Protein AF-V4AP23-F1 (afdb_monomer)

pLDDT: mean 74.93, std 16.47, range [21.97, 97.5]

Foldseek 3Di:
DDDDPPPPDPPPPPDAFFFDQDPDDQFPPDDDPQDPPQPLWFQLVRDDLVSDDPVLSDPVLSVLVNLQLLQKWKKKFKDKDKFKWFWDDDPNFTKTKTWCVQPPDPLLQQQKWKWDDQPPDIDIFHFDDFPDDDPTITITTGDPPDDPVSVVSRPDRMIIIIGTDIAMEMWGWAAEPNFIKTKFFCVRPPDQNRQQRMWIWGPCQDSSSRTRIWGWDAWPDDDNQLRMTMTGTPHDNVVVVVDPGDHPNQLFKWKWWAFPVRDIDIGGFFDWDCDPNWTKTWDLDPPVDLRTPAMWIQHSVRDIFFFWDQKFAWPPDDPCVVVVLVPQDWWWKDAPPDIWIWHWDQDPNGIITRTPDIDGQVRQQRIWTDDVVDTDTGTSGGDFDKDQPVVPPPDAGDDDPVRRIITITTTPPQDPVNVVSVVLVVCVVVLVPPKFKKKWWHQQSVGRIIIWIWTWDDWAWDWDQDPPRDTDTHTDTDIDTDDHPRNGNIFMFGSSCSPPSDTDRDGDDPPDPPVDDPPPVVVVVVVD

Sequence (528 aa):
MVESLSSLNWTVEIAEGKAIRTNDSPLKEETCDKNPGHENMVPFKDLKLSHLPENNRTEEKLDKLRRMGRRVVKLEVKRFEEGKGTLVKKDNHICVVADKKLIKTDEDIKNCTFKFQLCDHMKICRGEKVYRTYEDTVLFTFHPTLDFGEFEKCTSKSATLEVFKHRCGTGFAGKYKDQYTIKTNNHVVRTDDDIRNCTVYFNFDESDGNAIVCRGEDLQWTCPFRDVTLFSLKTIPKFLEEMDIVNFGNLFPTVEILYNNGSKNTTCICSYEDKNDTLHYGINININSPKIQDIKLIFPDDTRSYPSSHYLLFDPIPNNIKSLTQSNDTLEIEMLDKDFSGTYVCIENTYCIKLNESTTIKESKQMKLRFPDNFISHGIGVYFENKDYRDFFLEGNDLDPSLERIYFFELKPRTNEMDLFLHSVRQLAADRSNTEDFCVIGHPHGKIKTVSFGHHLAYKTEIIHDVGEEFRYVPCRFYSCPTCPGCSGAPVFMLASVDAKKTFGTTHFMGKKKKILRLTEERLIQII

InterPro domains:
  IPR009003 Peptidase S1, PA clan [SSF50494] (167-493)

Nearest PDB structures (foldseek):
  8f7v-assembly2_B  TM=4.635E-01  e=1.365E-01  Homo sapiens
  7ths-assembly2_B  TM=3.103E-01  e=5.866E-02  Homo sapiens
  1fdr-assembly1_A  TM=3.693E-01  e=7.394E-01  Escherichia coli
  2f1l-assembly1_A-2  TM=5.506E-01  e=7.545E+00  Pseudomonas aeruginosa
  3h9n-assembly1_A  TM=3.447E-01  e=1.721E+00  Haemophilus influenzae

Mean predicted aligned error: 11.96 Å

Organism: Lottia gigantea (NCBI:txid225164)

Secondary structure (DSSP, 8-state):
---------------SS------PPP------TTSTT-TTPEEGGG--GGGS-GGG--HHHHHHHHHHHHTEEEEEEEEEEEEEEEEEEETTEEEEEEETTT--SHHHHHTEEEEEEETTEEEEEE--EEEEE-SSEEEEE--S-S-HHHHHT-S--EEEEEEEEEEEEEEEEEEETTEEEEEE-TTTS-SHHHHHTEEEEESTT-TT---EEEEEEEEEEEETTTTEEEEEESS--HHHHHS---BGGGTS-EEEEEETTS-EEEEE---EEEETTEEEEEESS-TT-TTEEEEEEE-TTS-EE--EEEEEEEESPPTTHHHHTTTTPPEEEEETTEEEEEEEEEETTEEEEEEEEEEEHHHHTT-EEEETTEEEEEEEEEEPEEEEHHHH-SS-----TT--EEEEEB-SSPPHHHHHHHHHHHHHHHGGGS--EEEEEE-GGG-S-EEEEEEEEEEEEEEEE-TTS-EEEEEEEEE-----TT-TTPEEEEGGGTTSTT---EE-------------HHHHTTT-

Radius of gyration: 29.99 Å; Cα contacts (8 Å, |Δi|>4): 1070; chains: 1; bounding box: 70×61×90 Å

Solvent-accessible surface area (backbone atoms only — not comparable to full-atom values): 30135 Å² total; per-residue (Å²): 141,86,84,79,91,81,78,82,78,80,79,74,81,79,65,82,84,57,58,49,68,60,91,64,72,79,82,70,90,66,78,60,82,91,56,81,82,61,81,71,55,42,49,48,89,71,68,48,59,87,74,41,58,80,98,54,55,40,70,69,52,49,53,46,51,52,57,54,49,63,34,35,24,35,31,39,26,60,41,76,46,78,44,69,21,38,57,45,81,54,97,94,40,60,26,39,43,28,53,31,89,76,48,85,46,76,64,34,44,64,35,24,37,38,37,34,51,46,73,97,42,80,46,78,46,65,42,78,47,77,75,51,77,56,97,60,34,35,32,34,39,56,76,92,80,69,57,68,76,56,57,77,61,32,84,53,59,54,28,44,32,37,30,46,44,80,40,51,15,9,22,33,56,47,25,46,78,88,38,54,28,37,38,26,21,14,89,63,41,74,46,60,69,38,29,62,35,22,38,37,30,31,55,66,58,46,94,81,36,54,23,42,72,35,37,36,52,47,73,74,46,72,36,72,88,74,34,30,20,32,28,31,50,69,56,78,60,65,68,64,73,73,40,93,61,61,40,57,54,51,73,40,45,28,38,40,38,33,30,72,86,73,51,73,48,78,45,72,52,69,49,75,45,80,57,92,92,38,55,36,39,35,39,84,54,78,77,68,40,88,55,53,62,47,59,34,35,35,38,63,84,70,50,74,48,53,50,22,29,39,24,34,29,54,61,74,74,64,88,67,45,73,69,52,70,74,68,80,63,77,42,53,33,45,33,98,89,47,84,43,57,30,42,78,45,78,54,96,89,42,64,32,35,38,38,84,59,65,42,34,46,75,54,25,52,59,25,34,41,38,50,95,100,39,84,71,34,44,25,71,22,41,44,52,58,71,42,56,42,74,81,73,53,82,76,65,72,93,66,72,82,86,47,72,48,29,34,39,40,42,65,70,78,79,47,74,69,50,53,53,50,48,49,56,51,48,50,63,55,58,58,60,75,62,81,47,36,34,37,39,42,28,9,48,62,47,47,64,38,29,32,18,60,28,38,64,71,46,80,47,72,42,79,46,80,49,99,77,85,49,77,41,80,42,64,38,81,41,57,61,41,70,75,52,96,27,28,47,16,17,37,36,38,47,60,81,41,60,78,43,93,71,63,65,61,47,73,62,78,78,75,76,86,61,96,73,73,89,72,54,71,72,62,59,67,72,76,108

Structure (mmCIF, N/CA/C/O backbone):
data_AF-V4AP23-F1
#
_entry.id   AF-V4AP23-F1
#
loop_
_atom_site.group_PDB
_atom_site.id
_atom_site.type_symbol
_atom_site.label_atom_id
_atom_site.label_alt_id
_atom_site.label_comp_id
_atom_site.label_asym_id
_atom_site.label_entity_id
_atom_site.label_seq_id
_atom_site.pdbx_PDB_ins_code
_atom_site.Cartn_x
_atom_site.Cartn_y
_atom_site.Cartn_z
_atom_site.occupancy
_atom_site.B_iso_or_equiv
_atom_site.auth_seq_id
_atom_site.auth_comp_id
_atom_site.auth_asym_id
_atom_site.auth_atom_id
_atom_site.pdbx_PDB_model_num
ATOM 1 N N . MET A 1 1 ? -17.001 1.412 -50.209 1.00 35.50 1 MET A N 1
ATOM 2 C CA . MET A 1 1 ? -16.006 0.355 -49.943 1.00 35.50 1 MET A CA 1
ATOM 3 C C . MET A 1 1 ? -15.100 0.862 -48.839 1.00 35.50 1 MET A C 1
ATOM 5 O O . MET A 1 1 ? -14.194 1.633 -49.109 1.00 35.50 1 MET A O 1
ATOM 9 N N . VAL A 1 2 ? -15.455 0.548 -47.595 1.00 29.47 2 VAL A N 1
ATOM 10 C CA . VAL A 1 2 ? -14.671 0.839 -46.391 1.00 29.47 2 VAL A CA 1
ATOM 11 C C . VAL A 1 2 ? -14.365 -0.535 -45.814 1.00 29.47 2 VAL A C 1
ATOM 13 O O . VAL A 1 2 ? -15.250 -1.154 -45.230 1.00 29.47 2 VAL A O 1
ATOM 16 N N . GLU A 1 3 ? -13.173 -1.058 -46.088 1.00 28.53 3 GLU A N 1
ATOM 17 C CA . GLU A 1 3 ? -12.693 -2.295 -45.472 1.00 28.53 3 GLU A CA 1
ATOM 18 C C . GLU A 1 3 ? -11.869 -1.955 -44.230 1.00 28.53 3 GLU A C 1
ATOM 20 O O . GLU A 1 3 ? -11.008 -1.074 -44.230 1.00 28.53 3 GLU A O 1
ATOM 25 N N . SER A 1 4 ? -12.222 -2.635 -43.144 1.00 31.03 4 SER A N 1
ATOM 26 C CA . SER A 1 4 ? -11.740 -2.438 -41.789 1.00 31.03 4 SER A CA 1
ATOM 27 C C . SER A 1 4 ? -10.373 -3.087 -41.577 1.00 31.03 4 SER A C 1
ATOM 29 O O . SER A 1 4 ? -10.232 -4.303 -41.690 1.00 31.03 4 SER A O 1
ATOM 31 N N . LEU A 1 5 ? -9.389 -2.301 -41.141 1.00 29.17 5 LEU A N 1
ATOM 32 C CA . LEU A 1 5 ? -8.112 -2.781 -40.597 1.00 29.17 5 LEU A CA 1
ATOM 33 C C . LEU A 1 5 ? -8.248 -3.210 -39.121 1.00 29.17 5 LEU A C 1
ATOM 35 O O . LEU A 1 5 ? -7.479 -2.786 -38.263 1.00 29.17 5 LEU A O 1
ATOM 39 N N . SER A 1 6 ? -9.239 -4.048 -38.806 1.00 28.86 6 SER A N 1
ATOM 40 C CA . SER A 1 6 ? -9.492 -4.557 -37.447 1.00 28.86 6 SER A CA 1
ATOM 41 C C . SER A 1 6 ? -8.895 -5.946 -37.179 1.00 28.86 6 SER A C 1
ATOM 43 O O . SER A 1 6 ? -9.319 -6.619 -36.247 1.00 28.86 6 SER A O 1
ATOM 45 N N . SER A 1 7 ? -7.918 -6.409 -37.965 1.00 28.20 7 SER A N 1
ATOM 46 C CA . SER A 1 7 ? -7.351 -7.759 -37.820 1.00 28.20 7 SER A CA 1
ATOM 47 C C . SER A 1 7 ? -5.826 -7.766 -37.704 1.00 28.20 7 SER A C 1
ATOM 49 O O . SER A 1 7 ? -5.124 -8.378 -38.505 1.00 28.20 7 SER A O 1
ATOM 51 N N . LEU A 1 8 ? -5.309 -7.118 -36.663 1.00 26.03 8 LEU A N 1
ATOM 52 C CA . LEU A 1 8 ? -4.051 -7.522 -36.029 1.00 26.03 8 LEU A CA 1
ATOM 53 C C . LEU A 1 8 ? -4.397 -8.014 -34.622 1.00 26.03 8 LEU A C 1
ATOM 55 O O . LEU A 1 8 ? -4.151 -7.352 -33.617 1.00 26.03 8 LEU A O 1
ATOM 59 N N . ASN A 1 9 ? -5.043 -9.181 -34.579 1.00 24.92 9 ASN A N 1
ATOM 60 C CA . ASN A 1 9 ? -5.241 -9.927 -33.346 1.00 24.92 9 ASN A CA 1
ATOM 61 C C . ASN A 1 9 ? -3.887 -10.496 -32.925 1.00 24.92 9 ASN A C 1
ATOM 63 O O . ASN A 1 9 ? -3.423 -11.493 -33.474 1.00 24.92 9 ASN A O 1
ATOM 67 N N . TRP A 1 10 ? -3.250 -9.865 -31.944 1.00 25.52 10 TRP A N 1
ATOM 68 C CA . TRP A 1 10 ? -2.208 -10.524 -31.169 1.00 25.52 10 TRP A CA 1
ATOM 69 C C . TRP A 1 10 ? -2.899 -11.520 -30.237 1.00 25.52 10 TRP A C 1
ATOM 71 O O . TRP A 1 10 ? -3.359 -11.160 -29.156 1.00 25.52 10 TRP A O 1
ATOM 81 N N . THR A 1 11 ? -3.014 -12.778 -30.655 1.00 21.97 11 THR A N 1
ATOM 82 C CA . THR A 1 11 ? -3.334 -13.874 -29.737 1.00 21.97 11 THR A CA 1
ATOM 83 C C . THR A 1 11 ? -2.105 -14.156 -28.883 1.00 21.97 11 THR A C 1
ATOM 85 O O . THR A 1 11 ? -1.179 -14.839 -29.309 1.00 21.97 11 THR A O 1
ATOM 88 N N . VAL A 1 12 ? -2.083 -13.605 -27.669 1.00 27.53 12 VAL A N 1
ATOM 89 C CA . VAL A 1 12 ? -1.263 -14.150 -26.585 1.00 27.53 12 VAL A CA 1
ATOM 90 C C . VAL A 1 12 ? -2.015 -15.377 -26.081 1.00 27.53 12 VAL A C 1
ATOM 92 O O . VAL A 1 12 ? -3.033 -15.232 -25.407 1.00 27.53 12 VAL A O 1
ATOM 95 N N . GLU A 1 13 ? -1.561 -16.579 -26.439 1.00 25.38 13 GLU A N 1
ATOM 96 C CA . GLU A 1 13 ? -2.005 -17.792 -25.749 1.00 25.38 13 GLU A CA 1
ATOM 97 C C . GLU A 1 13 ? -1.609 -17.661 -24.277 1.00 25.38 13 GLU A C 1
ATOM 99 O O . GLU A 1 13 ? -0.432 -17.700 -23.911 1.00 25.38 13 GLU A O 1
ATOM 104 N N . ILE A 1 14 ? -2.607 -17.438 -23.425 1.00 31.52 14 ILE A N 1
ATOM 105 C CA . ILE A 1 14 ? -2.438 -17.460 -21.978 1.00 31.52 14 ILE A CA 1
ATOM 106 C C . ILE A 1 14 ? -2.339 -18.932 -21.597 1.00 31.52 14 ILE A C 1
ATOM 108 O O . ILE A 1 14 ? -3.348 -19.619 -21.453 1.00 31.52 14 ILE A O 1
ATOM 112 N N . ALA A 1 15 ? -1.111 -19.424 -21.465 1.00 27.77 15 ALA A N 1
ATOM 113 C CA . ALA A 1 15 ? -0.881 -20.691 -20.801 1.00 27.77 15 ALA A CA 1
ATOM 114 C C . ALA A 1 15 ? -1.243 -20.521 -19.321 1.00 27.77 15 ALA A C 1
ATOM 116 O O . ALA A 1 15 ? -0.674 -19.679 -18.628 1.00 27.77 15 ALA A O 1
ATOM 117 N N . GLU A 1 16 ? -2.186 -21.326 -18.843 1.00 34.22 16 GLU A N 1
ATOM 118 C CA . GLU A 1 16 ? -2.457 -21.533 -17.422 1.00 34.22 16 GLU A CA 1
ATOM 119 C C . GLU A 1 16 ? -1.133 -21.783 -16.679 1.00 34.22 16 GLU A C 1
ATOM 121 O O . GLU A 1 16 ? -0.539 -22.849 -16.815 1.00 34.22 16 GLU A O 1
ATOM 126 N N . GLY A 1 17 ? -0.615 -20.782 -15.960 1.00 38.50 17 GLY A N 1
ATOM 127 C CA . GLY A 1 17 ? 0.485 -20.916 -14.995 1.00 38.50 17 GLY A CA 1
ATOM 128 C C . GLY A 1 17 ? 1.780 -21.616 -15.449 1.00 38.50 17 GLY A C 1
ATOM 129 O O . GLY A 1 17 ? 2.561 -22.011 -14.585 1.00 38.50 17 GLY A O 1
ATOM 130 N N . LYS A 1 18 ? 2.041 -21.810 -16.750 1.00 42.06 18 LYS A N 1
ATOM 131 C CA . LYS A 1 18 ? 3.268 -22.480 -17.214 1.00 42.06 18 LYS A CA 1
ATOM 132 C C . LYS A 1 18 ? 4.433 -21.497 -17.215 1.00 42.06 18 LYS A C 1
ATOM 134 O O . LYS A 1 18 ? 4.320 -20.401 -17.756 1.00 42.06 18 LYS A O 1
ATOM 139 N N . ALA A 1 19 ? 5.554 -21.915 -16.627 1.00 46.09 19 ALA A N 1
ATOM 140 C CA . ALA A 1 19 ? 6.820 -21.196 -16.687 1.00 46.09 19 ALA A CA 1
ATOM 141 C C . ALA A 1 19 ? 7.155 -20.844 -18.145 1.00 46.09 19 ALA A C 1
ATOM 143 O O . ALA A 1 19 ? 7.239 -21.727 -19.003 1.00 46.09 19 ALA A O 1
ATOM 144 N N . ILE A 1 20 ? 7.316 -19.553 -18.428 1.00 49.91 20 ILE A N 1
ATOM 145 C CA . ILE A 1 20 ? 7.738 -19.088 -19.746 1.00 49.91 20 ILE A CA 1
ATOM 146 C C . ILE A 1 20 ? 9.248 -18.935 -19.672 1.00 49.91 20 ILE A C 1
ATOM 148 O O . ILE A 1 20 ? 9.734 -18.032 -18.997 1.00 49.91 20 ILE A O 1
ATOM 152 N N . ARG A 1 21 ? 9.984 -19.788 -20.392 1.00 42.84 21 ARG A N 1
ATOM 153 C CA . ARG A 1 21 ? 11.399 -19.520 -20.657 1.00 42.84 21 ARG A CA 1
ATOM 154 C C . ARG A 1 21 ? 11.482 -18.238 -21.469 1.00 42.84 21 ARG A C 1
ATOM 156 O O . ARG A 1 21 ? 11.075 -18.220 -22.632 1.00 42.84 21 ARG A O 1
ATOM 163 N N . THR A 1 22 ? 11.980 -17.164 -20.871 1.00 49.56 22 THR A N 1
ATOM 164 C CA . THR A 1 22 ? 12.329 -15.986 -21.658 1.00 49.56 22 THR A CA 1
ATOM 165 C C . THR A 1 22 ? 13.572 -16.345 -22.475 1.00 49.56 22 THR A C 1
ATOM 167 O O . THR A 1 22 ? 14.545 -16.871 -21.942 1.00 49.56 22 THR A O 1
ATOM 170 N N . ASN A 1 23 ? 13.554 -16.111 -23.791 1.00 44.59 23 ASN A N 1
ATOM 171 C CA . ASN A 1 23 ? 14.731 -16.291 -24.662 1.00 44.59 23 ASN A CA 1
ATOM 172 C C . ASN A 1 23 ? 15.806 -15.210 -24.414 1.00 44.59 23 ASN A C 1
ATOM 174 O O . ASN A 1 23 ? 16.627 -14.927 -25.289 1.00 44.59 23 ASN A O 1
ATOM 178 N N . ASP A 1 24 ? 15.788 -14.582 -23.241 1.00 49.47 24 ASP A N 1
ATOM 179 C CA . ASP A 1 24 ? 16.751 -13.567 -22.868 1.00 49.47 24 ASP A CA 1
ATOM 180 C C . ASP A 1 24 ? 18.077 -14.259 -22.546 1.00 49.47 24 ASP A C 1
ATOM 182 O O . ASP A 1 24 ? 18.132 -15.292 -21.875 1.00 49.47 24 ASP A O 1
ATOM 186 N N . SER A 1 25 ? 19.164 -13.697 -23.067 1.00 45.41 25 SER A N 1
ATOM 187 C CA . SER A 1 25 ? 20.522 -14.102 -22.719 1.00 45.41 25 SER A CA 1
ATOM 188 C C . SER A 1 25 ? 20.692 -14.147 -21.192 1.00 45.41 25 SER A C 1
ATOM 190 O O . SER A 1 25 ? 20.029 -13.380 -20.487 1.00 45.41 25 SER A O 1
ATOM 192 N N . PRO A 1 26 ? 21.566 -15.029 -20.654 1.00 52.69 26 PRO A N 1
ATOM 193 C CA . PRO A 1 26 ? 21.796 -15.116 -19.215 1.00 52.69 26 PRO A CA 1
ATOM 194 C C . PRO A 1 26 ? 22.024 -13.711 -18.668 1.00 52.69 26 PRO A C 1
ATOM 196 O O . PRO A 1 26 ? 22.887 -12.994 -19.182 1.00 52.69 26 PRO A O 1
ATOM 199 N N . LEU A 1 27 ? 21.195 -13.317 -17.695 1.00 52.72 27 LEU A N 1
ATOM 200 C CA . LEU A 1 27 ? 21.196 -11.980 -17.110 1.00 52.72 27 LEU A CA 1
ATOM 201 C C . LEU A 1 27 ? 22.631 -11.647 -16.696 1.00 52.72 27 LEU A C 1
ATOM 203 O O . LEU A 1 27 ? 23.137 -12.185 -15.711 1.00 52.72 27 LEU A O 1
ATOM 207 N N . LYS A 1 28 ? 23.315 -10.809 -17.484 1.00 54.41 28 LYS A N 1
ATOM 208 C CA . LYS A 1 28 ? 24.665 -10.366 -17.146 1.00 54.41 28 LYS A CA 1
ATOM 209 C C . LYS A 1 28 ? 24.577 -9.585 -15.841 1.00 54.41 28 LYS A C 1
ATOM 211 O O . LYS A 1 28 ? 23.700 -8.734 -15.685 1.00 54.41 28 LYS A O 1
ATOM 216 N N . GLU A 1 29 ? 25.495 -9.869 -14.922 1.00 58.00 29 GLU A N 1
ATOM 217 C CA . GLU A 1 29 ? 25.738 -9.059 -13.728 1.00 58.00 29 GLU A CA 1
ATOM 218 C C . GLU A 1 29 ? 26.285 -7.695 -14.158 1.00 58.00 29 GLU A C 1
ATOM 220 O O . GLU A 1 29 ? 27.477 -7.412 -14.118 1.00 58.00 29 GLU A O 1
ATOM 225 N N . GLU A 1 30 ? 25.407 -6.847 -14.672 1.00 61.56 30 GLU A N 1
ATOM 226 C CA . GLU A 1 30 ? 25.758 -5.481 -14.998 1.00 61.56 30 GLU A CA 1
ATOM 227 C C . GLU A 1 30 ? 25.748 -4.663 -13.715 1.00 61.56 30 GLU A C 1
ATOM 229 O O . GLU A 1 30 ? 24.701 -4.522 -13.065 1.00 61.56 30 GLU A O 1
ATOM 234 N N . THR A 1 31 ? 26.899 -4.074 -13.397 1.00 66.12 31 THR A N 1
ATOM 235 C CA . THR A 1 31 ? 27.050 -3.073 -12.343 1.00 66.12 31 THR A CA 1
ATOM 236 C C . THR A 1 31 ? 25.954 -2.010 -12.449 1.00 66.12 31 THR A C 1
ATOM 238 O O . THR A 1 31 ? 25.506 -1.631 -13.532 1.00 66.12 31 THR A O 1
ATOM 241 N N . CYS A 1 32 ? 25.431 -1.561 -11.310 1.00 66.50 32 CYS A N 1
ATOM 242 C CA . CYS A 1 32 ? 24.416 -0.517 -11.296 1.00 66.50 32 CYS A CA 1
ATOM 243 C C . CYS A 1 32 ? 25.056 0.849 -11.590 1.00 66.50 32 CYS A C 1
ATOM 245 O O . CYS A 1 32 ? 25.560 1.504 -10.681 1.00 66.50 32 CYS A O 1
ATOM 247 N N . ASP A 1 33 ? 24.957 1.322 -12.833 1.00 67.06 33 ASP A N 1
ATOM 248 C CA . ASP A 1 33 ? 25.565 2.595 -13.255 1.00 67.06 33 ASP A CA 1
ATOM 249 C C . ASP A 1 33 ? 25.025 3.822 -12.505 1.00 67.06 33 ASP A C 1
ATOM 251 O O . ASP A 1 33 ? 25.708 4.837 -12.383 1.00 67.06 33 ASP A O 1
ATOM 255 N N . LYS A 1 34 ? 23.790 3.757 -11.984 1.00 64.50 34 LYS A N 1
ATOM 256 C CA . LYS A 1 34 ? 23.144 4.917 -11.345 1.00 64.50 34 LYS A CA 1
ATOM 257 C C . LYS A 1 34 ? 23.706 5.267 -9.976 1.00 64.50 34 LYS A C 1
ATOM 259 O O . LYS A 1 34 ? 23.5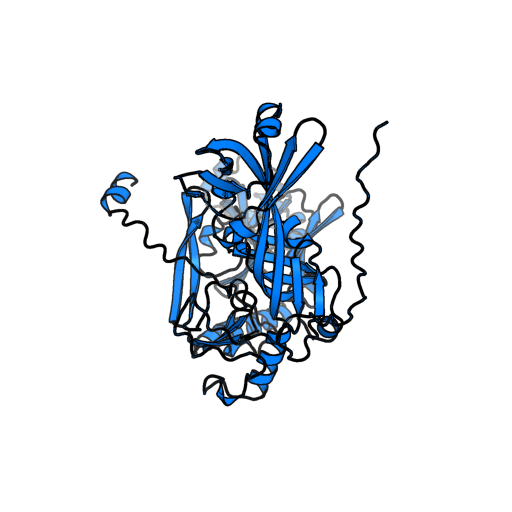60 6.410 -9.567 1.00 64.50 34 LYS A O 1
ATOM 264 N N . ASN A 1 35 ? 24.310 4.306 -9.288 1.00 62.34 35 ASN A N 1
ATOM 265 C CA . ASN A 1 35 ? 24.975 4.532 -8.014 1.00 62.34 35 ASN A CA 1
ATOM 266 C C . ASN A 1 35 ? 26.197 3.598 -7.922 1.00 62.34 35 ASN A C 1
ATOM 268 O O . ASN A 1 35 ? 26.096 2.490 -7.377 1.00 62.34 35 ASN A O 1
ATOM 272 N N . PRO A 1 36 ? 27.342 4.033 -8.469 1.00 65.38 36 PRO A N 1
ATOM 273 C CA . PRO A 1 36 ? 28.610 3.329 -8.315 1.00 65.38 36 PRO A CA 1
ATOM 274 C C . PRO A 1 36 ? 28.949 3.198 -6.819 1.00 65.38 36 PRO A C 1
ATOM 276 O O . PRO A 1 36 ? 28.905 4.195 -6.101 1.00 65.38 36 PRO A O 1
ATOM 279 N N . GLY A 1 37 ? 29.261 1.989 -6.337 1.00 61.41 37 GLY A N 1
ATOM 280 C CA . GLY A 1 37 ? 29.706 1.756 -4.950 1.00 61.41 37 GLY A CA 1
ATOM 281 C C . GLY A 1 37 ? 28.713 1.068 -4.000 1.00 61.41 37 GLY A C 1
ATOM 282 O O . GLY A 1 37 ? 29.005 0.938 -2.814 1.00 61.41 37 GLY A O 1
ATOM 283 N N . HIS A 1 38 ? 27.561 0.574 -4.468 1.00 68.69 38 HIS A N 1
ATOM 284 C CA . HIS A 1 38 ? 26.717 -0.329 -3.662 1.00 68.69 38 HIS A CA 1
ATOM 285 C C . HIS A 1 38 ? 27.203 -1.787 -3.721 1.00 68.69 38 HIS A C 1
ATOM 287 O O . HIS A 1 38 ? 26.450 -2.682 -4.098 1.00 68.69 38 HIS A O 1
ATOM 293 N N . GLU A 1 39 ? 28.455 -2.029 -3.335 1.00 67.25 39 GLU A N 1
ATOM 294 C CA . GLU A 1 39 ? 29.102 -3.355 -3.376 1.00 67.25 39 GLU A CA 1
ATOM 295 C C . GLU A 1 39 ? 28.430 -4.392 -2.456 1.00 67.25 39 GLU A C 1
ATOM 297 O O . GLU A 1 39 ? 28.603 -5.592 -2.626 1.00 67.25 39 GLU A O 1
ATOM 302 N N . ASN A 1 40 ? 27.593 -3.938 -1.520 1.00 81.81 40 ASN A N 1
ATOM 303 C CA . ASN A 1 40 ? 26.978 -4.778 -0.491 1.00 81.81 40 ASN A CA 1
ATOM 304 C C . ASN A 1 40 ? 25.582 -5.318 -0.865 1.00 81.81 40 ASN A C 1
ATOM 306 O O . ASN A 1 40 ? 24.831 -5.734 0.018 1.00 81.81 40 ASN A O 1
ATOM 310 N N . MET A 1 41 ? 25.189 -5.276 -2.143 1.00 89.75 41 MET A N 1
ATOM 311 C CA . MET A 1 41 ? 23.970 -5.951 -2.600 1.00 89.75 41 MET A CA 1
ATOM 312 C C . MET A 1 41 ? 24.276 -7.412 -2.913 1.00 89.75 41 MET A C 1
ATOM 314 O O . MET A 1 41 ? 25.013 -7.715 -3.846 1.00 89.75 41 MET A O 1
ATOM 318 N N . VAL A 1 42 ? 23.664 -8.320 -2.161 1.00 93.12 42 VAL A N 1
ATOM 319 C CA . VAL A 1 42 ? 23.796 -9.758 -2.392 1.00 93.12 42 VAL A CA 1
ATOM 320 C C . VAL A 1 42 ? 22.700 -10.179 -3.374 1.00 93.12 42 VAL A C 1
ATOM 322 O O . VAL A 1 42 ? 21.531 -9.866 -3.125 1.00 93.12 42 VAL A O 1
ATOM 325 N N . PRO A 1 43 ? 23.004 -10.883 -4.480 1.00 93.00 43 PRO A N 1
ATOM 326 C CA . PRO A 1 43 ? 21.964 -11.533 -5.270 1.00 93.00 43 PRO A CA 1
ATOM 327 C C . PRO A 1 43 ? 21.116 -12.433 -4.367 1.00 93.00 43 PRO A C 1
ATOM 329 O O . PRO A 1 43 ? 21.645 -13.189 -3.557 1.00 93.00 43 PRO A O 1
ATOM 332 N N . PHE A 1 44 ? 19.792 -12.350 -4.463 1.00 94.31 44 PHE A N 1
ATOM 333 C CA . PHE A 1 44 ? 18.912 -12.980 -3.475 1.00 94.31 44 PHE A CA 1
ATOM 334 C C . PHE A 1 44 ? 19.082 -14.505 -3.406 1.00 94.31 44 PHE A C 1
ATOM 336 O O . PHE A 1 44 ? 19.101 -15.077 -2.316 1.00 94.31 44 PHE A O 1
ATOM 343 N N . LYS A 1 45 ? 19.305 -15.148 -4.557 1.00 93.38 45 LYS A N 1
ATOM 344 C CA . LYS A 1 45 ? 19.653 -16.575 -4.669 1.00 93.38 45 LYS A CA 1
ATOM 345 C C . LYS A 1 45 ? 20.917 -16.970 -3.888 1.00 93.38 45 LYS A C 1
ATOM 347 O O . LYS A 1 45 ? 21.025 -18.103 -3.433 1.00 93.38 45 LYS A O 1
ATOM 352 N N . ASP A 1 46 ? 21.839 -16.027 -3.693 1.00 94.88 46 ASP A N 1
ATOM 353 C CA . ASP A 1 46 ? 23.118 -16.222 -3.008 1.00 94.88 46 ASP A CA 1
ATOM 354 C C . ASP A 1 46 ? 23.048 -15.807 -1.528 1.00 94.88 46 ASP A C 1
ATOM 356 O O . ASP A 1 46 ? 24.065 -15.797 -0.831 1.00 94.88 46 ASP A O 1
ATOM 360 N N . LEU A 1 47 ? 21.858 -15.472 -1.009 1.00 95.56 47 LEU A N 1
ATOM 361 C CA . LEU A 1 47 ? 21.664 -15.128 0.395 1.00 95.56 47 LEU A CA 1
ATOM 362 C C . LEU A 1 47 ? 21.993 -16.328 1.305 1.00 95.56 47 LEU A C 1
ATOM 364 O O . LEU A 1 47 ? 21.354 -17.385 1.250 1.00 95.56 47 LEU A O 1
ATOM 368 N N . LYS A 1 48 ? 22.987 -16.134 2.177 1.00 97.19 48 LYS A N 1
ATOM 369 C CA . LYS A 1 48 ? 23.523 -17.102 3.142 1.00 97.19 48 LYS A CA 1
ATOM 370 C C . LYS A 1 48 ? 23.457 -16.522 4.550 1.00 97.19 48 LYS A C 1
ATOM 372 O O . LYS A 1 48 ? 23.396 -15.306 4.718 1.00 97.19 48 LYS A O 1
ATOM 377 N N . LEU A 1 49 ? 23.565 -17.391 5.553 1.00 97.50 49 LEU A N 1
ATOM 378 C CA . LEU A 1 49 ? 23.542 -17.008 6.964 1.00 97.50 49 LEU A CA 1
ATOM 379 C C . LEU A 1 49 ? 24.605 -15.952 7.311 1.00 97.50 49 LEU A C 1
ATOM 381 O O . LEU A 1 49 ? 24.323 -14.999 8.027 1.00 97.50 49 LEU A O 1
ATOM 385 N N . SER A 1 50 ? 25.808 -16.070 6.742 1.00 97.00 50 SER A N 1
ATOM 386 C CA . SER A 1 50 ? 26.917 -15.128 6.949 1.00 97.00 50 SER A CA 1
ATOM 387 C C . SER A 1 50 ? 26.635 -13.704 6.459 1.00 97.00 50 SER A C 1
ATOM 389 O O . SER A 1 50 ? 27.300 -12.772 6.910 1.00 97.00 50 SER A O 1
ATOM 391 N N . HIS A 1 51 ? 25.668 -13.523 5.553 1.00 96.06 51 HIS A N 1
ATOM 392 C CA . HIS A 1 51 ? 25.277 -12.209 5.035 1.00 96.06 51 HIS A CA 1
ATOM 393 C C . HIS A 1 51 ? 24.332 -11.455 5.977 1.00 96.06 51 HIS A C 1
ATOM 395 O O . HIS A 1 51 ? 24.196 -10.243 5.839 1.00 96.06 51 HIS A O 1
ATOM 401 N N . LEU A 1 52 ? 23.678 -12.143 6.921 1.00 95.44 52 LEU A N 1
ATOM 402 C CA . LEU A 1 52 ? 22.814 -11.486 7.899 1.00 95.44 52 LEU A CA 1
ATOM 403 C C . LEU A 1 52 ? 23.680 -10.727 8.923 1.00 95.44 52 LEU A C 1
ATOM 405 O O . LEU A 1 52 ? 24.800 -11.169 9.225 1.00 95.44 52 LEU A O 1
ATOM 409 N N . PRO A 1 53 ? 23.174 -9.615 9.489 1.00 94.06 53 PRO A N 1
ATOM 410 C CA . PRO A 1 53 ? 23.804 -8.956 10.631 1.00 94.06 53 PRO A CA 1
ATOM 411 C C . PRO A 1 53 ? 24.026 -9.938 11.780 1.00 94.06 53 PRO A C 1
ATOM 413 O O . PRO A 1 53 ? 23.205 -10.829 11.982 1.00 94.06 53 PRO A O 1
ATOM 416 N N . GLU A 1 54 ? 25.112 -9.776 12.537 1.00 94.12 54 GLU A N 1
ATOM 417 C CA . GLU A 1 54 ? 25.584 -10.758 13.526 1.00 94.12 54 GLU A CA 1
ATOM 418 C C . GLU A 1 54 ? 24.491 -11.213 14.509 1.00 94.12 54 GLU A C 1
ATOM 420 O O . GLU A 1 54 ? 24.244 -12.412 14.633 1.00 94.12 54 GLU A O 1
ATOM 425 N N . ASN A 1 55 ? 23.738 -10.270 15.084 1.00 91.75 55 ASN A N 1
ATOM 426 C CA . ASN A 1 55 ? 22.632 -10.535 16.021 1.00 91.75 55 ASN A CA 1
ATOM 427 C C . ASN A 1 55 ? 21.405 -11.212 15.376 1.00 91.75 55 ASN A C 1
ATOM 429 O O . ASN A 1 55 ? 20.465 -11.627 16.055 1.00 91.75 55 ASN A O 1
ATOM 433 N N . ASN A 1 56 ? 21.384 -11.300 14.049 1.00 91.81 56 ASN A N 1
ATOM 434 C CA . ASN A 1 56 ? 20.299 -11.851 13.250 1.00 91.81 56 ASN A CA 1
ATOM 435 C C . ASN A 1 56 ? 20.701 -13.132 12.500 1.00 91.81 56 ASN A C 1
ATOM 437 O O . ASN A 1 56 ? 19.884 -13.659 11.748 1.00 91.81 56 ASN A O 1
ATOM 441 N N . ARG A 1 57 ? 21.915 -13.667 12.705 1.00 95.12 57 ARG A N 1
ATOM 442 C CA . ARG A 1 57 ? 22.411 -14.888 12.041 1.00 95.12 57 ARG A CA 1
ATOM 443 C C . ARG A 1 57 ? 21.799 -16.167 12.620 1.00 95.12 57 ARG A C 1
ATOM 445 O O . ARG A 1 57 ? 22.495 -16.987 13.213 1.00 95.12 57 ARG A O 1
ATOM 452 N N . THR A 1 58 ? 20.502 -16.370 12.402 1.00 94.69 58 THR A N 1
ATOM 453 C CA . THR A 1 58 ? 19.816 -17.641 12.685 1.00 94.69 58 THR A CA 1
ATOM 454 C C . THR A 1 58 ? 19.240 -18.248 11.403 1.00 94.69 58 THR A C 1
ATOM 456 O O . THR A 1 58 ? 18.790 -17.523 10.513 1.00 94.69 58 THR A O 1
ATOM 459 N N . GLU A 1 59 ? 19.248 -19.582 11.294 1.00 95.94 59 GLU A N 1
ATOM 460 C CA . GLU A 1 59 ? 18.659 -20.289 10.140 1.00 95.94 59 GLU A CA 1
ATOM 461 C C . GLU A 1 59 ? 17.166 -19.969 9.991 1.00 95.94 59 GLU A C 1
ATOM 463 O O . GLU A 1 59 ? 16.678 -19.730 8.890 1.00 95.94 59 GLU A O 1
ATOM 468 N N . GLU A 1 60 ? 16.450 -19.838 11.111 1.00 93.56 60 GLU A N 1
ATOM 469 C CA . GLU A 1 60 ? 15.043 -19.439 11.117 1.00 93.56 60 GLU A CA 1
ATOM 470 C C . GLU A 1 60 ? 14.816 -18.079 10.433 1.00 93.56 60 GLU A C 1
ATOM 472 O O . GLU A 1 60 ? 13.916 -17.950 9.595 1.00 93.56 60 GLU A O 1
ATOM 477 N N . LYS A 1 61 ? 15.641 -17.067 10.745 1.00 92.25 61 LYS A N 1
ATOM 478 C CA . LYS A 1 61 ? 15.547 -15.735 10.128 1.00 92.25 61 LYS A CA 1
ATOM 479 C C . LYS A 1 61 ? 15.904 -15.781 8.649 1.00 92.25 61 LYS A C 1
ATOM 481 O O . LYS A 1 61 ? 15.204 -15.173 7.838 1.00 92.25 61 LYS A O 1
ATOM 486 N N . LEU A 1 62 ? 16.947 -16.527 8.280 1.00 95.31 62 LEU A N 1
ATOM 487 C CA . LEU A 1 62 ? 17.324 -16.734 6.882 1.00 95.31 62 LEU A CA 1
ATOM 488 C C . LEU A 1 62 ? 16.174 -17.369 6.081 1.00 95.31 62 LEU A C 1
ATOM 490 O O . LEU A 1 62 ? 15.817 -16.870 5.012 1.00 95.31 62 LEU A O 1
ATOM 494 N N . ASP A 1 63 ? 15.540 -18.411 6.615 1.00 94.12 63 ASP A N 1
ATOM 495 C CA . ASP A 1 63 ? 14.413 -19.090 5.973 1.00 94.12 63 ASP A CA 1
ATOM 496 C C . ASP A 1 63 ? 13.164 -18.210 5.882 1.00 94.12 63 ASP A C 1
ATOM 498 O O . ASP A 1 63 ? 12.427 -18.260 4.890 1.00 94.12 63 ASP A O 1
ATOM 502 N N . LYS A 1 64 ? 12.900 -17.369 6.888 1.00 91.31 64 LYS A N 1
ATOM 503 C CA . LYS A 1 64 ? 11.816 -16.377 6.821 1.00 91.31 64 LYS A CA 1
ATOM 504 C C . LYS A 1 64 ? 12.096 -15.305 5.770 1.00 91.31 64 LYS A C 1
ATOM 506 O O . LYS A 1 64 ? 11.207 -15.010 4.972 1.00 91.31 64 LYS A O 1
ATOM 511 N N . LEU A 1 65 ? 13.319 -14.778 5.689 1.00 93.06 65 LEU A N 1
ATOM 512 C CA . LEU A 1 65 ? 13.713 -13.832 4.638 1.00 93.06 65 LEU A CA 1
ATOM 513 C C . LEU A 1 65 ? 13.595 -14.448 3.243 1.00 93.06 65 LEU A C 1
ATOM 515 O O . LEU A 1 65 ? 13.062 -13.805 2.339 1.00 93.06 65 LEU A O 1
ATOM 519 N N . ARG A 1 66 ? 14.007 -15.711 3.072 1.00 94.31 66 ARG A N 1
ATOM 520 C CA . ARG A 1 66 ? 13.817 -16.469 1.825 1.00 94.31 66 ARG A CA 1
ATOM 521 C C . ARG A 1 66 ? 12.343 -16.566 1.442 1.00 94.31 66 ARG A C 1
ATOM 523 O O . ARG A 1 66 ? 11.980 -16.253 0.309 1.00 94.31 66 ARG A O 1
ATOM 530 N N . ARG A 1 67 ? 11.477 -16.918 2.399 1.00 91.94 67 ARG A N 1
ATOM 531 C CA . ARG A 1 67 ? 10.018 -16.931 2.203 1.00 91.94 67 ARG A CA 1
ATOM 532 C C . ARG A 1 67 ? 9.469 -15.548 1.842 1.00 91.94 67 ARG A C 1
ATOM 534 O O . ARG A 1 67 ? 8.641 -15.454 0.941 1.00 91.94 67 ARG A O 1
ATOM 541 N N . MET A 1 68 ? 9.937 -14.475 2.479 1.00 91.81 68 MET A N 1
ATOM 542 C CA . MET A 1 68 ? 9.506 -13.111 2.148 1.00 91.81 68 MET A CA 1
ATOM 543 C C . MET A 1 68 ? 9.978 -12.668 0.762 1.00 91.81 68 MET A C 1
ATOM 545 O O . MET A 1 68 ? 9.185 -12.119 0.003 1.00 91.81 68 MET A O 1
ATOM 549 N N . GLY A 1 69 ? 11.217 -12.958 0.371 1.00 93.44 69 GLY A N 1
ATOM 550 C CA . GLY A 1 69 ? 11.716 -12.585 -0.954 1.00 93.44 69 GLY A CA 1
ATOM 551 C C . GLY A 1 69 ? 11.120 -13.391 -2.113 1.00 93.44 69 GLY A C 1
ATOM 552 O O . GLY A 1 69 ? 11.138 -12.909 -3.244 1.00 93.44 69 GLY A O 1
ATOM 553 N N . ARG A 1 70 ? 10.496 -14.553 -1.865 1.00 93.56 70 ARG A N 1
ATOM 554 C CA . ARG A 1 70 ? 9.633 -15.225 -2.864 1.00 93.56 70 ARG A CA 1
ATOM 555 C C . ARG A 1 70 ? 8.375 -14.419 -3.207 1.00 93.56 70 ARG A C 1
ATOM 557 O O . ARG A 1 70 ? 7.849 -14.544 -4.306 1.00 93.56 70 ARG A O 1
ATOM 564 N N . ARG A 1 71 ? 7.913 -13.562 -2.290 1.00 94.00 71 ARG A N 1
ATOM 565 C CA . ARG A 1 71 ? 6.781 -12.643 -2.510 1.00 94.00 71 ARG A CA 1
ATOM 566 C C . ARG A 1 71 ? 7.207 -11.350 -3.202 1.00 94.00 71 ARG A C 1
ATOM 568 O O . ARG A 1 71 ? 6.351 -10.576 -3.619 1.00 94.00 71 ARG A O 1
ATOM 575 N N . VAL A 1 72 ? 8.509 -11.088 -3.295 1.00 94.25 72 VAL A N 1
ATOM 576 C CA . VAL A 1 72 ? 9.042 -9.927 -4.006 1.00 94.25 72 VAL A CA 1
ATOM 577 C C . VAL A 1 72 ? 9.072 -10.234 -5.494 1.00 94.25 72 VAL A C 1
ATOM 579 O O . VAL A 1 72 ? 9.671 -11.222 -5.922 1.00 94.25 72 VAL A O 1
ATOM 582 N N . VAL A 1 73 ? 8.419 -9.374 -6.266 1.00 94.94 73 VAL A N 1
ATOM 583 C CA . VAL A 1 73 ? 8.217 -9.540 -7.705 1.00 94.94 73 VAL A CA 1
ATOM 584 C C . VAL A 1 73 ? 8.889 -8.431 -8.487 1.00 94.94 73 VAL A C 1
ATOM 586 O O . VAL A 1 73 ? 8.987 -7.290 -8.025 1.00 94.94 73 VAL A O 1
ATOM 589 N N . LYS A 1 74 ? 9.294 -8.752 -9.712 1.00 95.00 74 LYS A N 1
ATOM 590 C CA . LYS A 1 74 ? 9.626 -7.749 -10.719 1.00 95.00 74 LYS A CA 1
ATOM 591 C C . LYS A 1 74 ? 8.343 -7.328 -11.424 1.00 95.00 74 LYS A C 1
ATOM 593 O O . LYS A 1 74 ? 7.529 -8.167 -11.802 1.00 95.00 74 LYS A O 1
ATOM 598 N N . LEU A 1 75 ? 8.188 -6.027 -11.623 1.00 95.12 75 LEU A N 1
ATOM 599 C CA . LEU A 1 75 ? 7.086 -5.439 -12.373 1.00 95.12 75 LEU A CA 1
ATOM 600 C C . LEU A 1 75 ? 7.607 -4.836 -13.667 1.00 95.12 75 LEU A C 1
ATOM 602 O O . LEU A 1 75 ? 8.648 -4.177 -13.662 1.00 95.12 75 LEU A O 1
ATOM 606 N N . GLU A 1 76 ? 6.858 -5.031 -14.745 1.00 94.62 76 GLU A N 1
ATOM 607 C CA . GLU A 1 76 ? 7.117 -4.440 -16.053 1.00 94.62 76 GLU A CA 1
ATOM 608 C C . GLU A 1 76 ? 5.832 -3.833 -16.608 1.00 94.62 76 GLU A C 1
ATOM 610 O O . GLU A 1 76 ? 4.882 -4.546 -16.929 1.00 94.62 76 GLU A O 1
ATOM 615 N N . VAL A 1 77 ? 5.797 -2.511 -16.726 1.00 94.06 77 VAL A N 1
ATOM 616 C CA . VAL A 1 77 ? 4.650 -1.763 -17.242 1.00 94.06 77 VAL A CA 1
ATOM 617 C C . VAL A 1 77 ? 4.995 -1.233 -18.624 1.00 94.06 77 VAL A C 1
ATOM 619 O O . VAL A 1 77 ? 5.947 -0.461 -18.782 1.00 94.06 77 VAL A O 1
ATOM 622 N N . LYS A 1 78 ? 4.205 -1.640 -19.620 1.00 92.31 78 LYS A N 1
ATOM 623 C CA . LYS A 1 78 ? 4.352 -1.245 -21.026 1.00 92.31 78 LYS A CA 1
ATOM 624 C C . LYS A 1 78 ? 3.244 -0.280 -21.413 1.00 92.31 78 LYS A C 1
ATOM 626 O O . LYS A 1 78 ? 2.126 -0.705 -21.662 1.00 92.31 78 LYS A O 1
ATOM 631 N N . ARG A 1 79 ? 3.528 1.016 -21.462 1.00 87.25 79 ARG A N 1
ATOM 632 C CA . ARG A 1 79 ? 2.517 2.026 -21.789 1.00 87.25 79 ARG A CA 1
ATOM 633 C C . ARG A 1 79 ? 2.760 2.611 -23.170 1.00 87.25 79 ARG A C 1
ATOM 635 O O . ARG A 1 79 ? 3.897 2.900 -23.521 1.00 87.25 79 ARG A O 1
ATOM 642 N N . PHE A 1 80 ? 1.686 2.861 -23.905 1.00 82.75 80 PHE A N 1
ATOM 643 C CA . PHE A 1 80 ? 1.712 3.764 -25.047 1.00 82.75 80 PHE A CA 1
ATOM 644 C C . PHE A 1 80 ? 1.218 5.126 -24.576 1.00 82.75 80 PHE A C 1
ATOM 646 O O . PHE A 1 80 ? 0.123 5.247 -24.027 1.00 82.75 80 PHE A O 1
ATOM 653 N N . GLU A 1 81 ? 2.051 6.149 -24.718 1.00 84.06 81 GLU A N 1
ATOM 654 C CA . GLU A 1 81 ? 1.600 7.526 -24.573 1.00 84.06 81 GLU A CA 1
ATOM 655 C C . GLU A 1 81 ? 1.409 8.118 -25.962 1.00 84.06 81 GLU A C 1
ATOM 657 O O . GLU A 1 81 ? 2.368 8.264 -26.722 1.00 84.06 81 GLU A O 1
ATOM 662 N N . GLU A 1 82 ? 0.160 8.443 -26.283 1.00 84.94 82 GLU A N 1
ATOM 663 C CA . GLU A 1 82 ? -0.175 9.186 -27.488 1.00 84.94 82 GLU A CA 1
ATOM 664 C C . GLU A 1 82 ? 0.037 10.684 -27.270 1.00 84.94 82 GLU A C 1
ATOM 666 O O . GLU A 1 82 ? -0.328 11.267 -26.246 1.00 84.94 82 GLU A O 1
ATOM 671 N N . GLY A 1 83 ? 0.624 11.320 -28.271 1.00 85.25 83 GLY A N 1
ATOM 672 C CA . GLY A 1 83 ? 0.906 12.736 -28.316 1.00 85.25 83 GLY A CA 1
ATOM 673 C C . GLY A 1 83 ? 0.673 13.312 -29.697 1.00 85.25 83 GLY A C 1
ATOM 674 O O . GLY A 1 83 ? 0.553 12.595 -30.689 1.00 85.25 83 GLY A O 1
ATOM 675 N N . LYS A 1 84 ? 0.649 14.641 -29.773 1.00 84.88 84 LYS A N 1
ATOM 676 C CA . LYS A 1 84 ? 0.612 15.358 -31.048 1.00 84.88 84 LYS A CA 1
ATOM 677 C C . LYS A 1 84 ? 1.996 15.912 -31.359 1.00 84.88 84 LYS A C 1
ATOM 679 O O . LYS A 1 84 ? 2.634 16.529 -30.509 1.00 84.88 84 LYS A O 1
ATOM 684 N N . GLY A 1 85 ? 2.439 15.691 -32.587 1.00 85.06 85 GLY A N 1
ATOM 685 C CA . GLY A 1 85 ? 3.626 16.295 -33.170 1.00 85.06 85 GLY A CA 1
ATOM 686 C C . GLY A 1 85 ? 3.262 17.155 -34.376 1.00 85.06 85 GLY A C 1
ATOM 687 O O . GLY A 1 85 ? 2.247 16.933 -35.036 1.00 85.06 85 GLY A O 1
ATOM 688 N N . THR A 1 86 ? 4.101 18.142 -34.676 1.00 86.31 86 THR A N 1
ATOM 689 C CA . THR A 1 86 ? 3.987 18.951 -35.898 1.00 86.31 86 THR A CA 1
ATOM 690 C C . THR A 1 86 ? 5.124 18.603 -36.841 1.00 86.31 86 THR A C 1
ATOM 692 O O . THR A 1 86 ? 6.285 18.588 -36.431 1.00 86.31 86 THR A O 1
ATOM 695 N N . LEU A 1 87 ? 4.804 18.338 -38.105 1.00 83.69 87 LEU A N 1
ATOM 696 C CA . LEU A 1 87 ? 5.809 18.102 -39.133 1.00 83.69 87 LEU A CA 1
ATOM 697 C C . LEU A 1 87 ? 6.398 19.434 -39.615 1.00 83.69 87 LEU A C 1
ATOM 699 O O . LEU A 1 87 ? 5.664 20.338 -40.018 1.00 83.69 87 LEU A O 1
ATOM 703 N N . VAL A 1 88 ? 7.726 19.549 -39.611 1.00 85.25 88 VAL A N 1
ATOM 704 C CA . VAL A 1 88 ? 8.461 20.734 -40.077 1.00 85.25 88 VAL A CA 1
ATOM 705 C C . VAL A 1 88 ? 9.562 20.340 -41.059 1.00 85.25 88 VAL A C 1
ATOM 707 O O . VAL A 1 88 ? 10.181 19.290 -40.923 1.00 85.25 88 VAL A O 1
ATOM 710 N N . LYS A 1 89 ? 9.823 21.194 -42.053 1.00 82.94 89 LYS A N 1
ATOM 711 C CA . LYS A 1 89 ? 10.924 21.025 -43.013 1.00 82.94 89 LYS A CA 1
ATOM 712 C C . LYS A 1 89 ? 12.145 21.793 -42.510 1.00 82.94 89 LYS A C 1
ATOM 714 O O . LYS A 1 89 ? 12.024 22.981 -42.213 1.00 82.94 89 LYS A O 1
ATOM 719 N N . LYS A 1 90 ? 13.307 21.144 -42.426 1.00 82.69 90 LYS A N 1
ATOM 720 C CA . LYS A 1 90 ? 14.570 21.782 -42.024 1.00 82.69 90 LYS A CA 1
ATOM 721 C C . LYS A 1 90 ? 15.755 21.157 -42.751 1.00 82.69 90 LYS A C 1
ATOM 723 O O . LYS A 1 90 ? 15.896 19.945 -42.711 1.00 82.69 90 LYS A O 1
ATOM 728 N N . ASP A 1 91 ? 16.592 21.972 -43.394 1.00 79.81 91 ASP A N 1
ATOM 729 C CA . ASP A 1 91 ? 17.865 21.552 -44.008 1.00 79.81 91 ASP A CA 1
ATOM 730 C C . ASP A 1 91 ? 17.746 20.272 -44.867 1.00 79.81 91 ASP A C 1
ATOM 732 O O . ASP A 1 91 ? 18.531 19.340 -44.717 1.00 79.81 91 ASP A O 1
ATOM 736 N N . ASN A 1 92 ? 16.718 20.191 -45.725 1.00 80.25 92 ASN A N 1
ATOM 737 C CA . ASN A 1 92 ? 16.370 18.996 -46.516 1.00 80.25 92 ASN A CA 1
ATOM 738 C C . ASN A 1 92 ? 16.087 17.740 -45.680 1.00 80.25 92 ASN A C 1
ATOM 740 O O . ASN A 1 92 ? 16.460 16.637 -46.062 1.00 80.25 92 ASN A O 1
ATOM 744 N N . HIS A 1 93 ? 15.415 17.896 -44.546 1.00 78.06 93 HIS A N 1
ATOM 745 C CA . HIS A 1 93 ? 14.862 16.805 -43.754 1.00 78.06 93 HIS A CA 1
ATOM 746 C C . HIS A 1 93 ? 13.425 17.147 -43.353 1.00 78.06 93 HIS A C 1
ATOM 748 O O . HIS A 1 93 ? 13.077 18.317 -43.146 1.00 78.06 93 HIS A O 1
ATOM 754 N N . ILE A 1 94 ? 12.586 16.117 -43.253 1.00 77.88 94 ILE A N 1
ATOM 755 C CA . ILE A 1 94 ? 11.287 16.209 -42.587 1.00 77.88 94 ILE A CA 1
ATOM 756 C C . ILE A 1 94 ? 11.524 15.849 -41.130 1.00 77.88 94 ILE A C 1
ATOM 758 O O . ILE A 1 94 ? 12.087 14.795 -40.822 1.00 77.88 94 ILE A O 1
ATOM 762 N N . CYS A 1 95 ? 11.085 16.731 -40.249 1.00 82.31 95 CYS A N 1
ATOM 763 C CA . CYS A 1 95 ? 11.245 16.576 -38.823 1.00 82.31 95 CYS A CA 1
ATOM 764 C C . CYS A 1 95 ? 9.893 16.576 -38.119 1.00 82.31 95 CYS A C 1
ATOM 766 O O . CYS A 1 95 ? 8.963 17.239 -38.574 1.00 82.31 95 CYS A O 1
ATOM 768 N N . VAL A 1 96 ? 9.793 15.901 -36.975 1.00 82.69 96 VAL A N 1
ATOM 769 C CA . VAL A 1 96 ? 8.657 16.081 -36.057 1.00 82.69 96 VAL A CA 1
ATOM 770 C C . VAL A 1 96 ? 9.104 16.923 -34.881 1.00 82.69 96 VAL A C 1
ATOM 772 O O . VAL A 1 96 ? 10.092 16.605 -34.224 1.00 82.69 96 VAL A O 1
ATOM 775 N N . VAL A 1 97 ? 8.357 17.988 -34.616 1.00 84.25 97 VAL A N 1
ATOM 776 C CA . VAL A 1 97 ? 8.408 18.749 -33.370 1.00 84.25 97 VAL A CA 1
ATOM 777 C C . VAL A 1 97 ? 7.380 18.134 -32.431 1.00 84.25 97 VAL A C 1
ATOM 779 O O . VAL A 1 97 ? 6.180 18.250 -32.681 1.00 84.25 97 VAL A O 1
ATOM 782 N N . ALA A 1 98 ? 7.839 17.464 -31.380 1.00 84.25 98 ALA A N 1
ATOM 783 C CA . ALA A 1 98 ? 6.973 16.885 -30.355 1.00 84.25 98 ALA A CA 1
ATOM 784 C C . ALA A 1 98 ? 7.149 17.596 -29.009 1.00 84.25 98 ALA A C 1
ATOM 786 O O . ALA A 1 98 ? 8.215 18.152 -28.728 1.00 84.25 98 ALA A O 1
ATOM 787 N N . ASP A 1 99 ? 6.107 17.551 -28.177 1.00 82.00 99 ASP A N 1
ATOM 788 C CA . ASP A 1 99 ? 6.156 18.048 -26.800 1.00 82.00 99 ASP A CA 1
ATOM 789 C C . ASP A 1 99 ? 7.182 17.240 -25.988 1.00 82.00 99 ASP A C 1
ATOM 791 O O . ASP A 1 99 ? 7.106 16.011 -25.874 1.00 82.00 99 ASP A O 1
ATOM 795 N N . LYS A 1 100 ? 8.147 17.942 -25.392 1.00 82.00 100 LYS A N 1
ATOM 796 C CA . LYS A 1 100 ? 9.205 17.360 -24.558 1.00 82.00 100 LYS A CA 1
ATOM 797 C C . LYS A 1 100 ? 8.666 16.656 -23.312 1.00 82.00 100 LYS A C 1
ATOM 799 O O . LYS A 1 100 ? 9.347 15.814 -22.733 1.00 82.00 100 LYS A O 1
ATOM 804 N N . LYS A 1 101 ? 7.430 16.931 -22.888 1.00 82.00 101 LYS A N 1
ATOM 805 C CA . LYS A 1 101 ? 6.779 16.202 -21.786 1.00 82.00 101 LYS A CA 1
ATOM 806 C C . LYS A 1 101 ? 6.641 14.707 -22.079 1.00 82.00 101 LYS A C 1
ATOM 808 O O . LYS A 1 101 ? 6.686 13.910 -21.137 1.00 82.00 101 LYS A O 1
ATOM 813 N N . LEU A 1 102 ? 6.512 14.331 -23.352 1.00 78.00 102 LEU A N 1
ATOM 814 C CA . LEU A 1 102 ? 6.388 12.938 -23.783 1.00 78.00 102 LEU A CA 1
ATOM 815 C C . LEU A 1 102 ? 7.742 12.227 -23.821 1.00 78.00 102 LEU A C 1
ATOM 817 O O . LEU A 1 102 ? 7.809 11.041 -23.506 1.00 78.00 102 LEU A O 1
ATOM 821 N N . ILE A 1 103 ? 8.812 12.962 -24.132 1.00 80.94 103 ILE A N 1
ATOM 822 C CA . ILE A 1 103 ? 10.140 12.424 -24.436 1.00 80.94 103 ILE A CA 1
ATOM 823 C C . ILE A 1 103 ? 11.160 13.015 -23.467 1.00 80.94 103 ILE A C 1
ATOM 825 O O . ILE A 1 103 ? 11.602 14.155 -23.619 1.00 80.94 103 ILE A O 1
ATOM 829 N N . LYS A 1 104 ? 11.539 12.234 -22.455 1.00 79.94 104 LYS A N 1
ATOM 830 C CA . LYS A 1 104 ? 12.405 12.698 -21.363 1.00 79.94 104 LYS A CA 1
ATOM 831 C C . LYS A 1 104 ? 13.808 12.111 -21.432 1.00 79.94 104 LYS A C 1
ATOM 833 O O . LYS A 1 104 ? 14.711 12.649 -20.795 1.00 79.94 104 LYS A O 1
ATOM 838 N N . THR A 1 105 ? 13.980 11.009 -22.154 1.00 80.62 105 THR A N 1
ATOM 839 C CA . THR A 1 105 ? 15.218 10.229 -22.205 1.00 80.62 105 THR A CA 1
ATOM 840 C C . THR A 1 105 ? 15.541 9.773 -23.628 1.00 80.62 105 THR A C 1
ATOM 842 O O . THR A 1 105 ? 14.651 9.665 -24.471 1.00 80.62 105 THR A O 1
ATOM 845 N N . ASP A 1 106 ? 16.808 9.438 -23.875 1.00 77.00 106 ASP A N 1
ATOM 846 C CA . ASP A 1 106 ? 17.268 8.817 -25.130 1.00 77.00 106 ASP A CA 1
ATOM 847 C C . ASP A 1 106 ? 16.573 7.483 -25.424 1.00 77.00 106 ASP A C 1
ATOM 849 O O . ASP A 1 106 ? 16.420 7.090 -26.578 1.00 77.00 106 ASP A O 1
ATOM 853 N N . GLU A 1 107 ? 16.111 6.794 -24.384 1.00 76.81 107 GLU A N 1
ATOM 854 C CA . GLU A 1 107 ? 15.349 5.560 -24.529 1.00 76.81 107 GLU A CA 1
ATOM 855 C C . GLU A 1 107 ? 13.913 5.833 -24.992 1.00 76.81 107 GLU A C 1
ATOM 857 O O . GLU A 1 107 ? 13.409 5.124 -25.858 1.00 76.81 107 GLU A O 1
ATOM 862 N N . ASP A 1 108 ? 13.272 6.906 -24.508 1.00 77.69 108 ASP A N 1
ATOM 863 C CA . ASP A 1 108 ? 11.961 7.325 -25.023 1.00 77.69 108 ASP A CA 1
ATOM 864 C C . ASP A 1 108 ? 12.049 7.605 -26.530 1.00 77.69 108 ASP A C 1
ATOM 866 O O . ASP A 1 108 ? 11.173 7.197 -27.282 1.00 77.69 108 ASP A O 1
ATOM 870 N N . ILE A 1 109 ? 13.138 8.241 -26.982 1.00 76.31 109 ILE A N 1
ATOM 871 C CA . ILE A 1 109 ? 13.399 8.568 -28.396 1.00 76.31 109 ILE A CA 1
ATOM 872 C C . ILE A 1 109 ? 13.434 7.309 -29.263 1.00 76.31 109 ILE A C 1
ATOM 874 O O . ILE A 1 109 ? 12.760 7.264 -30.292 1.00 76.31 109 ILE A O 1
ATOM 878 N N . LYS A 1 110 ? 14.181 6.282 -28.842 1.00 76.62 110 LYS A N 1
ATOM 879 C CA . LYS A 1 110 ? 14.268 4.998 -29.563 1.00 76.62 110 LYS A CA 1
ATOM 880 C C . LYS A 1 110 ? 12.930 4.265 -29.611 1.00 76.62 110 LYS A C 1
ATOM 882 O O . LYS A 1 110 ? 12.659 3.524 -30.552 1.00 76.62 110 LYS A O 1
ATOM 887 N N . ASN A 1 111 ? 12.097 4.494 -28.602 1.00 78.81 111 ASN A N 1
ATOM 888 C CA . ASN A 1 111 ? 10.786 3.882 -28.455 1.00 78.81 111 ASN A CA 1
ATOM 889 C C . ASN A 1 111 ? 9.642 4.736 -29.043 1.00 78.81 111 ASN A C 1
ATOM 891 O O . ASN A 1 111 ? 8.473 4.355 -28.947 1.00 78.81 111 ASN A O 1
ATOM 895 N N . CYS A 1 112 ? 9.952 5.872 -29.680 1.00 80.31 112 CYS A N 1
ATOM 896 C CA . CYS A 1 112 ? 8.974 6.707 -30.373 1.00 80.31 112 CYS A CA 1
ATOM 897 C C . CYS A 1 112 ? 8.623 6.138 -31.750 1.00 80.31 112 CYS A C 1
ATOM 899 O O . CYS A 1 112 ? 9.479 5.970 -32.625 1.00 80.31 112 CYS A O 1
ATOM 901 N N . THR A 1 113 ? 7.328 5.945 -31.977 1.00 79.69 113 THR A N 1
ATOM 902 C CA . THR A 1 113 ? 6.743 5.673 -33.287 1.00 79.69 113 THR A CA 1
ATOM 903 C C . THR A 1 113 ? 5.887 6.863 -33.707 1.00 79.69 113 THR A C 1
ATOM 905 O O . THR A 1 113 ? 5.031 7.326 -32.964 1.00 79.69 113 THR A O 1
ATOM 908 N N . PHE A 1 114 ? 6.111 7.374 -34.910 1.00 79.44 114 PHE A N 1
ATOM 909 C CA . PHE A 1 114 ? 5.367 8.485 -35.488 1.00 79.44 114 PHE A CA 1
ATOM 910 C C . PHE A 1 114 ? 4.413 7.944 -36.546 1.00 79.44 114 PHE A C 1
ATOM 912 O O . PHE A 1 114 ? 4.835 7.254 -37.474 1.00 79.44 114 PHE A O 1
ATOM 919 N N . LYS A 1 115 ? 3.133 8.280 -36.418 1.00 80.38 115 LYS A N 1
ATOM 920 C CA . LYS A 1 115 ? 2.089 7.982 -37.396 1.00 80.38 115 LYS A CA 1
ATOM 921 C C . LYS A 1 115 ? 1.627 9.290 -38.016 1.00 80.38 115 LYS A C 1
ATOM 923 O O . LYS A 1 115 ? 1.231 10.211 -37.307 1.00 80.38 115 LYS A O 1
ATOM 928 N N . PHE A 1 116 ? 1.671 9.395 -39.333 1.00 78.06 116 PHE A N 1
ATOM 929 C CA . PHE A 1 116 ? 1.126 10.554 -40.033 1.00 78.06 116 PHE A CA 1
ATOM 930 C C . PHE A 1 116 ? 0.479 10.120 -41.340 1.00 78.06 116 PHE A C 1
ATOM 932 O O . PHE A 1 116 ? 0.870 9.132 -41.965 1.00 78.06 116 PHE A O 1
ATOM 939 N N . GLN A 1 117 ? -0.561 10.850 -41.721 1.00 76.06 117 GLN A N 1
ATOM 940 C CA . GLN A 1 117 ? -1.341 10.565 -42.911 1.00 76.06 117 GLN A CA 1
ATOM 941 C C . GLN A 1 117 ? -0.781 11.373 -44.081 1.00 76.06 117 GLN A C 1
ATOM 943 O O . GLN A 1 117 ? -0.753 12.598 -44.026 1.00 76.06 117 GLN A O 1
ATOM 948 N N . LEU A 1 118 ? -0.329 10.688 -45.132 1.00 72.12 118 LEU A N 1
ATOM 949 C CA . LEU A 1 118 ? 0.044 11.298 -46.405 1.00 72.12 118 LEU A CA 1
ATOM 950 C C . LEU A 1 118 ? -1.035 10.950 -47.430 1.00 72.12 118 LEU A C 1
ATOM 952 O O . LEU A 1 118 ? -1.115 9.806 -47.879 1.00 72.12 118 LEU A O 1
ATOM 956 N N . CYS A 1 119 ? -1.847 11.936 -47.816 1.00 74.06 119 CYS A N 1
ATOM 957 C CA . CYS A 1 119 ? -2.996 11.719 -48.704 1.00 74.06 119 CYS A CA 1
ATOM 958 C C . CYS A 1 119 ? -3.930 10.621 -48.137 1.00 74.06 119 CYS A C 1
ATOM 960 O O . CYS A 1 119 ? -4.404 10.746 -47.005 1.00 74.06 119 CYS A O 1
ATOM 962 N N . ASP A 1 120 ? -4.142 9.531 -48.880 1.00 75.19 120 ASP A N 1
ATOM 963 C CA . ASP A 1 120 ? -5.019 8.413 -48.498 1.00 75.19 120 ASP A CA 1
ATOM 964 C C . ASP A 1 120 ? -4.280 7.266 -47.777 1.00 75.19 120 ASP A C 1
ATOM 966 O O . ASP A 1 120 ? -4.870 6.224 -47.487 1.00 75.19 120 ASP A O 1
ATOM 970 N N . HIS A 1 121 ? -2.988 7.432 -47.460 1.00 74.56 121 HIS A N 1
ATOM 971 C CA . HIS A 1 121 ? -2.170 6.393 -46.832 1.00 74.56 121 HIS A CA 1
ATOM 972 C C . HIS A 1 121 ? -1.609 6.829 -45.474 1.00 74.56 121 HIS A C 1
ATOM 974 O O . HIS A 1 121 ? -1.034 7.907 -45.318 1.00 74.56 121 HIS A O 1
ATOM 980 N N . MET A 1 122 ? -1.721 5.949 -44.478 1.00 76.56 122 MET A N 1
ATOM 981 C CA . MET A 1 122 ? -1.050 6.108 -43.188 1.00 76.56 122 MET A CA 1
ATOM 982 C C . MET A 1 122 ? 0.388 5.595 -43.300 1.00 76.56 122 MET A C 1
ATOM 984 O O . MET A 1 122 ? 0.603 4.418 -43.591 1.00 76.56 122 MET A O 1
ATOM 988 N N . LYS A 1 123 ? 1.375 6.459 -43.042 1.00 77.81 123 LYS A N 1
ATOM 989 C CA . LYS A 1 123 ? 2.778 6.051 -42.896 1.00 77.81 123 LYS A CA 1
ATOM 990 C C . LYS A 1 123 ? 3.153 5.989 -41.417 1.00 77.81 123 LYS A C 1
ATOM 992 O O . LYS A 1 123 ? 2.749 6.837 -40.620 1.00 77.81 123 LYS A O 1
ATOM 997 N N . ILE A 1 124 ? 3.925 4.961 -41.067 1.00 76.38 124 ILE A N 1
ATOM 998 C CA . ILE A 1 124 ? 4.450 4.727 -39.721 1.00 76.38 124 ILE A CA 1
ATOM 999 C C . ILE A 1 124 ? 5.974 4.765 -39.811 1.00 76.38 124 ILE A C 1
ATOM 1001 O O . ILE A 1 124 ? 6.574 3.971 -40.533 1.00 76.38 124 ILE A O 1
ATOM 1005 N N . CYS A 1 125 ? 6.600 5.679 -39.078 1.00 77.06 125 CYS A N 1
ATOM 1006 C CA . CYS A 1 125 ? 8.050 5.845 -39.045 1.00 77.06 125 CYS A CA 1
ATOM 1007 C C . CYS A 1 125 ? 8.551 5.740 -37.602 1.00 77.06 125 CYS A C 1
ATOM 1009 O O . CYS A 1 125 ? 7.916 6.258 -36.687 1.00 77.06 125 CYS A O 1
ATOM 1011 N N . ARG A 1 126 ? 9.702 5.101 -37.376 1.00 72.25 126 ARG A N 1
ATOM 1012 C CA . ARG A 1 126 ? 10.363 5.108 -36.060 1.00 72.25 126 ARG A CA 1
ATOM 1013 C C . ARG A 1 126 ? 11.325 6.287 -35.958 1.00 72.25 126 ARG A C 1
ATOM 1015 O O . ARG A 1 126 ? 11.954 6.658 -36.948 1.00 72.25 126 ARG A O 1
ATOM 1022 N N . GLY A 1 127 ? 11.416 6.884 -34.773 1.00 66.69 127 GLY A N 1
ATOM 1023 C CA . GLY A 1 127 ? 12.433 7.894 -34.492 1.00 66.69 127 GLY A CA 1
ATOM 1024 C C . GLY A 1 127 ? 13.820 7.257 -34.436 1.00 66.69 127 GLY A C 1
ATOM 1025 O O . GLY A 1 127 ? 14.006 6.264 -33.742 1.00 66.69 127 GLY A O 1
ATOM 1026 N N . GLU A 1 128 ? 14.795 7.818 -35.151 1.00 66.50 128 GLU A N 1
ATOM 1027 C CA . GLU A 1 128 ? 16.175 7.306 -35.122 1.00 66.50 128 GLU A CA 1
ATOM 1028 C C . GLU A 1 128 ? 17.116 8.193 -34.308 1.00 66.50 128 GLU A C 1
ATOM 1030 O O . GLU A 1 128 ? 17.938 7.693 -33.540 1.00 66.50 128 GLU A O 1
ATOM 1035 N N . LYS A 1 129 ? 17.025 9.516 -34.487 1.00 69.31 129 LYS A N 1
ATOM 1036 C CA . LYS A 1 129 ? 17.915 10.484 -33.837 1.00 69.31 129 LYS A CA 1
ATOM 1037 C C . LYS A 1 129 ? 17.172 11.755 -33.450 1.00 69.31 129 LYS A C 1
ATOM 1039 O O . LYS A 1 129 ? 16.324 12.254 -34.195 1.00 69.31 129 LYS A O 1
ATOM 1044 N N . VAL A 1 130 ? 17.556 12.313 -32.304 1.00 68.50 130 VAL A N 1
ATOM 1045 C CA . VAL A 1 130 ? 17.223 13.695 -31.953 1.00 68.50 130 VAL A CA 1
ATOM 1046 C C . VAL A 1 130 ? 18.204 14.624 -32.636 1.00 68.50 130 VAL A C 1
ATOM 1048 O O . VAL A 1 130 ? 19.414 14.507 -32.463 1.00 68.50 130 VAL A O 1
ATOM 1051 N N . TYR A 1 131 ? 17.662 15.562 -33.403 1.00 64.31 131 TYR A N 1
ATOM 1052 C CA . TYR A 1 131 ? 18.446 16.589 -34.073 1.00 64.31 131 TYR A CA 1
ATOM 1053 C C . TYR A 1 131 ? 18.780 17.737 -33.121 1.00 64.31 131 TYR A C 1
ATOM 1055 O O . TYR A 1 131 ? 19.899 18.245 -33.105 1.00 64.31 131 TYR A O 1
ATOM 1063 N N . ARG A 1 132 ? 17.792 18.177 -32.331 1.00 74.44 132 ARG A N 1
ATOM 1064 C CA . ARG A 1 132 ? 17.952 19.257 -31.353 1.00 74.44 132 ARG A CA 1
ATOM 1065 C C . ARG A 1 132 ? 16.835 19.210 -30.310 1.00 74.44 132 ARG A C 1
ATOM 1067 O O . ARG A 1 132 ? 15.676 18.971 -30.650 1.00 74.44 132 ARG A O 1
ATOM 1074 N N . THR A 1 133 ? 17.184 19.514 -29.067 1.00 70.62 133 THR A N 1
ATOM 1075 C CA . THR A 1 133 ? 16.232 19.732 -27.973 1.00 70.62 133 THR A CA 1
ATOM 1076 C C . THR A 1 133 ? 16.114 21.231 -27.718 1.00 70.62 133 THR A C 1
ATOM 1078 O O . THR A 1 133 ? 17.128 21.914 -27.577 1.00 70.62 133 THR A O 1
ATOM 1081 N N . TYR A 1 134 ? 14.888 21.741 -27.675 1.00 77.06 134 TYR A N 1
ATOM 1082 C 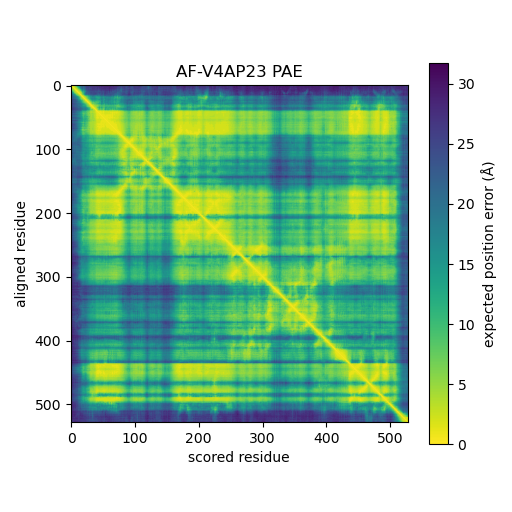CA . TYR A 1 134 ? 14.563 23.102 -27.248 1.00 77.06 134 TYR A CA 1
ATOM 1083 C C . TYR A 1 134 ? 14.005 23.071 -25.811 1.00 77.06 134 TYR A C 1
ATOM 1085 O O . TYR A 1 134 ? 13.946 22.004 -25.185 1.00 77.06 134 TYR A O 1
ATOM 1093 N N . GLU A 1 135 ? 13.638 24.228 -25.251 1.00 76.12 135 GLU A N 1
ATOM 1094 C CA . GLU A 1 135 ? 13.124 24.299 -23.873 1.00 76.12 135 GLU A CA 1
ATOM 1095 C C . GLU A 1 135 ? 11.932 23.353 -23.669 1.00 76.12 135 GLU A C 1
ATOM 1097 O O . GLU A 1 135 ? 12.021 22.491 -22.790 1.00 76.12 135 GLU A O 1
ATOM 1102 N N . ASP A 1 136 ? 10.952 23.379 -24.583 1.00 79.31 136 ASP A N 1
ATOM 1103 C CA . ASP A 1 136 ? 9.704 22.599 -24.479 1.00 79.31 136 ASP A CA 1
ATOM 1104 C C . ASP A 1 136 ? 9.448 21.607 -25.624 1.00 79.31 136 ASP A C 1
ATOM 1106 O O . ASP A 1 136 ? 8.456 20.879 -25.609 1.00 79.31 136 ASP A O 1
ATOM 1110 N N . THR A 1 137 ? 10.327 21.535 -26.626 1.00 77.56 137 THR A N 1
ATOM 1111 C CA . THR A 1 137 ? 10.120 20.659 -27.790 1.00 77.56 137 THR A CA 1
ATOM 1112 C C . THR A 1 137 ? 11.352 19.843 -28.153 1.00 77.56 137 THR A C 1
ATOM 1114 O O . THR A 1 137 ? 12.491 20.250 -27.912 1.00 77.56 137 THR A O 1
ATOM 1117 N N . VAL A 1 138 ? 11.121 18.674 -28.747 1.00 75.94 138 VAL A N 1
ATOM 1118 C CA . VAL A 1 138 ? 12.168 17.800 -29.289 1.00 75.94 138 VAL A CA 1
ATOM 1119 C C . VAL A 1 138 ? 11.974 17.687 -30.796 1.00 75.94 138 VAL A C 1
ATOM 1121 O O . VAL A 1 138 ? 10.867 17.405 -31.258 1.00 75.94 138 VAL A O 1
ATOM 1124 N N . LEU A 1 139 ? 13.045 17.937 -31.555 1.00 77.06 139 LEU A N 1
ATOM 1125 C CA . LEU A 1 139 ? 13.061 17.825 -33.011 1.00 77.06 139 LEU A CA 1
ATOM 1126 C C . LEU A 1 139 ? 13.674 16.484 -33.428 1.00 77.06 139 LEU A C 1
ATOM 1128 O O . LEU A 1 139 ? 14.869 16.253 -33.225 1.00 77.06 139 LEU A O 1
ATOM 1132 N N . PHE A 1 140 ? 12.864 15.632 -34.047 1.00 75.62 140 PHE A N 1
ATOM 1133 C CA . PHE A 1 140 ? 13.277 14.336 -34.590 1.00 75.62 140 PHE A CA 1
ATOM 1134 C C . PHE A 1 140 ? 13.559 14.442 -36.072 1.00 75.62 140 PHE A C 1
ATOM 1136 O O . PHE A 1 140 ? 12.793 15.095 -36.768 1.00 75.62 140 PHE A O 1
ATOM 1143 N N . THR A 1 141 ? 14.586 13.759 -36.564 1.00 72.44 141 THR A N 1
ATOM 1144 C CA . THR A 1 141 ? 14.785 13.537 -38.003 1.00 72.44 141 THR A CA 1
ATOM 1145 C C . THR A 1 141 ? 14.476 12.089 -38.348 1.00 72.44 141 THR A C 1
ATOM 1147 O O . THR A 1 141 ? 14.862 11.182 -37.607 1.00 72.44 141 THR A O 1
ATOM 1150 N N . PHE A 1 142 ? 13.823 11.871 -39.486 1.00 70.00 142 PHE A N 1
ATOM 1151 C CA . PHE A 1 142 ? 13.652 10.540 -40.065 1.00 70.00 142 PHE A CA 1
ATOM 1152 C C . PHE A 1 142 ? 14.780 10.224 -41.048 1.00 70.00 142 PHE A C 1
ATOM 1154 O O . PHE A 1 142 ? 15.319 11.128 -41.690 1.00 70.00 142 PHE A O 1
ATOM 1161 N N . HIS A 1 143 ? 15.089 8.937 -41.213 1.00 61.91 143 HIS A N 1
ATOM 1162 C CA . HIS A 1 143 ? 15.896 8.473 -42.339 1.00 61.91 143 HIS A CA 1
ATOM 1163 C C . HIS A 1 143 ? 15.205 8.852 -43.668 1.00 61.91 143 HIS A C 1
ATOM 1165 O O . HIS A 1 143 ? 13.971 8.793 -43.726 1.00 61.91 143 HIS A O 1
ATOM 1171 N N . PRO A 1 144 ? 15.947 9.215 -44.736 1.00 56.16 144 PRO A N 1
ATOM 1172 C CA . PRO A 1 144 ? 15.423 9.722 -46.017 1.00 56.16 144 PRO A CA 1
ATOM 1173 C C . PRO A 1 144 ? 14.634 8.690 -46.848 1.00 56.16 144 PRO A C 1
ATOM 1175 O O . PRO A 1 144 ? 15.003 8.347 -47.964 1.00 56.16 144 PRO A O 1
ATOM 1178 N N . THR A 1 145 ? 13.526 8.180 -46.315 1.00 59.94 145 THR A N 1
ATOM 1179 C CA . THR A 1 145 ? 12.573 7.314 -47.035 1.00 59.94 145 THR A CA 1
ATOM 1180 C C . THR A 1 145 ? 11.316 8.061 -47.480 1.00 59.94 145 THR A C 1
ATOM 1182 O O . THR A 1 145 ? 10.482 7.503 -48.187 1.00 59.94 145 THR A O 1
ATOM 1185 N N . LEU A 1 146 ? 11.178 9.330 -47.091 1.00 64.88 146 LEU A N 1
ATOM 1186 C CA . LEU A 1 146 ? 10.107 10.207 -47.547 1.00 64.88 146 LEU A CA 1
ATOM 1187 C C . LEU A 1 146 ? 10.620 11.114 -48.654 1.00 64.88 146 LEU A C 1
ATOM 1189 O O . LEU A 1 146 ? 11.497 11.946 -48.420 1.00 64.88 146 LEU A O 1
ATOM 1193 N N . ASP A 1 147 ? 10.049 10.956 -49.844 1.00 71.94 147 ASP A N 1
ATOM 1194 C CA . ASP A 1 147 ? 10.253 11.886 -50.947 1.00 71.94 147 ASP A CA 1
ATOM 1195 C C . ASP A 1 147 ? 9.667 13.260 -50.570 1.00 71.94 147 ASP A C 1
ATOM 1197 O O . ASP A 1 147 ? 8.522 13.374 -50.119 1.00 71.94 147 ASP A O 1
ATOM 1201 N N . PHE A 1 148 ? 10.448 14.325 -50.763 1.00 73.88 148 PHE A N 1
ATOM 1202 C CA . PHE A 1 148 ? 10.001 15.704 -50.559 1.00 73.88 148 PHE A CA 1
ATOM 1203 C C . PHE A 1 148 ? 8.747 16.032 -51.366 1.00 73.88 148 PHE A C 1
ATOM 1205 O O . PHE A 1 148 ? 7.897 16.783 -50.882 1.00 73.88 148 PHE A O 1
ATOM 1212 N N . GLY A 1 149 ? 8.606 15.438 -52.555 1.00 78.12 149 GLY A N 1
ATOM 1213 C CA . GLY A 1 149 ? 7.422 15.603 -53.389 1.00 78.12 149 GLY A CA 1
ATOM 1214 C C . GLY A 1 149 ? 6.144 15.055 -52.745 1.00 78.12 149 GLY A C 1
ATOM 1215 O O . GLY A 1 149 ? 5.065 15.594 -52.983 1.00 78.12 149 GLY A O 1
ATOM 1216 N N . GLU A 1 150 ? 6.237 14.023 -51.902 1.00 73.06 150 GLU A N 1
ATOM 1217 C CA . GLU A 1 150 ? 5.089 13.499 -51.148 1.00 73.06 150 GLU A CA 1
ATOM 1218 C C . GLU A 1 150 ? 4.748 14.372 -49.939 1.00 73.06 150 GLU A C 1
ATOM 1220 O O . GLU A 1 150 ? 3.577 14.535 -49.599 1.00 73.06 150 GLU A O 1
ATOM 1225 N N . PHE A 1 151 ? 5.757 14.968 -49.300 1.00 75.06 151 PHE A N 1
ATOM 1226 C CA . PHE A 1 151 ? 5.543 15.843 -48.150 1.00 75.06 151 PHE A CA 1
ATOM 1227 C C . PHE A 1 151 ? 4.786 17.119 -48.518 1.00 75.06 151 PHE A C 1
ATOM 1229 O O . PHE A 1 151 ? 3.883 17.527 -47.791 1.00 75.06 151 PHE A O 1
ATOM 1236 N N . GLU A 1 152 ? 5.115 17.738 -49.654 1.00 79.44 152 GLU A N 1
ATOM 1237 C CA . GLU A 1 152 ? 4.425 18.951 -50.117 1.00 79.44 152 GLU A CA 1
ATOM 1238 C C . GLU A 1 152 ? 2.962 18.688 -50.500 1.00 79.44 152 GLU A C 1
ATOM 1240 O O . GLU A 1 152 ? 2.134 19.593 -50.419 1.00 79.44 152 GLU A O 1
ATOM 1245 N N . LYS A 1 153 ? 2.624 17.436 -50.833 1.00 76.25 153 LYS A N 1
ATOM 1246 C CA . LYS A 1 153 ? 1.248 16.984 -51.091 1.00 76.25 153 LYS A CA 1
ATOM 1247 C C . LYS A 1 153 ? 0.473 16.646 -49.816 1.00 76.25 153 LYS A C 1
ATOM 1249 O O . LYS A 1 153 ? -0.730 16.404 -49.881 1.00 76.25 153 LYS A O 1
ATOM 1254 N N . CYS A 1 154 ? 1.134 16.611 -48.661 1.00 70.94 154 CYS A N 1
ATOM 1255 C CA . CYS A 1 154 ? 0.482 16.283 -47.406 1.00 70.94 154 CYS A CA 1
ATOM 1256 C C . CYS A 1 154 ? -0.477 17.402 -46.978 1.00 70.94 154 CYS A C 1
ATOM 1258 O O . CYS A 1 154 ? -0.064 18.524 -46.676 1.00 70.94 154 CYS A O 1
ATOM 1260 N N . THR A 1 155 ? -1.768 17.084 -46.915 1.00 67.62 155 THR A N 1
ATOM 1261 C CA . THR A 1 155 ? -2.827 18.026 -46.531 1.00 67.62 155 THR A CA 1
ATOM 1262 C C . THR A 1 155 ? -2.824 18.334 -45.033 1.00 67.62 155 THR A C 1
ATOM 1264 O O . THR A 1 155 ? -3.212 19.432 -44.637 1.00 67.62 155 THR A O 1
ATOM 1267 N N . SER A 1 156 ? -2.335 17.412 -44.192 1.00 74.50 156 SER A N 1
ATOM 1268 C CA . SER A 1 156 ? -2.226 17.601 -42.743 1.00 74.50 156 SER A CA 1
ATOM 1269 C C . SER A 1 156 ? -0.770 17.618 -42.276 1.00 74.50 156 SER A C 1
ATOM 1271 O O . SER A 1 156 ? -0.058 16.624 -42.373 1.00 74.50 156 SER A O 1
ATOM 1273 N N . LYS A 1 157 ? -0.326 18.722 -41.671 1.00 80.81 157 LYS A N 1
ATOM 1274 C CA . LYS A 1 157 ? 1.021 18.826 -41.071 1.00 80.81 157 LYS A CA 1
ATOM 1275 C C . LYS A 1 157 ? 1.089 18.301 -39.629 1.00 80.81 157 LYS A C 1
ATOM 1277 O O . LYS A 1 157 ? 2.020 18.627 -38.895 1.00 80.81 157 LYS A O 1
ATOM 1282 N N . SER A 1 158 ? 0.106 17.506 -39.214 1.00 82.31 158 SER A N 1
ATOM 1283 C CA . SER A 1 158 ? 0.049 16.870 -37.898 1.00 82.31 158 SER A CA 1
ATOM 1284 C C . SER A 1 158 ? 0.554 15.432 -37.960 1.00 82.31 158 SER A C 1
ATOM 1286 O O . SER A 1 158 ? 0.222 14.695 -38.885 1.00 82.31 158 SER A O 1
ATOM 1288 N N . ALA A 1 159 ? 1.295 15.021 -36.938 1.00 80.94 159 ALA A N 1
ATOM 1289 C CA . ALA A 1 159 ? 1.651 13.634 -36.685 1.00 80.94 159 ALA A CA 1
ATOM 1290 C C . ALA A 1 159 ? 1.093 13.204 -35.324 1.00 80.94 159 ALA A C 1
ATOM 1292 O O . ALA A 1 159 ? 1.127 13.976 -34.363 1.00 80.94 159 ALA A O 1
ATOM 1293 N N . THR A 1 160 ? 0.616 11.969 -35.230 1.00 82.94 160 THR A N 1
ATOM 1294 C CA . THR A 1 160 ? 0.399 11.300 -33.948 1.00 82.94 160 THR A CA 1
ATOM 1295 C C . THR A 1 160 ? 1.715 10.657 -33.537 1.00 82.94 160 THR A C 1
ATOM 1297 O O . THR A 1 160 ? 2.344 9.935 -34.310 1.00 82.94 160 THR A O 1
ATOM 1300 N N . LEU A 1 161 ? 2.162 10.956 -32.329 1.00 81.38 161 LEU A N 1
ATOM 1301 C CA . LEU A 1 161 ? 3.337 10.361 -31.718 1.00 81.38 161 LEU A CA 1
ATOM 1302 C C . LEU A 1 161 ? 2.871 9.304 -30.725 1.00 81.38 161 LEU A C 1
ATOM 1304 O O . LEU A 1 161 ? 2.133 9.626 -29.808 1.00 81.38 161 LEU A O 1
ATOM 1308 N N . GLU A 1 162 ? 3.339 8.077 -30.873 1.00 82.94 162 GLU A N 1
ATOM 1309 C CA . GLU A 1 162 ? 3.204 7.025 -29.873 1.00 82.94 162 GLU A CA 1
ATOM 1310 C C . GLU A 1 162 ? 4.571 6.789 -29.243 1.00 82.94 162 GLU A C 1
ATOM 1312 O O . GLU A 1 162 ? 5.491 6.285 -29.889 1.00 82.94 162 GLU A O 1
ATOM 1317 N N . VAL A 1 163 ? 4.722 7.169 -27.977 1.00 81.38 163 VAL A N 1
ATOM 1318 C CA . VAL A 1 163 ? 5.925 6.857 -27.204 1.00 81.38 163 VAL A CA 1
ATOM 1319 C C . VAL A 1 163 ? 5.663 5.582 -26.427 1.00 81.38 163 VAL A C 1
ATOM 1321 O O . VAL A 1 163 ? 4.817 5.560 -25.529 1.00 81.38 163 VAL A O 1
ATOM 1324 N N . PHE A 1 164 ? 6.394 4.519 -26.753 1.00 81.56 164 PHE A N 1
ATOM 1325 C CA . PHE A 1 164 ? 6.372 3.318 -25.937 1.00 81.56 164 PHE A CA 1
ATOM 1326 C C . PHE A 1 164 ? 7.214 3.551 -24.682 1.00 81.56 164 PHE A C 1
ATOM 1328 O O . PHE A 1 164 ? 8.436 3.673 -24.730 1.00 81.56 164 PHE A O 1
ATOM 1335 N N . LYS A 1 165 ? 6.548 3.644 -23.536 1.00 83.56 165 LYS A N 1
ATOM 1336 C CA . LYS A 1 165 ? 7.194 3.796 -22.240 1.00 83.56 165 LYS A CA 1
ATOM 1337 C C . LYS A 1 165 ? 7.271 2.465 -21.541 1.00 83.56 165 LYS A C 1
ATOM 1339 O O . LYS A 1 165 ? 6.264 1.812 -21.269 1.00 83.56 165 LYS A O 1
ATOM 1344 N N . HIS A 1 166 ? 8.494 2.120 -21.189 1.00 87.44 166 HIS A N 1
ATOM 1345 C CA . HIS A 1 166 ? 8.809 0.932 -20.437 1.00 87.44 166 HIS A CA 1
ATOM 1346 C C . HIS A 1 166 ? 9.229 1.331 -19.022 1.00 87.44 166 HIS A C 1
ATOM 1348 O O . HIS A 1 166 ? 10.209 2.054 -18.830 1.00 87.44 166 HIS A O 1
ATOM 1354 N N . ARG A 1 167 ? 8.462 0.894 -18.019 1.00 89.62 167 ARG A N 1
ATOM 1355 C CA . ARG A 1 167 ? 8.804 1.079 -16.604 1.00 89.62 167 ARG A CA 1
ATOM 1356 C C . ARG A 1 167 ? 9.020 -0.274 -15.953 1.00 89.62 167 ARG A C 1
ATOM 1358 O O . ARG A 1 167 ? 8.148 -1.133 -16.010 1.00 89.62 167 ARG A O 1
ATOM 1365 N N . CYS A 1 168 ? 10.145 -0.407 -15.267 1.00 91.31 168 CYS A N 1
ATOM 1366 C CA . CYS A 1 168 ? 10.408 -1.530 -14.380 1.00 91.31 168 CYS A CA 1
ATOM 1367 C C . CYS A 1 168 ? 10.313 -1.074 -12.926 1.00 91.31 168 CYS A C 1
ATOM 1369 O O . CYS A 1 168 ? 10.724 0.041 -12.594 1.00 91.31 168 CYS A O 1
ATOM 1371 N N . GLY A 1 169 ? 9.829 -1.951 -12.055 1.00 92.19 169 GLY A N 1
ATOM 1372 C CA . GLY A 1 169 ? 9.799 -1.706 -10.619 1.00 92.19 169 GLY A CA 1
ATOM 1373 C C . GLY A 1 169 ? 9.817 -2.994 -9.815 1.00 92.19 169 GLY A C 1
ATOM 1374 O O . GLY A 1 169 ? 9.884 -4.094 -10.363 1.00 92.19 169 GLY A O 1
ATOM 1375 N N . THR A 1 170 ? 9.760 -2.841 -8.499 1.00 93.88 170 THR A N 1
ATOM 1376 C CA . THR A 1 170 ? 9.593 -3.954 -7.568 1.00 93.88 170 THR A CA 1
ATOM 1377 C C . THR A 1 170 ? 8.175 -3.931 -7.016 1.00 93.88 170 THR A C 1
ATOM 1379 O O . THR A 1 170 ? 7.619 -2.861 -6.781 1.00 93.88 170 THR A O 1
ATOM 1382 N N . GLY A 1 171 ? 7.574 -5.095 -6.808 1.00 94.00 171 GLY A N 1
ATOM 1383 C CA . GLY A 1 171 ? 6.341 -5.230 -6.042 1.00 94.00 171 GLY A CA 1
ATOM 1384 C C . GLY A 1 171 ? 6.491 -6.250 -4.923 1.00 94.00 171 GLY A C 1
ATOM 1385 O O . GLY A 1 171 ? 7.445 -7.029 -4.891 1.00 94.00 171 GLY A O 1
ATOM 1386 N N . PHE A 1 172 ? 5.518 -6.272 -4.024 1.00 94.38 172 PHE A N 1
ATOM 1387 C CA . PHE A 1 172 ? 5.405 -7.261 -2.964 1.00 94.38 172 PHE A CA 1
ATOM 1388 C C . PHE A 1 172 ? 4.009 -7.876 -2.968 1.00 94.38 172 PHE A C 1
ATOM 1390 O O . PHE A 1 172 ? 3.012 -7.170 -2.810 1.00 94.38 172 PHE A O 1
ATOM 1397 N N . ALA A 1 173 ? 3.946 -9.192 -3.147 1.00 94.81 173 ALA A N 1
ATOM 1398 C CA . ALA A 1 173 ? 2.708 -9.948 -3.137 1.00 94.81 173 ALA A CA 1
ATOM 1399 C C . ALA A 1 173 ? 2.183 -10.143 -1.707 1.00 94.81 173 ALA A C 1
ATOM 1401 O O . ALA A 1 173 ? 2.911 -10.528 -0.785 1.00 94.81 173 ALA A O 1
ATOM 1402 N N . GLY A 1 174 ? 0.894 -9.905 -1.516 1.00 92.69 174 GLY A N 1
ATOM 1403 C CA . GLY A 1 174 ? 0.175 -10.099 -0.263 1.00 92.69 174 GLY A CA 1
ATOM 1404 C C . GLY A 1 174 ? -1.262 -10.535 -0.510 1.00 92.69 174 GLY A C 1
ATOM 1405 O O . GLY A 1 174 ? -1.662 -10.745 -1.652 1.00 92.69 174 GLY A O 1
ATOM 1406 N N . LYS A 1 175 ? -2.037 -10.667 0.566 1.00 90.31 175 LYS A N 1
ATOM 1407 C CA . LYS A 1 175 ? -3.469 -10.963 0.499 1.00 90.31 175 LYS A CA 1
ATOM 1408 C C . LYS A 1 175 ? -4.242 -9.856 1.215 1.00 90.31 175 LYS A C 1
ATOM 1410 O O . LYS A 1 175 ? -3.878 -9.485 2.329 1.00 90.31 175 LYS A O 1
ATOM 1415 N N . TYR A 1 176 ? -5.267 -9.305 0.579 1.00 84.81 176 TYR A N 1
ATOM 1416 C CA . TYR A 1 176 ? -6.132 -8.258 1.121 1.00 84.81 176 TYR A CA 1
ATOM 1417 C C . TYR A 1 176 ? -7.583 -8.584 0.767 1.00 84.81 176 TYR A C 1
ATOM 1419 O O . TYR A 1 176 ? -7.885 -8.768 -0.408 1.00 84.81 176 TYR A O 1
ATOM 1427 N N . LYS A 1 177 ? -8.467 -8.685 1.773 1.00 81.44 177 LYS A N 1
ATOM 1428 C CA . LYS A 1 177 ? -9.883 -9.076 1.591 1.00 81.44 177 LYS A CA 1
ATOM 1429 C C . LYS A 1 177 ? -10.037 -10.356 0.753 1.00 81.44 177 LYS A C 1
ATOM 1431 O O . LYS A 1 177 ? -10.810 -10.411 -0.194 1.00 81.44 177 LYS A O 1
ATOM 1436 N N . ASP A 1 178 ? -9.215 -11.353 1.069 1.00 85.81 178 ASP A N 1
ATOM 1437 C CA . ASP A 1 178 ? -9.117 -12.642 0.379 1.00 85.81 178 ASP A CA 1
ATOM 1438 C C . ASP A 1 178 ? -8.662 -12.615 -1.083 1.00 85.81 178 ASP A C 1
ATOM 1440 O O . ASP A 1 178 ? -8.516 -13.672 -1.693 1.00 85.81 178 ASP A O 1
ATOM 1444 N N . GLN A 1 179 ? -8.301 -11.448 -1.607 1.00 90.94 179 GLN A N 1
ATOM 1445 C CA . GLN A 1 179 ? -7.694 -11.306 -2.923 1.00 90.94 179 GLN A CA 1
ATOM 1446 C C . GLN A 1 179 ? -6.176 -11.195 -2.809 1.00 90.94 179 GLN A C 1
ATOM 1448 O O . GLN A 1 179 ? -5.645 -10.509 -1.931 1.00 90.94 179 GLN A O 1
ATOM 1453 N N . TYR A 1 180 ? -5.455 -11.844 -3.719 1.00 94.25 180 TYR A N 1
ATOM 1454 C CA . TYR A 1 180 ? -4.015 -11.647 -3.835 1.00 94.25 180 TYR A CA 1
ATOM 1455 C C . TYR A 1 180 ? -3.738 -10.320 -4.528 1.00 94.25 180 TYR A C 1
ATOM 1457 O O . TYR A 1 180 ? -4.271 -10.025 -5.598 1.00 94.25 180 TYR A O 1
ATOM 1465 N N . THR A 1 181 ? -2.890 -9.517 -3.901 1.00 94.75 181 THR A N 1
ATOM 1466 C CA . THR A 1 181 ? -2.587 -8.158 -4.333 1.00 94.75 181 THR A CA 1
ATOM 1467 C C . THR A 1 181 ? -1.087 -7.932 -4.408 1.00 94.75 181 THR A C 1
ATOM 1469 O O . THR A 1 181 ? -0.307 -8.563 -3.695 1.00 94.75 181 THR A O 1
ATOM 1472 N N . ILE A 1 182 ? -0.676 -7.012 -5.274 1.00 95.44 182 ILE A N 1
ATOM 1473 C CA . ILE A 1 182 ? 0.689 -6.508 -5.362 1.00 95.44 182 ILE A CA 1
ATOM 1474 C C . ILE A 1 182 ? 0.716 -5.090 -4.808 1.00 95.44 182 ILE A C 1
ATOM 1476 O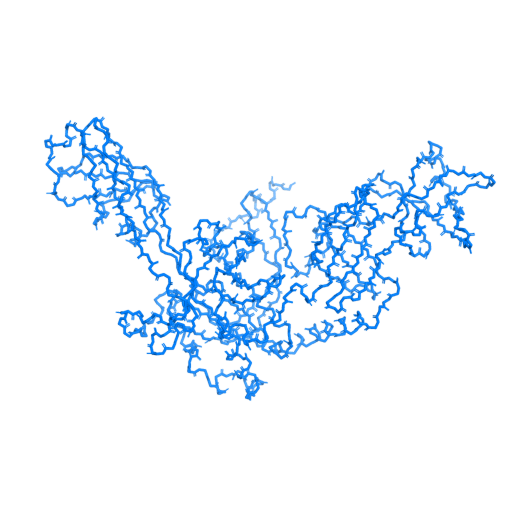 O . ILE A 1 182 ? 0.063 -4.199 -5.350 1.00 95.44 182 ILE A O 1
ATOM 1480 N N . LYS A 1 183 ? 1.514 -4.870 -3.760 1.00 93.94 183 LYS A N 1
ATOM 1481 C CA . LYS A 1 183 ? 1.893 -3.533 -3.291 1.00 93.94 183 LYS A CA 1
ATOM 1482 C C . LYS A 1 183 ? 3.149 -3.091 -4.038 1.00 93.94 183 LYS A C 1
ATOM 1484 O O . LYS A 1 183 ? 4.129 -3.829 -4.079 1.00 93.94 183 LYS A O 1
ATOM 1489 N N . THR A 1 184 ? 3.146 -1.903 -4.619 1.00 94.12 184 THR A N 1
ATOM 1490 C CA . THR A 1 184 ? 4.312 -1.292 -5.275 1.00 94.12 184 THR A CA 1
ATOM 1491 C C . THR A 1 184 ? 4.270 0.223 -5.106 1.00 94.12 184 THR A C 1
ATOM 1493 O O . THR A 1 184 ? 3.371 0.745 -4.445 1.00 94.12 184 THR A O 1
ATOM 1496 N N . ASN A 1 185 ? 5.227 0.937 -5.696 1.00 91.25 185 ASN A N 1
ATOM 1497 C CA . ASN A 1 185 ? 5.194 2.386 -5.708 1.00 91.25 185 ASN A CA 1
ATOM 1498 C C . ASN A 1 185 ? 4.245 2.926 -6.784 1.00 91.25 185 ASN A C 1
ATOM 1500 O O . ASN A 1 185 ? 4.199 2.403 -7.901 1.00 91.25 185 ASN A O 1
ATOM 1504 N N . ASN A 1 186 ? 3.542 4.019 -6.475 1.00 90.94 186 ASN A N 1
ATOM 1505 C CA . ASN A 1 186 ? 2.630 4.677 -7.413 1.00 90.94 186 ASN A CA 1
ATOM 1506 C C . ASN A 1 186 ? 3.348 5.027 -8.715 1.00 90.94 186 ASN A C 1
ATOM 1508 O O . ASN A 1 186 ? 2.847 4.745 -9.790 1.00 90.94 186 ASN A O 1
ATOM 1512 N N . HIS A 1 187 ? 4.564 5.572 -8.684 1.00 88.88 187 HIS A N 1
ATOM 1513 C CA . HIS A 1 187 ? 5.240 5.925 -9.932 1.00 88.88 187 HIS A CA 1
ATOM 1514 C C . HIS A 1 187 ? 5.585 4.746 -10.855 1.00 88.88 187 HIS A C 1
ATOM 1516 O O . HIS A 1 187 ? 5.852 4.983 -12.039 1.00 88.88 187 HIS A O 1
ATOM 1522 N N . VAL A 1 188 ? 5.553 3.506 -10.356 1.00 91.81 188 VAL A N 1
ATOM 1523 C CA . VAL A 1 188 ? 5.661 2.298 -11.183 1.00 91.81 188 VAL A CA 1
ATOM 1524 C C . VAL A 1 188 ? 4.312 2.013 -11.846 1.00 91.81 188 VAL A C 1
ATOM 1526 O O . VAL A 1 188 ? 4.246 1.969 -13.072 1.00 91.81 188 VAL A O 1
ATOM 1529 N N . VAL A 1 189 ? 3.243 1.906 -11.050 1.00 93.38 189 VAL A N 1
ATOM 1530 C CA . VAL A 1 189 ? 1.870 1.606 -11.488 1.00 93.38 189 VAL A CA 1
ATOM 1531 C C . VAL A 1 189 ? 0.923 2.650 -10.891 1.00 93.38 189 VAL A C 1
ATOM 1533 O O . VAL A 1 189 ? 0.786 2.702 -9.676 1.00 93.38 189 VAL A O 1
ATOM 1536 N N . ARG A 1 190 ? 0.280 3.483 -11.722 1.00 92.81 190 ARG A N 1
ATOM 1537 C CA . ARG A 1 190 ? -0.545 4.624 -11.262 1.00 92.81 190 ARG A CA 1
ATOM 1538 C C . ARG A 1 190 ? -2.034 4.482 -11.510 1.00 92.81 190 ARG A C 1
ATOM 1540 O O . ARG A 1 190 ? -2.828 5.068 -10.784 1.00 92.81 190 ARG A O 1
ATOM 1547 N N . THR A 1 191 ? -2.389 3.825 -12.603 1.00 93.12 191 THR A N 1
ATOM 1548 C CA . THR A 1 191 ? -3.734 3.850 -13.182 1.00 93.12 191 THR A CA 1
ATOM 1549 C C . THR A 1 191 ? -4.183 2.438 -13.532 1.00 93.12 191 THR A C 1
ATOM 1551 O O . THR A 1 191 ? -3.353 1.537 -13.658 1.00 93.12 191 THR A O 1
ATOM 1554 N N . ASP A 1 192 ? -5.481 2.256 -13.777 1.00 94.62 192 ASP A N 1
ATOM 1555 C CA . ASP A 1 192 ? -6.019 0.994 -14.307 1.00 94.62 192 ASP A CA 1
ATOM 1556 C C . ASP A 1 192 ? -5.330 0.582 -15.612 1.00 94.62 192 ASP A C 1
ATOM 1558 O O . ASP A 1 192 ? -5.057 -0.590 -15.856 1.00 94.62 192 ASP A O 1
ATOM 1562 N N . ASP A 1 193 ? -4.990 1.564 -16.445 1.00 93.25 193 ASP A N 1
ATOM 1563 C CA . ASP A 1 193 ? -4.282 1.329 -17.699 1.00 93.25 193 ASP A CA 1
ATOM 1564 C C . ASP A 1 193 ? -2.854 0.819 -17.473 1.00 93.25 193 ASP A C 1
ATOM 1566 O O . ASP A 1 193 ? -2.403 -0.087 -18.173 1.00 93.25 193 ASP A O 1
ATOM 1570 N N . ASP A 1 194 ? -2.152 1.338 -16.460 1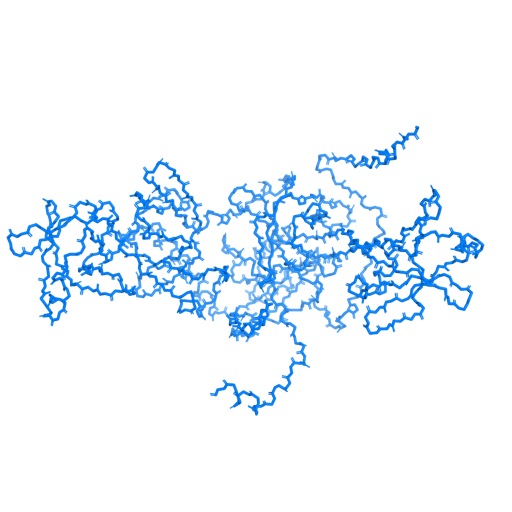.00 94.44 194 ASP A N 1
ATOM 1571 C CA . ASP A 1 194 ? -0.850 0.803 -16.063 1.00 94.44 194 ASP A CA 1
ATOM 1572 C C . ASP A 1 194 ? -0.978 -0.652 -15.586 1.00 94.44 194 ASP A C 1
ATOM 1574 O O . ASP A 1 194 ? -0.124 -1.470 -15.917 1.00 94.44 194 ASP A O 1
ATOM 1578 N N . ILE A 1 195 ? -2.043 -0.989 -14.850 1.00 95.12 195 ILE A N 1
ATOM 1579 C CA . ILE A 1 195 ? -2.291 -2.335 -14.302 1.00 95.12 195 ILE A CA 1
ATOM 1580 C C . ILE A 1 195 ? -2.579 -3.342 -15.408 1.00 95.12 195 ILE A C 1
ATOM 1582 O O . ILE A 1 195 ? -1.930 -4.389 -15.454 1.00 95.12 195 ILE A O 1
ATOM 1586 N N . ARG A 1 196 ? -3.476 -3.006 -16.342 1.00 92.56 196 ARG A N 1
ATOM 1587 C CA . ARG A 1 196 ? -3.783 -3.850 -17.511 1.00 92.56 196 ARG A CA 1
ATOM 1588 C C . ARG A 1 196 ? -2.542 -4.140 -18.351 1.00 92.56 196 ARG A C 1
ATOM 1590 O O . ARG A 1 196 ? -2.397 -5.225 -18.913 1.00 92.56 196 ARG A O 1
ATOM 1597 N N . ASN A 1 197 ? -1.623 -3.180 -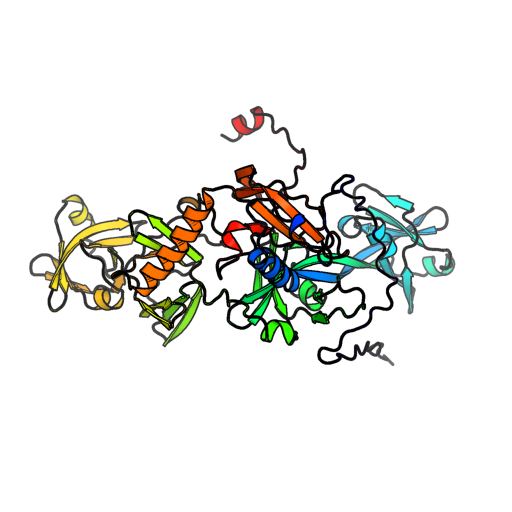18.398 1.00 93.44 197 ASN A N 1
ATOM 1598 C CA . ASN A 1 197 ? -0.361 -3.292 -19.114 1.00 93.44 197 ASN A CA 1
ATOM 1599 C C . ASN A 1 197 ? 0.818 -3.771 -18.246 1.00 93.44 197 ASN A C 1
ATOM 1601 O O . ASN A 1 197 ? 1.949 -3.859 -18.737 1.00 93.44 197 ASN A O 1
ATOM 1605 N N . CYS A 1 198 ? 0.577 -4.100 -16.975 1.00 95.75 198 CYS A N 1
ATOM 1606 C CA . CYS A 1 198 ? 1.589 -4.573 -16.043 1.00 95.75 198 CYS A CA 1
ATOM 1607 C C . CYS A 1 198 ? 1.765 -6.088 -16.170 1.00 95.75 198 CYS A C 1
ATOM 1609 O O . CYS A 1 198 ? 0.808 -6.865 -16.099 1.00 95.75 198 CYS A O 1
ATOM 1611 N N . THR A 1 199 ? 3.012 -6.509 -16.345 1.00 95.25 199 THR A N 1
ATOM 1612 C CA . THR A 1 199 ? 3.449 -7.901 -16.253 1.00 95.25 199 THR A CA 1
ATOM 1613 C C . THR A 1 199 ? 4.162 -8.093 -14.922 1.00 95.25 199 THR A C 1
ATOM 1615 O O . THR A 1 199 ? 5.065 -7.328 -14.579 1.00 95.25 199 THR A O 1
ATOM 1618 N N . VAL A 1 200 ? 3.747 -9.106 -14.167 1.00 95.75 200 VAL A N 1
ATOM 1619 C CA . VAL A 1 200 ? 4.283 -9.437 -12.845 1.00 95.75 200 VAL A CA 1
ATOM 1620 C C . VAL A 1 200 ? 5.105 -10.711 -12.964 1.00 95.75 200 VAL A C 1
ATOM 1622 O O . VAL A 1 200 ? 4.567 -11.748 -13.342 1.00 95.75 200 VAL A O 1
ATOM 1625 N N . TYR A 1 201 ? 6.393 -10.636 -12.641 1.00 94.69 201 TYR A N 1
ATOM 1626 C CA . TYR A 1 201 ? 7.316 -11.765 -12.708 1.00 94.69 201 TYR A CA 1
ATOM 1627 C C . TYR A 1 201 ? 7.687 -12.225 -11.300 1.00 94.69 201 TYR A C 1
ATOM 1629 O O . TYR A 1 201 ? 8.349 -11.503 -10.545 1.00 94.69 201 TYR A O 1
ATOM 1637 N N . PHE A 1 202 ? 7.290 -13.448 -10.970 1.00 92.06 202 PHE A N 1
ATOM 1638 C CA . PHE A 1 202 ? 7.751 -14.169 -9.789 1.00 92.06 202 PHE A CA 1
ATOM 1639 C C . PHE A 1 202 ? 8.970 -15.019 -10.143 1.00 92.06 202 PHE A C 1
ATOM 1641 O O . PHE A 1 202 ? 9.106 -15.459 -11.283 1.00 92.06 202 PHE A O 1
ATOM 1648 N N . ASN A 1 203 ? 9.845 -15.252 -9.161 1.00 85.62 203 ASN A N 1
ATOM 1649 C CA . ASN A 1 203 ? 11.057 -16.074 -9.307 1.00 85.62 203 ASN A CA 1
ATOM 1650 C C . ASN A 1 203 ? 11.953 -15.675 -10.495 1.00 85.62 203 ASN A C 1
ATOM 1652 O O . ASN A 1 203 ? 12.651 -16.498 -11.073 1.00 85.62 203 ASN A O 1
ATOM 1656 N N . PHE A 1 204 ? 11.960 -14.387 -10.853 1.00 81.50 204 PHE A N 1
ATOM 1657 C CA . PHE A 1 204 ? 12.757 -13.862 -11.967 1.00 81.50 204 PHE A CA 1
ATOM 1658 C C . PHE A 1 204 ? 14.277 -14.060 -11.784 1.00 81.50 204 PHE A C 1
ATOM 1660 O O . PHE A 1 204 ? 15.048 -13.916 -12.725 1.00 81.50 204 PHE A O 1
ATOM 1667 N N . ASP A 1 205 ? 14.720 -14.348 -10.561 1.00 79.75 205 ASP A N 1
ATOM 1668 C CA . ASP A 1 205 ? 16.110 -14.592 -10.192 1.00 79.75 205 ASP A CA 1
ATOM 1669 C C . ASP A 1 205 ? 16.555 -16.064 -10.278 1.00 79.75 205 ASP A C 1
ATOM 1671 O O . ASP A 1 205 ? 17.740 -16.345 -10.075 1.00 79.75 205 ASP A O 1
ATOM 1675 N N . GLU A 1 206 ? 15.654 -16.995 -10.605 1.00 75.69 206 GLU A N 1
ATOM 1676 C CA . GLU A 1 206 ? 16.007 -18.403 -10.797 1.00 75.69 206 GLU A CA 1
ATOM 1677 C C . GLU A 1 206 ? 16.718 -18.591 -12.152 1.00 75.69 206 GLU A C 1
ATOM 1679 O O . GLU A 1 206 ? 16.279 -18.131 -13.207 1.00 75.69 206 GLU A O 1
ATOM 1684 N N . SER A 1 207 ? 17.896 -19.224 -12.123 1.00 61.00 207 SER A N 1
ATOM 1685 C CA . SER A 1 207 ? 18.813 -19.345 -13.270 1.00 61.00 207 SER A CA 1
ATOM 1686 C C . SER A 1 207 ? 18.277 -20.182 -14.433 1.00 61.00 207 SER A C 1
ATOM 1688 O O . SER A 1 207 ? 18.912 -20.261 -15.481 1.00 61.00 207 SER A O 1
ATOM 1690 N N . ASP A 1 208 ? 17.148 -20.852 -14.240 1.00 69.88 208 ASP A N 1
ATOM 1691 C CA . ASP A 1 208 ? 16.499 -21.704 -15.230 1.00 69.88 208 ASP A CA 1
ATOM 1692 C C . ASP A 1 208 ? 15.581 -20.926 -16.189 1.00 69.88 208 ASP A C 1
ATOM 1694 O O . ASP A 1 208 ? 15.067 -21.508 -17.149 1.00 69.88 208 ASP A O 1
ATOM 1698 N N . GLY A 1 209 ? 15.398 -19.620 -15.953 1.00 68.38 209 GLY A N 1
ATOM 1699 C CA . GLY A 1 209 ? 14.531 -18.762 -16.754 1.00 68.38 209 GLY A CA 1
ATOM 1700 C C . GLY A 1 209 ? 13.044 -19.058 -16.558 1.00 68.38 209 GLY A C 1
ATOM 1701 O O . GLY A 1 209 ? 12.236 -18.613 -17.369 1.00 68.38 209 GLY A O 1
ATOM 1702 N N . ASN A 1 210 ? 12.662 -19.797 -15.511 1.00 78.00 210 ASN A N 1
ATOM 1703 C CA . ASN A 1 210 ? 11.282 -20.211 -15.257 1.00 78.00 210 ASN A CA 1
ATOM 1704 C C . ASN A 1 210 ? 10.501 -19.168 -14.445 1.00 78.00 210 ASN A C 1
ATOM 1706 O O . ASN A 1 210 ? 9.809 -19.497 -13.479 1.00 78.00 210 ASN A O 1
ATOM 1710 N N . ALA A 1 211 ? 10.577 -17.898 -14.845 1.00 84.06 211 ALA A N 1
ATOM 1711 C CA . ALA A 1 211 ? 9.770 -16.872 -14.203 1.00 84.06 211 ALA A CA 1
ATOM 1712 C C . ALA A 1 211 ? 8.277 -17.215 -14.357 1.00 84.06 211 ALA A C 1
ATOM 1714 O O . ALA A 1 211 ? 7.792 -17.493 -15.460 1.00 84.06 211 ALA A O 1
ATOM 1715 N N . ILE A 1 212 ? 7.533 -17.184 -13.250 1.00 85.50 212 ILE A N 1
ATOM 1716 C CA . ILE A 1 212 ? 6.075 -17.312 -13.299 1.00 85.50 212 ILE A CA 1
ATOM 1717 C C . ILE A 1 212 ? 5.522 -15.929 -13.619 1.00 85.50 212 ILE A C 1
ATOM 1719 O O . ILE A 1 212 ? 5.782 -14.961 -12.900 1.00 85.50 212 ILE A O 1
ATOM 1723 N N . VAL A 1 213 ? 4.773 -15.841 -14.713 1.00 89.81 213 VAL A N 1
ATOM 1724 C CA . VAL A 1 213 ? 4.286 -14.575 -15.260 1.00 89.81 213 VAL A CA 1
ATOM 1725 C C . VAL A 1 213 ? 2.799 -14.421 -14.976 1.00 89.81 213 VAL A C 1
ATOM 1727 O O . VAL A 1 213 ? 2.002 -15.308 -15.270 1.00 89.81 213 VAL A O 1
ATOM 1730 N N . CYS A 1 214 ? 2.414 -13.280 -14.414 1.00 92.56 214 CYS A N 1
ATOM 1731 C CA . CYS A 1 214 ? 1.026 -12.906 -14.148 1.00 92.56 214 CYS A CA 1
ATOM 1732 C C . CYS A 1 214 ? 0.722 -11.513 -14.708 1.00 92.56 214 CYS A C 1
ATOM 1734 O O . CYS A 1 214 ? 1.623 -10.758 -15.083 1.00 92.56 214 CYS A O 1
ATOM 1736 N N . ARG A 1 215 ? -0.564 -11.161 -14.761 1.00 94.62 215 ARG A N 1
ATOM 1737 C CA . ARG A 1 215 ? -1.037 -9.827 -15.150 1.00 94.62 215 ARG A CA 1
ATOM 1738 C C . ARG A 1 215 ? -1.759 -9.163 -13.991 1.00 94.62 215 ARG A C 1
ATOM 1740 O O . ARG A 1 215 ? -2.432 -9.846 -13.217 1.00 94.62 215 ARG A O 1
ATOM 1747 N N . GLY A 1 216 ? -1.611 -7.845 -13.899 1.00 93.44 216 GLY A N 1
ATOM 1748 C CA . GLY A 1 216 ? -2.493 -7.043 -13.063 1.00 93.44 216 GLY A CA 1
ATOM 1749 C C . GLY A 1 216 ? -3.934 -7.125 -13.571 1.00 93.44 216 GLY A C 1
ATOM 1750 O O . GLY A 1 216 ? -4.159 -7.274 -14.773 1.00 93.44 216 GLY A O 1
ATOM 1751 N N . GLU A 1 217 ? -4.888 -7.068 -12.651 1.00 95.19 217 GLU A N 1
ATOM 1752 C CA . GLU A 1 217 ? -6.320 -7.099 -12.950 1.00 95.19 217 GLU A CA 1
ATOM 1753 C C . GLU A 1 217 ? -6.965 -5.753 -12.632 1.00 95.19 217 GLU A C 1
ATOM 1755 O O . GLU A 1 217 ? -7.193 -4.977 -13.558 1.00 95.19 217 GLU A O 1
ATOM 1760 N N . ASP A 1 218 ? -7.142 -5.434 -11.346 1.00 94.81 218 ASP A N 1
ATOM 1761 C CA . ASP A 1 218 ? -7.873 -4.242 -10.914 1.00 94.81 218 ASP A CA 1
ATOM 1762 C C . ASP A 1 218 ? -7.079 -3.397 -9.918 1.00 94.81 218 ASP A C 1
ATOM 1764 O O . ASP A 1 218 ? -6.400 -3.915 -9.020 1.00 94.81 218 ASP A O 1
ATOM 1768 N N . LEU A 1 219 ? -7.210 -2.073 -10.035 1.00 94.25 219 LEU A N 1
ATOM 1769 C CA . LEU A 1 219 ? -6.696 -1.144 -9.038 1.00 94.25 219 LEU A CA 1
ATOM 1770 C C . LEU A 1 219 ? -7.524 -1.248 -7.761 1.00 94.25 219 LEU A C 1
ATOM 1772 O O . LEU A 1 219 ? -8.706 -0.923 -7.747 1.00 94.25 219 LEU A O 1
ATOM 1776 N N . GLN A 1 220 ? -6.885 -1.652 -6.666 1.00 90.50 220 GLN A N 1
ATOM 1777 C CA . GLN A 1 220 ? -7.549 -1.748 -5.366 1.00 90.50 220 GLN A CA 1
ATOM 1778 C C . GLN A 1 220 ? -7.426 -0.438 -4.595 1.00 90.50 220 GLN A C 1
ATOM 1780 O O . GLN A 1 220 ? -8.369 0.014 -3.951 1.00 90.50 220 GLN A O 1
ATOM 1785 N N . TRP A 1 221 ? -6.242 0.171 -4.646 1.00 87.69 221 TRP A N 1
ATOM 1786 C CA . TRP A 1 221 ? -5.963 1.421 -3.957 1.00 87.69 221 TRP A CA 1
ATOM 1787 C C . TRP A 1 221 ? -4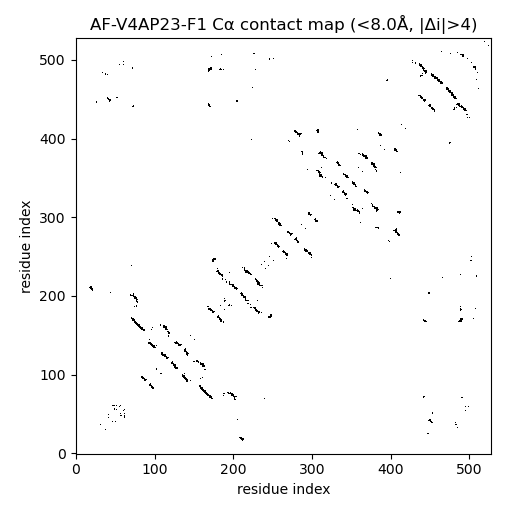.705 2.079 -4.520 1.00 87.69 221 TRP A C 1
ATOM 1789 O O . TRP A 1 221 ? -3.733 1.405 -4.861 1.00 87.69 221 TRP A O 1
ATOM 1799 N N . THR A 1 222 ? -4.680 3.406 -4.585 1.00 87.44 222 THR A N 1
ATOM 1800 C CA . THR A 1 222 ? -3.473 4.153 -4.937 1.00 87.44 222 THR A CA 1
ATOM 1801 C C . THR A 1 222 ? -3.382 5.432 -4.125 1.00 87.44 222 THR A C 1
ATOM 1803 O O . THR A 1 222 ? -4.380 6.104 -3.891 1.00 87.44 222 THR A O 1
ATOM 1806 N N . CYS A 1 223 ? -2.171 5.774 -3.703 1.00 80.88 223 CYS A N 1
ATOM 1807 C CA . CYS A 1 223 ? -1.870 7.022 -3.024 1.00 80.88 223 CYS A CA 1
ATOM 1808 C C . CYS A 1 223 ? -0.619 7.630 -3.672 1.00 80.88 223 CYS A C 1
ATOM 1810 O O . CYS A 1 223 ? 0.501 7.253 -3.313 1.00 80.88 223 CYS A O 1
ATOM 1812 N N . PRO A 1 224 ? -0.782 8.559 -4.636 1.00 81.25 224 PRO A N 1
ATOM 1813 C CA . PRO A 1 224 ? 0.339 9.239 -5.285 1.00 81.25 224 PRO A CA 1
ATOM 1814 C C . PRO A 1 224 ? 1.236 9.970 -4.290 1.00 81.25 224 PRO A C 1
ATOM 1816 O O . PRO A 1 224 ? 2.454 9.947 -4.437 1.00 81.25 224 PRO A O 1
ATOM 1819 N N . PHE A 1 225 ? 0.630 10.552 -3.252 1.00 74.31 225 PHE A N 1
ATOM 1820 C CA . PHE A 1 225 ? 1.337 11.242 -2.182 1.00 74.31 225 PHE A CA 1
ATOM 1821 C C . PHE A 1 225 ? 2.320 10.317 -1.473 1.00 74.31 225 PHE A C 1
ATOM 1823 O O . PHE A 1 225 ? 3.494 10.649 -1.390 1.00 74.31 225 PHE A O 1
ATOM 1830 N N . ARG A 1 226 ? 1.866 9.133 -1.033 1.00 73.31 226 ARG A N 1
ATOM 1831 C CA . ARG A 1 226 ? 2.731 8.135 -0.383 1.00 73.31 226 ARG A CA 1
ATOM 1832 C C . ARG A 1 226 ? 3.617 7.366 -1.354 1.00 73.31 226 ARG A C 1
ATOM 1834 O O . ARG A 1 226 ? 4.369 6.491 -0.938 1.00 73.31 226 ARG A O 1
ATOM 1841 N N . ASP A 1 227 ? 3.467 7.656 -2.640 1.00 85.06 227 ASP A N 1
ATOM 1842 C CA . ASP A 1 227 ? 4.035 6.889 -3.723 1.00 85.06 227 ASP A CA 1
ATOM 1843 C C . ASP A 1 227 ? 3.738 5.389 -3.572 1.00 85.06 227 ASP A C 1
ATOM 1845 O O . ASP A 1 227 ? 4.637 4.575 -3.717 1.00 85.06 227 ASP A O 1
ATOM 1849 N N . VAL A 1 228 ? 2.486 5.004 -3.288 1.00 86.88 228 VAL A N 1
ATOM 1850 C CA . VAL A 1 228 ? 2.062 3.596 -3.130 1.00 86.88 228 VAL A CA 1
ATOM 1851 C C . VAL A 1 228 ? 0.895 3.247 -4.041 1.00 86.88 228 VAL A C 1
ATOM 1853 O O . VAL A 1 228 ? 0.021 4.064 -4.313 1.00 86.88 228 VAL A O 1
ATOM 1856 N N . THR A 1 229 ? 0.863 2.010 -4.526 1.00 91.12 229 THR A N 1
ATOM 1857 C CA . THR A 1 229 ? -0.273 1.418 -5.237 1.00 91.12 229 THR A CA 1
ATOM 1858 C C . THR A 1 229 ? -0.444 -0.046 -4.864 1.00 91.12 229 THR A C 1
ATOM 1860 O O . THR A 1 229 ? 0.537 -0.762 -4.665 1.00 91.12 229 THR A O 1
ATOM 1863 N N . LEU A 1 230 ? -1.699 -0.472 -4.763 1.00 93.00 230 LEU A N 1
ATOM 1864 C CA . LEU A 1 230 ? -2.143 -1.831 -4.506 1.00 93.00 230 LEU A CA 1
ATOM 1865 C C . LEU A 1 230 ? -3.089 -2.257 -5.635 1.00 93.00 230 LEU A C 1
ATOM 1867 O O . LEU A 1 230 ? -4.071 -1.566 -5.908 1.00 93.00 230 LEU A O 1
ATOM 1871 N N . PHE A 1 231 ? -2.816 -3.387 -6.280 1.00 95.38 231 PHE A N 1
ATOM 1872 C CA . PHE A 1 231 ? -3.665 -3.925 -7.350 1.00 95.38 231 PHE A CA 1
ATOM 1873 C C . PHE A 1 231 ? -3.781 -5.449 -7.268 1.00 95.38 231 PHE A C 1
ATOM 1875 O O . PHE A 1 231 ? -2.885 -6.097 -6.725 1.00 95.38 231 PHE A O 1
ATOM 1882 N N . SER A 1 232 ? -4.878 -6.022 -7.764 1.00 96.06 232 SER A N 1
ATOM 1883 C CA . SER A 1 232 ? -5.123 -7.471 -7.775 1.00 96.06 232 SER A CA 1
ATOM 1884 C C . SER A 1 232 ? -4.448 -8.167 -8.962 1.00 96.06 232 SER A C 1
ATOM 1886 O O . SER A 1 232 ? -4.059 -7.535 -9.947 1.00 96.06 232 SER A O 1
ATOM 1888 N N . LEU A 1 233 ? -4.273 -9.485 -8.861 1.00 94.62 233 LEU A N 1
ATOM 1889 C CA . LEU A 1 233 ? -3.722 -10.326 -9.925 1.00 94.62 233 LEU A CA 1
ATOM 1890 C C . LEU A 1 233 ? -4.830 -11.096 -10.642 1.00 94.62 233 LEU A C 1
ATOM 1892 O O . LEU A 1 233 ? -5.632 -11.749 -9.986 1.00 94.62 233 LEU A O 1
ATOM 1896 N N . LYS A 1 234 ? -4.771 -11.135 -11.978 1.00 91.56 234 LYS A N 1
ATOM 1897 C CA . LYS A 1 234 ? -5.740 -11.865 -12.816 1.00 91.56 234 LYS A CA 1
ATOM 1898 C C . LYS A 1 234 ? -5.668 -13.385 -12.647 1.00 91.56 234 LYS A C 1
ATOM 1900 O O . LYS A 1 234 ? -6.641 -14.108 -12.829 1.00 91.56 234 LYS A O 1
ATOM 1905 N N . THR A 1 235 ? -4.471 -13.898 -12.389 1.00 92.06 235 THR A N 1
ATOM 1906 C CA . THR A 1 235 ? -4.223 -15.325 -12.175 1.00 92.06 235 THR A CA 1
ATOM 1907 C C . THR A 1 235 ? -3.286 -15.452 -10.998 1.00 92.06 235 THR A C 1
ATOM 1909 O O . THR A 1 235 ? -2.273 -14.752 -10.941 1.00 92.06 235 THR A O 1
ATOM 1912 N N . ILE A 1 236 ? -3.638 -16.322 -10.056 1.00 93.25 236 ILE A N 1
ATOM 1913 C CA . ILE A 1 236 ? -2.864 -16.520 -8.838 1.00 93.25 236 ILE A CA 1
ATOM 1914 C C . ILE A 1 236 ? -1.904 -17.687 -9.065 1.00 93.25 236 ILE A C 1
ATOM 1916 O O . ILE A 1 236 ? -2.350 -18.794 -9.369 1.00 93.25 236 ILE A O 1
ATOM 1920 N N . PRO A 1 237 ? -0.582 -17.481 -8.943 1.00 92.00 237 PRO A N 1
ATOM 1921 C CA . PRO A 1 237 ? 0.355 -18.589 -8.916 1.00 92.00 237 PRO A CA 1
ATOM 1922 C C . PRO A 1 237 ? 0.022 -19.558 -7.783 1.00 92.00 237 PRO A C 1
ATOM 1924 O O . PRO A 1 237 ? -0.053 -19.146 -6.627 1.00 92.00 237 PRO A O 1
ATOM 1927 N N . LYS A 1 238 ? -0.070 -20.854 -8.095 1.00 92.44 238 LYS A N 1
ATOM 1928 C CA . LYS A 1 238 ? -0.372 -21.912 -7.116 1.00 92.44 238 LYS A CA 1
ATOM 1929 C C . LYS A 1 238 ? 0.525 -21.858 -5.874 1.00 92.44 238 LYS A C 1
ATOM 1931 O O . LYS A 1 238 ? 0.061 -22.047 -4.757 1.00 92.44 238 LYS A O 1
ATOM 1936 N N . PHE A 1 239 ? 1.809 -21.534 -6.042 1.00 91.62 239 PHE A N 1
ATOM 1937 C CA . PHE A 1 239 ? 2.723 -21.446 -4.903 1.00 91.62 239 PHE A CA 1
ATOM 1938 C C . PHE A 1 239 ? 2.339 -20.328 -3.915 1.00 91.62 239 PHE A C 1
ATOM 1940 O O . PHE A 1 239 ? 2.645 -20.455 -2.738 1.00 91.62 239 PHE A O 1
ATOM 1947 N N . LEU A 1 240 ? 1.676 -19.243 -4.348 1.00 90.88 240 LEU A N 1
ATOM 1948 C CA . LEU A 1 240 ? 1.165 -18.219 -3.427 1.00 90.88 240 LEU A CA 1
ATOM 1949 C C . LEU A 1 240 ? -0.044 -18.718 -2.628 1.00 90.88 240 LEU A C 1
ATOM 1951 O O . LEU A 1 240 ? -0.252 -18.252 -1.511 1.00 90.88 240 LEU A O 1
ATOM 1955 N N . GLU A 1 241 ? -0.829 -19.642 -3.185 1.00 91.69 241 GLU A N 1
ATOM 1956 C CA . GLU A 1 241 ? -1.923 -20.326 -2.479 1.00 91.69 241 GLU A CA 1
ATOM 1957 C C . GLU A 1 241 ? -1.384 -21.311 -1.442 1.00 91.69 241 GLU A C 1
ATOM 1959 O O . GLU A 1 241 ? -1.924 -21.429 -0.347 1.00 91.69 241 GLU A O 1
ATOM 1964 N N . GLU A 1 242 ? -0.274 -21.974 -1.767 1.00 91.56 242 GLU A N 1
ATOM 1965 C CA . GLU A 1 242 ? 0.438 -22.882 -0.864 1.00 91.56 242 GLU A CA 1
ATOM 1966 C C . GLU A 1 242 ? 1.241 -22.134 0.220 1.00 91.56 242 GLU A C 1
ATOM 1968 O O . GLU A 1 242 ? 1.636 -22.723 1.228 1.00 91.56 242 GLU A O 1
ATOM 1973 N N . MET A 1 243 ? 1.496 -20.835 0.033 1.00 88.00 243 MET A N 1
ATOM 1974 C CA . MET A 1 243 ? 2.132 -19.991 1.040 1.00 88.00 243 MET A CA 1
ATOM 1975 C C . MET A 1 243 ? 1.109 -19.516 2.075 1.00 88.00 243 MET A C 1
ATOM 1977 O O . MET A 1 243 ? 0.063 -18.975 1.730 1.00 88.00 243 MET A O 1
ATOM 1981 N N . ASP A 1 244 ? 1.474 -19.607 3.357 1.00 85.06 244 ASP A N 1
ATOM 1982 C CA . ASP A 1 244 ? 0.728 -19.009 4.476 1.00 85.06 244 ASP A CA 1
ATOM 1983 C C . ASP A 1 244 ? 0.876 -17.472 4.468 1.00 85.06 244 ASP A C 1
ATOM 1985 O O . ASP A 1 244 ? 1.587 -16.863 5.274 1.00 85.06 244 ASP A O 1
ATOM 1989 N N . ILE A 1 245 ? 0.289 -16.832 3.451 1.00 87.12 245 ILE A N 1
ATOM 1990 C CA . ILE A 1 245 ? 0.245 -15.379 3.313 1.00 87.12 245 ILE A CA 1
ATOM 1991 C C . ILE A 1 245 ? -0.913 -14.866 4.152 1.00 87.12 245 ILE A C 1
ATOM 1993 O O . ILE A 1 245 ? -2.085 -14.993 3.796 1.00 87.12 245 ILE A O 1
ATOM 1997 N N . VAL A 1 246 ? -0.555 -14.212 5.248 1.00 80.94 246 VAL A N 1
ATOM 1998 C CA . VAL A 1 246 ? -1.508 -13.562 6.140 1.00 80.94 246 VAL A CA 1
ATOM 1999 C C . VAL A 1 246 ? -2.356 -12.547 5.368 1.00 80.94 246 VAL A C 1
ATOM 2001 O O . 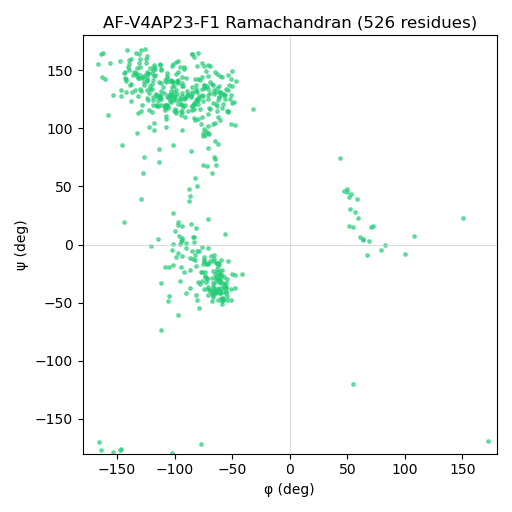VAL A 1 246 ? -1.829 -11.651 4.703 1.00 80.94 246 VAL A O 1
ATOM 2004 N N . ASN A 1 247 ? -3.681 -12.697 5.459 1.00 83.00 247 ASN A N 1
ATOM 2005 C CA . ASN A 1 247 ? -4.638 -11.745 4.905 1.00 83.00 247 ASN A CA 1
ATOM 2006 C C . ASN A 1 247 ? -4.608 -10.462 5.741 1.00 83.00 247 ASN A C 1
ATOM 2008 O O . ASN A 1 247 ? -5.033 -10.454 6.893 1.00 83.00 247 ASN A O 1
ATOM 2012 N N . PHE A 1 248 ? -4.130 -9.366 5.150 1.00 74.38 248 PHE A N 1
ATOM 2013 C CA . PHE A 1 248 ? -4.047 -8.063 5.809 1.00 74.38 248 PHE A CA 1
ATOM 2014 C C . PHE A 1 248 ? -5.416 -7.532 6.241 1.00 74.38 248 PHE A C 1
ATOM 2016 O O . PHE A 1 248 ? -5.506 -6.858 7.265 1.00 74.38 248 PHE A O 1
ATOM 2023 N N . GLY A 1 249 ? -6.481 -7.866 5.504 1.00 71.19 249 GLY A N 1
ATOM 2024 C CA . GLY A 1 249 ? -7.853 -7.528 5.893 1.00 71.19 249 GLY A CA 1
ATOM 2025 C C . GLY A 1 249 ? -8.277 -8.193 7.204 1.00 71.19 249 GLY A C 1
ATOM 2026 O O . GLY A 1 249 ? -9.108 -7.644 7.915 1.00 71.19 249 GLY A O 1
ATOM 2027 N N . ASN A 1 250 ? -7.634 -9.309 7.558 1.00 74.19 250 ASN A N 1
ATOM 2028 C CA . ASN A 1 250 ? -7.888 -10.072 8.775 1.00 74.19 250 ASN A CA 1
ATOM 2029 C C . ASN A 1 250 ? -6.859 -9.746 9.866 1.00 74.19 250 ASN A C 1
ATOM 2031 O O . ASN A 1 250 ? -6.749 -10.480 10.836 1.00 74.19 250 ASN A O 1
ATOM 2035 N N . LEU A 1 251 ? -6.032 -8.707 9.724 1.00 72.25 251 LEU A N 1
ATOM 2036 C CA . LEU A 1 251 ? -5.130 -8.291 10.807 1.00 72.25 251 LEU A CA 1
ATOM 2037 C C . LEU A 1 251 ? -5.715 -7.189 11.674 1.00 72.25 251 LEU A C 1
ATOM 2039 O O . LEU A 1 251 ? -5.253 -6.998 12.797 1.00 72.25 251 LEU A O 1
ATOM 2043 N N . PHE A 1 252 ? -6.710 -6.477 11.161 1.00 76.88 252 PHE A N 1
ATOM 2044 C CA . PHE A 1 252 ? -7.320 -5.343 11.827 1.00 76.88 252 PHE A CA 1
ATOM 2045 C C . PHE A 1 252 ? -8.814 -5.592 11.976 1.00 76.88 252 PHE A C 1
ATOM 2047 O O . PHE A 1 252 ? -9.410 -6.228 11.104 1.00 76.88 252 PHE A O 1
ATOM 2054 N N . PRO A 1 253 ? -9.439 -5.086 13.047 1.00 80.12 253 PRO A N 1
ATOM 2055 C CA . PRO A 1 253 ? -10.884 -5.108 13.126 1.00 80.12 253 PRO A CA 1
ATOM 2056 C C . PRO A 1 253 ? -11.476 -4.313 11.955 1.00 80.12 253 PRO A C 1
ATOM 2058 O O . PRO A 1 253 ? -10.928 -3.300 11.504 1.00 80.12 253 PRO A O 1
ATOM 2061 N N . THR A 1 254 ? -12.609 -4.781 11.457 1.00 85.56 254 THR A N 1
ATOM 2062 C CA . THR A 1 254 ? -13.427 -4.072 10.476 1.00 85.56 254 THR A CA 1
ATOM 2063 C C . THR A 1 254 ? -14.619 -3.444 11.176 1.00 85.56 254 THR A C 1
ATOM 2065 O O . THR A 1 254 ? -15.052 -3.915 12.223 1.00 85.56 254 THR A O 1
ATOM 2068 N N . VAL A 1 255 ? -15.146 -2.363 10.616 1.00 86.31 255 VAL A N 1
ATOM 2069 C CA . VAL A 1 255 ? -16.376 -1.730 11.080 1.00 86.31 255 VAL A CA 1
ATOM 2070 C C . VAL A 1 255 ? -17.478 -2.062 10.094 1.00 86.31 255 VAL A C 1
ATOM 2072 O O . VAL A 1 255 ? -17.406 -1.672 8.929 1.00 86.31 255 VAL A O 1
ATOM 2075 N N . GLU A 1 256 ? -18.500 -2.761 10.570 1.00 91.00 256 GLU A N 1
ATOM 2076 C CA . GLU A 1 256 ? -19.775 -2.934 9.886 1.00 91.00 256 GLU A CA 1
ATOM 2077 C C . GLU A 1 256 ? -20.723 -1.810 10.322 1.00 91.00 256 GLU A C 1
ATOM 2079 O O . GLU A 1 256 ? -21.052 -1.671 11.500 1.00 91.00 256 GLU A O 1
ATOM 2084 N N . ILE A 1 257 ? -21.177 -1.010 9.362 1.00 89.88 257 ILE A N 1
ATOM 2085 C CA . ILE A 1 257 ? -22.178 0.039 9.544 1.00 89.88 257 ILE A CA 1
ATOM 2086 C C . ILE A 1 257 ? -23.478 -0.451 8.915 1.00 89.88 257 ILE A C 1
ATOM 2088 O O . ILE A 1 257 ? -23.532 -0.730 7.714 1.00 89.88 257 ILE A O 1
ATOM 2092 N N . LEU A 1 258 ? -24.528 -0.543 9.727 1.00 91.19 258 LEU A N 1
ATOM 2093 C CA . LEU A 1 258 ? -25.880 -0.866 9.288 1.00 91.19 258 LEU A CA 1
ATOM 2094 C C . LEU A 1 258 ? -26.685 0.427 9.175 1.00 91.19 258 LEU A C 1
ATOM 2096 O O . LEU A 1 258 ? -26.753 1.203 10.127 1.00 91.19 258 LEU A O 1
ATOM 2100 N N . TYR A 1 259 ? -27.322 0.651 8.032 1.00 91.06 259 TYR A N 1
ATOM 2101 C CA . TYR A 1 259 ? -28.167 1.820 7.795 1.00 91.06 259 TYR A CA 1
ATOM 2102 C C . TYR A 1 259 ? -29.652 1.489 7.985 1.00 91.06 259 TYR A C 1
ATOM 2104 O O . TYR A 1 259 ? -30.071 0.348 7.816 1.00 91.06 259 TYR A O 1
ATOM 2112 N N . ASN A 1 260 ? -30.475 2.506 8.257 1.00 89.44 260 ASN A N 1
ATOM 2113 C CA . ASN A 1 260 ? -31.920 2.359 8.497 1.00 89.44 260 ASN A CA 1
ATOM 2114 C C . ASN A 1 260 ? -32.688 1.730 7.318 1.00 89.44 260 ASN A C 1
ATOM 2116 O O . ASN A 1 260 ? -33.776 1.199 7.504 1.00 89.44 260 ASN A O 1
ATOM 2120 N N . ASN A 1 261 ? -32.141 1.786 6.099 1.00 93.56 261 ASN A N 1
ATOM 2121 C CA . ASN A 1 261 ? -32.711 1.132 4.915 1.00 93.56 261 ASN A CA 1
ATOM 2122 C C . ASN A 1 261 ? -32.316 -0.358 4.790 1.00 93.56 261 ASN A C 1
ATOM 2124 O O . ASN A 1 261 ? -32.564 -0.962 3.750 1.00 93.56 261 ASN A O 1
ATOM 2128 N N . GLY A 1 262 ? -31.644 -0.927 5.795 1.00 93.75 262 GLY A N 1
ATOM 2129 C CA . GLY A 1 262 ? -31.143 -2.302 5.806 1.00 93.75 262 GLY A CA 1
ATOM 2130 C C . GLY A 1 262 ? -29.837 -2.520 5.034 1.00 93.75 262 GLY A C 1
ATOM 2131 O O . GLY A 1 262 ? -29.287 -3.620 5.083 1.00 93.75 262 GLY A O 1
ATOM 2132 N N . SER A 1 263 ? -29.316 -1.502 4.338 1.00 93.50 263 SER A N 1
ATOM 2133 C CA . SER A 1 263 ? -28.024 -1.610 3.654 1.00 93.50 263 SER A CA 1
ATOM 2134 C C . SER A 1 263 ? -26.868 -1.683 4.652 1.00 93.50 263 SER A C 1
ATOM 2136 O O . SER A 1 263 ? -26.958 -1.184 5.777 1.00 93.50 263 SER A O 1
ATOM 2138 N N . LYS A 1 264 ? -25.775 -2.316 4.224 1.00 93.19 264 LYS A N 1
ATOM 2139 C CA . LYS A 1 264 ? -24.569 -2.521 5.024 1.00 93.19 264 LYS A CA 1
ATOM 2140 C C . LYS A 1 264 ? -23.350 -1.962 4.308 1.00 93.19 264 LYS A C 1
ATOM 2142 O O . LYS A 1 264 ? -23.237 -2.094 3.092 1.00 93.19 264 LYS A O 1
ATOM 2147 N N . ASN A 1 265 ? -22.429 -1.393 5.072 1.00 88.81 265 ASN A N 1
ATOM 2148 C CA . ASN A 1 265 ? -21.097 -1.029 4.606 1.00 88.81 265 ASN A CA 1
ATOM 2149 C C . ASN A 1 265 ? -20.064 -1.605 5.576 1.00 88.81 265 ASN A C 1
ATOM 2151 O O . ASN A 1 265 ? -20.211 -1.448 6.785 1.00 88.81 265 ASN A O 1
ATOM 2155 N N . THR A 1 266 ? -19.035 -2.264 5.050 1.00 83.19 266 THR A N 1
ATOM 2156 C CA . THR A 1 266 ? -17.920 -2.775 5.845 1.00 83.19 266 THR A CA 1
ATOM 2157 C C . THR A 1 266 ? -16.645 -2.067 5.419 1.00 83.19 266 THR A C 1
ATOM 2159 O O . THR A 1 266 ? -16.219 -2.170 4.267 1.00 83.19 266 THR A O 1
ATOM 2162 N N . THR A 1 267 ? -16.010 -1.376 6.359 1.00 80.88 267 THR A N 1
ATOM 2163 C CA . THR A 1 267 ? -14.737 -0.688 6.132 1.00 80.88 267 THR A CA 1
ATOM 2164 C C . THR A 1 267 ? -13.684 -1.162 7.127 1.00 80.88 267 THR A C 1
ATOM 2166 O O . THR A 1 267 ? -14.009 -1.554 8.243 1.00 80.88 267 THR A O 1
ATOM 2169 N N . CYS A 1 268 ? -12.413 -1.181 6.734 1.00 69.50 268 CYS A N 1
ATOM 2170 C CA . CYS A 1 268 ? -11.334 -1.537 7.655 1.00 69.50 268 CYS A CA 1
ATOM 2171 C C . CYS A 1 268 ? -11.025 -0.348 8.563 1.00 69.50 268 CYS A C 1
ATOM 2173 O O . CYS A 1 268 ? -11.017 0.796 8.103 1.00 69.50 268 CYS A O 1
ATOM 2175 N N . ILE A 1 269 ? -10.731 -0.619 9.834 1.00 64.50 269 ILE A N 1
ATOM 2176 C CA . ILE A 1 269 ? -10.267 0.434 10.724 1.00 64.50 269 ILE A CA 1
ATOM 2177 C C . ILE A 1 269 ? -8.842 0.828 10.357 1.00 64.50 269 ILE A C 1
ATOM 2179 O O . ILE A 1 269 ? -7.991 -0.012 10.068 1.00 64.50 269 ILE A O 1
ATOM 2183 N N . CYS A 1 270 ? -8.613 2.132 10.347 1.00 56.69 270 CYS A N 1
ATOM 2184 C CA . CYS A 1 270 ? -7.461 2.744 9.724 1.00 56.69 270 CYS A CA 1
ATOM 2185 C C . CYS A 1 270 ? -6.279 2.922 10.705 1.00 56.69 270 CYS A C 1
ATOM 2187 O O . CYS A 1 270 ? -5.116 2.942 10.305 1.00 56.69 270 CYS A O 1
ATOM 2189 N N . SER A 1 271 ? -6.542 2.979 12.009 1.00 62.81 271 SER A N 1
ATOM 2190 C CA . SER A 1 271 ? -5.503 3.193 13.015 1.00 62.81 271 SER A CA 1
ATOM 2191 C C . SER A 1 271 ? -5.971 2.827 14.409 1.00 62.81 271 SER A C 1
ATOM 2193 O O . SER A 1 271 ? -7.174 2.797 14.675 1.00 62.81 271 SER A O 1
ATOM 2195 N N . TYR A 1 272 ? -5.009 2.669 15.313 1.00 65.25 272 TYR A N 1
ATOM 2196 C CA . TYR A 1 272 ? -5.268 2.764 16.735 1.00 65.25 272 TYR A CA 1
ATOM 2197 C C . TYR A 1 272 ? -4.215 3.629 17.426 1.00 65.25 272 TYR A C 1
ATOM 2199 O O . TYR A 1 272 ? -3.050 3.641 17.026 1.00 65.25 272 TYR A O 1
ATOM 2207 N N . GLU A 1 273 ? -4.635 4.338 18.465 1.00 65.94 273 GLU A N 1
ATOM 2208 C CA . GLU A 1 273 ? -3.740 4.942 19.446 1.00 65.94 273 GLU A CA 1
ATOM 2209 C C . GLU A 1 273 ? -4.106 4.381 20.816 1.00 65.94 273 GLU A C 1
ATOM 2211 O O . GLU A 1 273 ? -5.288 4.283 21.149 1.00 65.94 273 GLU A O 1
ATOM 2216 N N . ASP A 1 274 ? -3.089 3.976 21.569 1.00 63.25 274 ASP A N 1
ATOM 2217 C CA . ASP A 1 274 ? -3.221 3.503 22.941 1.00 63.25 274 ASP A CA 1
ATOM 2218 C C . ASP A 1 274 ? -2.793 4.635 23.875 1.00 63.25 274 ASP A C 1
ATOM 2220 O O . ASP A 1 274 ? -1.628 4.757 24.254 1.00 63.25 274 ASP A O 1
ATOM 2224 N N . LYS A 1 275 ? -3.741 5.520 24.187 1.00 64.12 275 LYS A N 1
ATOM 2225 C CA . LYS A 1 275 ? -3.566 6.571 25.193 1.00 64.12 275 LYS A CA 1
ATOM 2226 C C . LYS A 1 275 ? -4.325 6.151 26.439 1.00 64.12 275 LYS A C 1
ATOM 2228 O O . LYS A 1 275 ? -5.529 5.933 26.375 1.00 64.12 275 LYS A O 1
ATOM 2233 N N . ASN A 1 276 ? -3.636 6.071 27.577 1.00 67.56 276 ASN A N 1
ATOM 2234 C CA . ASN A 1 276 ? -4.253 5.777 28.876 1.00 67.56 276 ASN A CA 1
ATOM 2235 C C . ASN A 1 276 ? -5.110 4.495 28.875 1.00 67.56 276 ASN A C 1
ATOM 2237 O O . ASN A 1 276 ? -6.235 4.514 29.369 1.00 67.56 276 ASN A O 1
ATOM 2241 N N . ASP A 1 277 ? -4.631 3.406 28.264 1.00 64.94 277 ASP A N 1
ATOM 2242 C CA . ASP A 1 277 ? -5.408 2.167 28.123 1.00 64.94 277 ASP A CA 1
ATOM 2243 C C . ASP A 1 277 ? -6.765 2.357 27.406 1.00 64.94 277 ASP A C 1
ATOM 2245 O O . ASP A 1 277 ? -7.703 1.570 27.562 1.00 64.94 277 ASP A O 1
ATOM 2249 N N . THR A 1 278 ? -6.875 3.352 26.532 1.00 61.62 278 THR A N 1
ATOM 2250 C CA . THR A 1 278 ? -8.045 3.547 25.672 1.00 61.62 278 THR A CA 1
ATOM 2251 C C . THR A 1 278 ? -7.625 3.358 24.227 1.00 61.62 278 THR A C 1
ATOM 2253 O O . THR A 1 278 ? -6.661 3.971 23.773 1.00 61.62 278 THR A O 1
ATOM 2256 N N . LEU A 1 279 ? -8.336 2.481 23.514 1.00 66.25 279 LEU A N 1
ATOM 2257 C CA . LEU A 1 279 ? -8.063 2.215 22.111 1.00 66.25 279 LEU A CA 1
ATOM 2258 C C . LEU A 1 279 ? -8.937 3.106 21.239 1.00 66.25 279 LEU A C 1
ATOM 2260 O O . LEU A 1 279 ? -10.157 2.962 21.223 1.00 66.25 279 LEU A O 1
ATOM 2264 N N . HIS A 1 280 ? -8.295 4.016 20.520 1.00 70.38 280 HIS A N 1
ATOM 2265 C CA . HIS A 1 280 ? -8.971 4.979 19.663 1.00 70.38 280 HIS A CA 1
ATOM 2266 C C . HIS A 1 280 ? -8.953 4.514 18.217 1.00 70.38 280 HIS A C 1
ATOM 2268 O O . HIS A 1 280 ? -7.900 4.487 17.591 1.00 70.38 280 HIS A O 1
ATOM 2274 N N . TYR A 1 281 ? -10.113 4.188 17.669 1.00 72.50 281 TYR A N 1
ATOM 2275 C CA . TYR A 1 281 ? -10.240 3.788 16.273 1.00 72.50 281 TYR A CA 1
ATOM 2276 C C . TYR A 1 281 ? -10.656 4.953 15.394 1.00 72.50 281 TYR A C 1
ATOM 2278 O O . TYR A 1 281 ? -11.535 5.716 15.776 1.00 72.50 281 TYR A O 1
ATOM 2286 N N . GLY A 1 282 ? -10.053 5.052 14.211 1.00 71.75 282 GLY A N 1
ATOM 2287 C CA . GLY A 1 282 ? -10.445 6.030 13.207 1.00 71.75 282 GLY A CA 1
ATOM 2288 C C . GLY A 1 282 ? -11.285 5.424 12.084 1.00 71.75 282 GLY A C 1
ATOM 2289 O O . GLY A 1 282 ? -10.996 4.330 11.596 1.00 71.75 282 GLY A O 1
ATOM 2290 N N . ILE A 1 283 ? -12.316 6.142 11.634 1.00 75.31 283 ILE A N 1
ATOM 2291 C CA . ILE A 1 283 ? -13.079 5.789 10.429 1.00 75.31 283 ILE A CA 1
ATOM 2292 C C . ILE A 1 283 ? -13.360 7.048 9.611 1.00 75.31 283 ILE A C 1
ATOM 2294 O O . ILE A 1 283 ? -13.759 8.071 10.164 1.00 75.31 283 ILE A O 1
ATOM 2298 N N . ASN A 1 284 ? -13.227 6.939 8.286 1.00 73.12 284 ASN A N 1
ATOM 2299 C CA . ASN A 1 284 ? -13.640 7.965 7.322 1.00 73.12 284 ASN A CA 1
ATOM 2300 C C . ASN A 1 284 ? -15.110 7.851 6.898 1.00 73.12 284 ASN A C 1
ATOM 2302 O O . ASN A 1 284 ? -15.463 7.895 5.720 1.00 73.12 284 ASN A O 1
ATOM 2306 N N . ILE A 1 285 ? -15.992 7.580 7.842 1.00 80.25 285 ILE A N 1
ATOM 2307 C CA . ILE A 1 285 ? -17.422 7.574 7.574 1.00 80.25 285 ILE A CA 1
ATOM 2308 C C . ILE A 1 285 ? -18.026 8.435 8.657 1.00 80.25 285 ILE A C 1
ATOM 2310 O O . ILE A 1 285 ? -17.671 8.284 9.823 1.00 80.25 285 ILE A O 1
ATOM 2314 N N . ASN A 1 286 ? -18.925 9.340 8.273 1.00 82.25 286 ASN A N 1
ATOM 2315 C CA . ASN A 1 286 ? -19.680 10.116 9.240 1.00 82.25 286 ASN A CA 1
ATOM 2316 C C . ASN A 1 286 ? -20.593 9.190 10.048 1.00 82.25 286 ASN A C 1
ATOM 2318 O O . ASN A 1 286 ? -21.740 8.941 9.670 1.00 82.25 286 ASN A O 1
ATOM 2322 N N . ILE A 1 287 ? -20.056 8.677 11.154 1.00 80.75 287 ILE A N 1
ATOM 2323 C CA . ILE A 1 287 ? -20.747 7.752 12.049 1.00 80.75 287 ILE A CA 1
ATOM 2324 C C . ILE A 1 287 ? -21.804 8.439 12.919 1.00 80.75 287 ILE A C 1
ATOM 2326 O O . ILE A 1 287 ? -22.653 7.761 13.484 1.00 80.75 287 ILE A O 1
ATOM 2330 N N . ASN A 1 288 ? -21.828 9.776 12.928 1.00 79.31 288 ASN A N 1
ATOM 2331 C CA . ASN A 1 288 ? -22.899 10.574 13.527 1.00 79.31 288 ASN A CA 1
ATOM 2332 C C . ASN A 1 288 ? -24.099 10.751 12.568 1.00 79.31 288 ASN A C 1
ATOM 2334 O O . ASN A 1 288 ? -25.016 11.518 12.854 1.00 79.31 288 ASN A O 1
ATOM 2338 N N . SER A 1 289 ? -24.111 10.090 11.401 1.00 83.06 289 SER A N 1
ATOM 2339 C CA . SER A 1 289 ? -25.224 10.203 10.454 1.00 83.06 289 SER A CA 1
ATOM 2340 C C . SER A 1 289 ? -26.518 9.615 11.040 1.00 83.06 289 SER A C 1
ATOM 2342 O O . SER A 1 289 ? -26.534 8.438 11.401 1.00 83.06 289 SER A O 1
ATOM 2344 N N . PRO A 1 290 ? -27.655 10.341 11.011 1.00 80.50 290 PRO A N 1
ATOM 2345 C CA . PRO A 1 290 ? -28.940 9.820 11.499 1.00 80.50 290 PRO A CA 1
ATOM 2346 C C . PRO A 1 290 ? -29.468 8.641 10.663 1.00 80.50 290 PRO A C 1
ATOM 2348 O O . PRO A 1 290 ? -30.402 7.949 11.063 1.00 80.50 290 PRO A O 1
ATOM 2351 N N . LYS A 1 291 ? -28.875 8.392 9.486 1.00 86.69 291 LYS A N 1
ATOM 2352 C CA . LYS A 1 291 ? -29.178 7.228 8.643 1.00 86.69 291 LYS A CA 1
ATOM 2353 C C . LYS A 1 291 ? -28.595 5.930 9.200 1.00 86.69 291 LYS A C 1
ATOM 2355 O O . LYS A 1 291 ? -28.954 4.867 8.696 1.00 86.69 291 LYS A O 1
ATOM 2360 N N . ILE A 1 292 ? -27.684 6.005 10.170 1.00 85.31 292 ILE A N 1
ATOM 2361 C CA . ILE A 1 292 ? -27.023 4.842 10.754 1.00 85.31 292 ILE A CA 1
ATOM 2362 C C . ILE A 1 292 ? -27.927 4.228 11.823 1.00 85.31 292 ILE A C 1
ATOM 2364 O O . ILE A 1 292 ? -28.326 4.850 12.812 1.00 85.31 292 ILE A O 1
ATOM 2368 N N . GLN A 1 293 ? -28.259 2.964 11.602 1.00 85.81 293 GLN A N 1
ATOM 2369 C CA . GLN A 1 293 ? -29.028 2.156 12.526 1.00 85.81 293 GLN A CA 1
ATOM 2370 C C . GLN A 1 293 ? -28.133 1.623 13.643 1.00 85.81 293 GLN A C 1
ATOM 2372 O O . GLN A 1 293 ? -28.516 1.709 14.812 1.00 85.81 293 GLN A O 1
ATOM 2377 N N . ASP A 1 294 ? -26.980 1.068 13.272 1.00 86.75 294 ASP A N 1
ATOM 2378 C CA . ASP A 1 294 ? -26.079 0.353 14.170 1.00 86.75 294 ASP A CA 1
ATOM 2379 C C . ASP A 1 294 ? -24.644 0.365 13.626 1.00 86.75 294 ASP A C 1
ATOM 2381 O O . ASP A 1 294 ? -24.426 0.497 12.418 1.00 86.75 294 ASP A O 1
ATOM 2385 N N . ILE A 1 295 ? -23.673 0.205 14.520 1.00 86.00 295 ILE A N 1
ATOM 2386 C CA . ILE A 1 295 ? -22.254 0.087 14.184 1.00 86.00 295 ILE A CA 1
ATOM 2387 C C . ILE A 1 295 ? -21.681 -1.074 14.984 1.00 86.00 295 ILE A C 1
ATOM 2389 O O . ILE A 1 295 ? -21.908 -1.179 16.187 1.00 86.00 295 ILE A O 1
ATOM 2393 N N . LYS A 1 296 ? -20.924 -1.942 14.318 1.00 88.81 296 LYS A N 1
ATOM 2394 C CA . LYS A 1 296 ? -20.262 -3.093 14.929 1.00 88.81 296 LYS A CA 1
ATOM 2395 C C . LYS A 1 296 ? -18.818 -3.137 14.504 1.00 88.81 296 LYS A C 1
ATOM 2397 O O . LYS A 1 296 ? -18.503 -2.883 13.347 1.00 88.81 296 LYS A O 1
ATOM 2402 N N . LEU A 1 297 ? -17.960 -3.533 15.422 1.00 85.06 297 LEU A N 1
ATOM 2403 C CA . LEU A 1 297 ? -16.624 -3.983 15.093 1.00 85.06 297 LEU A CA 1
ATOM 2404 C C . LEU A 1 297 ? -16.633 -5.490 14.925 1.00 85.06 297 LEU A C 1
ATOM 2406 O O . LEU A 1 297 ? -17.234 -6.189 15.738 1.00 85.06 297 LEU A O 1
ATOM 2410 N N . ILE A 1 298 ? -15.961 -5.970 13.890 1.00 85.44 298 ILE A N 1
ATOM 2411 C CA . ILE A 1 298 ? -15.753 -7.386 13.613 1.00 85.44 298 ILE A CA 1
ATOM 2412 C C . ILE A 1 298 ? -14.247 -7.619 13.629 1.00 85.44 298 ILE A C 1
ATOM 2414 O O . ILE A 1 298 ? -13.519 -7.065 12.802 1.00 85.44 298 ILE A O 1
ATOM 2418 N N . PHE A 1 299 ? -13.781 -8.394 14.598 1.00 81.75 299 PHE A N 1
ATOM 2419 C CA . PHE A 1 299 ? -12.373 -8.734 14.755 1.00 81.75 299 PHE A CA 1
ATOM 2420 C C . PHE A 1 299 ? -11.962 -9.863 13.797 1.00 81.75 299 PHE A C 1
ATOM 2422 O O . PHE A 1 299 ? -12.821 -10.552 13.248 1.00 81.75 299 PHE A O 1
ATOM 2429 N N . PRO A 1 300 ? -10.649 -10.072 13.590 1.00 77.88 300 PRO A N 1
ATOM 2430 C CA . PRO A 1 300 ? -10.118 -11.168 12.776 1.00 77.88 300 PRO A CA 1
ATOM 2431 C C . PRO A 1 300 ? -10.632 -12.580 13.076 1.00 77.88 300 PRO A C 1
ATOM 2433 O O . PRO A 1 300 ? -10.563 -13.447 12.211 1.00 77.88 300 PRO A O 1
ATOM 2436 N N . ASP A 1 301 ? -11.079 -12.821 14.304 1.00 78.56 301 ASP A N 1
ATOM 2437 C CA . ASP A 1 301 ? -11.615 -14.090 14.801 1.00 78.56 301 ASP A CA 1
ATOM 2438 C C . ASP A 1 301 ? -13.154 -14.135 14.775 1.00 78.56 301 ASP A C 1
ATOM 2440 O O . ASP A 1 301 ? -13.766 -14.956 15.456 1.00 78.56 301 ASP A O 1
ATOM 2444 N N . ASP A 1 302 ? -13.778 -13.230 14.013 1.00 83.44 302 ASP A N 1
ATOM 2445 C CA . ASP A 1 302 ? -15.224 -13.015 13.905 1.00 83.44 302 ASP A CA 1
ATOM 2446 C C . ASP A 1 302 ? -15.929 -12.602 15.209 1.00 83.44 302 ASP A C 1
ATOM 2448 O O . ASP A 1 302 ? -17.161 -12.456 15.232 1.00 83.44 302 ASP A O 1
ATOM 2452 N N . THR A 1 303 ? -15.184 -12.336 16.289 1.00 83.62 303 THR A N 1
ATOM 2453 C CA . THR A 1 303 ? -15.773 -11.746 17.492 1.00 83.62 303 THR A CA 1
ATOM 2454 C C . THR A 1 303 ? -16.286 -10.340 17.187 1.00 83.62 303 THR A C 1
ATOM 2456 O O . THR A 1 303 ? -15.790 -9.633 16.303 1.00 83.62 303 THR A O 1
ATOM 2459 N N . ARG A 1 304 ? -17.354 -9.938 17.885 1.00 86.44 304 ARG A N 1
ATOM 2460 C CA . ARG A 1 304 ? -18.043 -8.670 17.633 1.00 86.44 304 ARG A CA 1
ATOM 2461 C C . ARG A 1 304 ? -18.049 -7.799 18.870 1.00 86.44 304 ARG A C 1
ATOM 2463 O O . ARG A 1 304 ? -18.365 -8.275 19.956 1.00 86.44 304 ARG A O 1
ATOM 2470 N N . SER A 1 305 ? -17.781 -6.514 18.676 1.00 83.25 305 SER A N 1
ATOM 2471 C CA . SER A 1 305 ? -17.927 -5.494 19.713 1.00 83.25 305 SER A CA 1
ATOM 2472 C C . SER A 1 305 ? -18.732 -4.309 19.191 1.00 83.25 305 SER A C 1
ATOM 2474 O O . SER A 1 305 ? -18.867 -4.124 17.981 1.00 83.25 305 SER A O 1
ATOM 2476 N N . TYR A 1 306 ? -19.298 -3.524 20.098 1.00 83.69 306 TYR A N 1
ATOM 2477 C CA . TYR A 1 306 ? -20.081 -2.341 19.765 1.00 83.69 306 TYR A CA 1
ATOM 2478 C C . TYR A 1 306 ? -19.320 -1.111 20.256 1.00 83.69 306 TYR A C 1
ATOM 2480 O O . TYR A 1 306 ? -18.932 -1.078 21.425 1.00 83.69 306 TYR A O 1
ATOM 2488 N N . PRO A 1 307 ? -19.089 -0.109 19.392 1.00 79.62 307 PRO A N 1
ATOM 2489 C CA . PRO A 1 307 ? -18.469 1.130 19.820 1.00 79.62 307 PRO A CA 1
ATOM 2490 C C . PRO A 1 307 ? -19.353 1.809 20.863 1.00 79.62 307 PRO A C 1
ATOM 2492 O O . PRO A 1 307 ? -20.578 1.891 20.703 1.00 79.62 307 PRO A O 1
ATOM 2495 N N . SER A 1 308 ? -18.720 2.303 21.922 1.00 77.06 308 SER A N 1
ATOM 2496 C CA . SER A 1 308 ? -19.369 3.129 22.928 1.00 77.06 308 SER A CA 1
ATOM 2497 C C . SER A 1 308 ? -18.824 4.553 22.879 1.00 77.06 308 SER A C 1
ATOM 2499 O O . SER A 1 308 ? -17.720 4.826 22.398 1.00 77.06 308 SER A O 1
ATOM 2501 N N . SER A 1 309 ? -19.635 5.496 23.346 1.00 79.00 309 SER A N 1
ATOM 2502 C CA . SER A 1 309 ? -19.225 6.882 23.523 1.00 79.00 309 SER A CA 1
ATOM 2503 C C . SER A 1 309 ? -19.800 7.439 24.813 1.00 79.00 309 SER A C 1
ATOM 2505 O O . SER A 1 309 ? -20.874 7.047 25.266 1.00 79.00 309 SER A O 1
ATOM 2507 N N . HIS A 1 310 ? -19.064 8.375 25.397 1.00 78.81 310 HIS A N 1
ATOM 2508 C CA . HIS A 1 310 ? -19.519 9.167 26.530 1.00 78.81 310 HIS A CA 1
ATOM 2509 C C . HIS A 1 310 ? -20.459 10.296 26.111 1.00 78.81 310 HIS A C 1
ATOM 2511 O O . HIS A 1 310 ? -20.966 10.990 26.975 1.00 78.81 310 HIS A O 1
ATOM 2517 N N . TYR A 1 311 ? -20.686 10.528 24.820 1.00 78.81 311 TYR A N 1
ATOM 2518 C CA . TYR A 1 311 ? -21.495 11.647 24.353 1.00 78.81 311 TYR A CA 1
ATOM 2519 C C . TYR A 1 311 ? -22.783 11.144 23.708 1.00 78.81 311 TYR A C 1
ATOM 2521 O O . TYR A 1 311 ? -22.747 10.326 22.793 1.00 78.81 311 TYR A O 1
ATOM 2529 N N . LEU A 1 312 ? -23.922 11.654 24.164 1.00 78.62 312 LEU A N 1
ATOM 2530 C CA . LEU A 1 312 ? -25.248 11.353 23.629 1.00 78.62 312 LEU A CA 1
ATOM 2531 C C . LEU A 1 312 ? -25.780 12.478 22.751 1.00 78.62 312 LEU A C 1
ATOM 2533 O O . LEU A 1 312 ? -25.646 13.650 23.105 1.00 78.62 312 LEU A O 1
ATOM 2537 N N . LEU A 1 313 ? -26.460 12.104 21.667 1.00 79.62 313 LEU A N 1
ATOM 2538 C CA . LEU A 1 313 ? -27.224 13.011 20.815 1.00 79.62 313 LEU A CA 1
ATOM 2539 C C . LEU A 1 313 ? -28.718 12.918 21.142 1.00 79.62 313 LEU A C 1
ATOM 2541 O O . LEU A 1 313 ? -29.263 11.820 21.260 1.00 79.62 313 LEU A O 1
ATOM 2545 N N . PHE A 1 314 ? -29.379 14.073 21.215 1.00 74.25 314 PHE A N 1
ATOM 2546 C CA . PHE A 1 314 ? -30.827 14.217 21.400 1.00 74.25 314 PHE A CA 1
ATOM 2547 C C . PHE A 1 314 ? -31.401 15.123 20.302 1.00 74.25 314 PHE A C 1
ATOM 2549 O O . PHE A 1 314 ? -30.744 16.080 19.894 1.00 74.25 314 PHE A O 1
ATOM 2556 N N . ASP A 1 315 ? -32.619 14.837 19.835 1.00 70.50 315 ASP A N 1
ATOM 2557 C CA . ASP A 1 315 ? -33.349 15.661 18.857 1.00 70.50 315 ASP A CA 1
ATOM 2558 C C . ASP A 1 315 ? -34.852 15.692 19.204 1.00 70.50 315 ASP A C 1
ATOM 2560 O O . ASP A 1 315 ? -35.430 14.631 19.463 1.00 70.50 315 ASP A O 1
ATOM 2564 N N . PRO A 1 316 ? -35.514 16.866 19.254 1.00 61.97 316 PRO A N 1
ATOM 2565 C CA . PRO A 1 316 ? -34.957 18.219 19.170 1.00 61.97 316 PRO A CA 1
ATOM 2566 C C . PRO A 1 316 ? -34.275 18.663 20.463 1.00 61.97 316 PRO A C 1
ATOM 2568 O O . PRO A 1 316 ? -34.602 18.197 21.552 1.00 61.97 316 PRO A O 1
ATOM 2571 N N . ILE A 1 317 ? -33.354 19.619 20.333 1.00 62.81 317 ILE A N 1
ATOM 2572 C CA . ILE A 1 317 ? -32.767 20.355 21.456 1.00 62.81 317 ILE A CA 1
ATOM 2573 C C . ILE A 1 317 ? -33.734 21.493 21.815 1.00 62.81 317 ILE A C 1
ATOM 2575 O O . ILE A 1 317 ? -33.952 22.375 20.980 1.00 62.81 317 ILE A O 1
ATOM 2579 N N . PRO A 1 318 ? -34.331 21.514 23.020 1.00 64.62 318 PRO A N 1
ATOM 2580 C CA . PRO A 1 318 ? -35.191 22.614 23.444 1.00 64.62 318 PRO A CA 1
ATOM 2581 C C . PRO A 1 318 ? -34.554 24.001 23.256 1.00 64.62 318 PRO A C 1
ATOM 2583 O O . PRO A 1 318 ? -33.404 24.223 23.618 1.00 64.62 318 PRO A O 1
ATOM 2586 N N . ASN A 1 319 ? -35.295 24.988 22.747 1.00 66.56 319 ASN A N 1
ATOM 2587 C CA . ASN A 1 319 ? -34.754 26.342 22.520 1.00 66.56 319 ASN A CA 1
ATOM 2588 C C . ASN A 1 319 ? -34.252 27.037 23.809 1.00 66.56 319 ASN A C 1
ATOM 2590 O O . ASN A 1 319 ? -33.404 27.926 23.749 1.00 66.56 319 ASN A O 1
ATOM 2594 N N . ASN A 1 320 ? -34.748 26.621 24.978 1.00 65.38 320 ASN A N 1
ATOM 2595 C CA . ASN A 1 320 ? -34.373 27.118 26.309 1.00 65.38 320 ASN A CA 1
ATOM 2596 C C . ASN A 1 320 ? -33.098 26.472 26.884 1.00 65.38 320 ASN A C 1
ATOM 2598 O O . ASN A 1 320 ? -32.692 26.782 28.003 1.00 65.38 320 ASN A O 1
ATOM 2602 N N . ILE A 1 321 ? -32.429 25.591 26.147 1.00 63.25 321 ILE A N 1
ATOM 2603 C CA . ILE A 1 321 ? -31.213 24.940 26.638 1.00 63.25 321 ILE A CA 1
ATOM 2604 C C . ILE A 1 321 ? -30.011 25.886 26.692 1.00 63.25 321 ILE A C 1
ATOM 2606 O O . ILE A 1 321 ? -29.163 25.733 27.563 1.00 63.25 321 ILE A O 1
ATOM 2610 N N . LYS A 1 322 ? -29.940 26.904 25.818 1.00 60.84 322 LYS A N 1
ATOM 2611 C CA . LYS A 1 322 ? -28.841 27.889 25.858 1.00 60.84 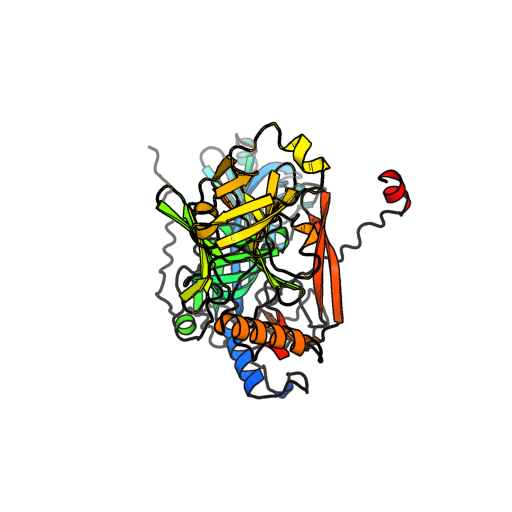322 LYS A CA 1
ATOM 2612 C C . LYS A 1 322 ? -28.791 28.625 27.201 1.00 60.84 322 LYS A C 1
ATOM 2614 O O . LYS A 1 322 ? -27.705 28.937 27.681 1.00 60.84 322 LYS A O 1
ATOM 2619 N N . SER A 1 323 ? -29.949 28.851 27.827 1.00 63.91 323 SER A N 1
ATOM 2620 C CA . SER A 1 323 ? -30.028 29.383 29.193 1.00 63.91 323 SER A CA 1
ATOM 2621 C C . SER A 1 323 ? -29.614 28.367 30.262 1.00 63.91 323 SER A C 1
ATOM 2623 O O . SER A 1 323 ? -29.011 28.769 31.247 1.00 63.91 323 SER A O 1
ATOM 2625 N N . LEU A 1 324 ? -29.864 27.067 30.057 1.00 57.03 324 LEU A N 1
ATOM 2626 C CA . LEU A 1 324 ? -29.462 25.995 30.984 1.00 57.03 324 LEU A CA 1
ATOM 2627 C C . LEU A 1 324 ? -27.952 25.705 30.941 1.00 57.03 324 LEU A C 1
ATOM 2629 O O . LEU A 1 324 ? -27.359 25.318 31.937 1.00 57.03 324 LEU A O 1
ATOM 2633 N N . THR A 1 325 ? -27.282 25.937 29.809 1.00 54.72 325 THR A N 1
ATOM 2634 C CA . THR A 1 325 ? -25.826 25.725 29.706 1.00 54.72 325 THR A CA 1
ATOM 2635 C C . THR A 1 325 ? -24.972 26.706 30.501 1.00 54.72 325 THR A C 1
ATOM 2637 O O . THR A 1 325 ? -23.780 26.469 30.672 1.00 54.72 325 THR A O 1
ATOM 2640 N N . GLN A 1 326 ? -25.550 27.811 30.972 1.00 60.50 326 GLN A N 1
ATOM 2641 C CA . GLN A 1 326 ? -24.821 28.823 31.739 1.00 60.50 326 GLN A CA 1
ATOM 2642 C C . GLN A 1 326 ? -24.768 28.511 33.244 1.00 60.50 326 GLN A C 1
ATOM 2644 O O . GLN A 1 326 ? -23.998 29.156 33.950 1.00 60.50 326 GLN A O 1
ATOM 2649 N N . SER A 1 327 ? -25.550 27.543 33.742 1.00 56.41 327 SER A N 1
ATOM 2650 C CA . SER A 1 327 ? -25.759 27.341 35.184 1.00 56.41 327 SER A CA 1
ATOM 2651 C C . SER A 1 327 ? -24.962 26.200 35.833 1.00 56.41 327 SER A C 1
ATOM 2653 O O . SER A 1 327 ? -25.064 26.034 37.041 1.00 56.41 327 SER A O 1
ATOM 2655 N N . ASN A 1 328 ? -24.118 25.448 35.108 1.00 56.62 328 ASN A N 1
ATOM 2656 C CA . ASN A 1 328 ? -23.427 24.243 35.626 1.00 56.62 328 ASN A CA 1
ATOM 2657 C C . ASN A 1 328 ? -24.366 23.162 36.213 1.00 56.62 328 ASN A C 1
ATOM 2659 O O . ASN A 1 328 ? -23.898 22.250 36.899 1.00 56.62 328 ASN A O 1
ATOM 2663 N N . ASP A 1 329 ? -25.671 23.225 35.942 1.00 60.19 329 ASP A N 1
ATOM 2664 C CA . ASP A 1 329 ? -26.624 22.264 36.492 1.00 60.19 329 ASP A CA 1
ATOM 2665 C C . ASP A 1 329 ? -26.400 20.863 35.902 1.00 60.19 329 ASP A C 1
ATOM 2667 O O . ASP A 1 329 ? -26.140 20.684 34.708 1.00 60.19 329 ASP A O 1
ATOM 2671 N N . THR A 1 330 ? -26.483 19.849 36.764 1.00 58.28 330 THR A N 1
ATOM 2672 C CA . THR A 1 330 ? -26.360 18.439 36.372 1.00 58.28 330 THR A CA 1
ATOM 2673 C C . THR A 1 330 ? -27.707 17.959 35.833 1.00 58.28 330 THR A C 1
ATOM 2675 O O . THR A 1 330 ? -28.736 18.208 36.457 1.00 58.28 330 THR A O 1
ATOM 2678 N N . LEU A 1 331 ? -27.722 17.295 34.673 1.00 61.34 331 LEU A N 1
ATOM 2679 C CA . LEU A 1 331 ? -28.945 16.731 34.094 1.00 61.34 331 LEU A CA 1
ATOM 2680 C C . LEU A 1 331 ? -29.095 15.264 34.512 1.00 61.34 331 LEU A C 1
ATOM 2682 O O . LEU A 1 331 ? -28.119 14.506 34.494 1.00 61.34 331 LEU A O 1
ATOM 2686 N N . GLU A 1 332 ? -30.325 14.868 34.834 1.00 63.03 332 GLU A N 1
ATOM 2687 C CA . GLU A 1 332 ? -30.698 13.475 35.084 1.00 63.03 332 GLU A CA 1
ATOM 2688 C C . GLU A 1 332 ? -31.179 12.825 33.779 1.00 63.03 332 GLU A C 1
ATOM 2690 O O . GLU A 1 332 ? -32.068 13.328 33.087 1.00 63.03 332 GLU A O 1
ATOM 2695 N N . ILE A 1 333 ? -30.566 11.702 33.412 1.00 63.34 333 ILE A N 1
ATOM 2696 C CA . ILE A 1 333 ? -30.931 10.911 32.236 1.00 63.34 333 ILE A CA 1
ATOM 2697 C C . ILE A 1 333 ? -31.444 9.568 32.727 1.00 63.34 333 ILE A C 1
ATOM 2699 O O . ILE A 1 333 ? -30.727 8.832 33.397 1.00 63.34 333 ILE A O 1
ATOM 2703 N N . GLU A 1 334 ? -32.665 9.222 32.341 1.00 67.44 334 GLU A N 1
ATOM 2704 C CA . GLU A 1 334 ? -33.271 7.949 32.712 1.00 67.44 334 GLU A CA 1
ATOM 2705 C C . GLU A 1 334 ? -33.178 6.977 31.533 1.00 67.44 334 GLU A C 1
ATOM 2707 O O . GLU A 1 334 ? -33.590 7.267 30.401 1.00 67.44 334 GLU A O 1
ATOM 2712 N N . MET A 1 335 ? -32.650 5.791 31.803 1.00 69.12 335 MET A N 1
ATOM 2713 C CA . MET A 1 335 ? -32.779 4.623 30.944 1.00 69.12 335 MET A CA 1
ATOM 2714 C C . MET A 1 335 ? -33.662 3.611 31.678 1.00 69.12 335 MET A C 1
ATOM 2716 O O . MET A 1 335 ? -33.662 3.608 32.901 1.00 69.12 335 MET A O 1
ATOM 2720 N N . LEU A 1 336 ? -34.407 2.770 30.948 1.00 59.47 336 LEU A N 1
ATOM 2721 C CA . LEU A 1 336 ? -35.522 1.938 31.449 1.00 59.47 336 LEU A CA 1
ATOM 2722 C C . LEU A 1 336 ? -35.325 1.243 32.816 1.00 59.47 336 LEU A C 1
ATOM 2724 O O . LEU A 1 336 ? -36.328 1.018 33.479 1.00 59.47 336 LEU A O 1
ATOM 2728 N N . ASP A 1 337 ? -34.087 0.973 33.245 1.00 64.88 337 ASP A N 1
ATOM 2729 C CA . ASP A 1 337 ? -33.750 0.395 34.554 1.00 64.88 337 ASP A CA 1
ATOM 2730 C C . ASP A 1 337 ? -32.437 0.956 35.165 1.00 64.88 337 ASP A C 1
ATOM 2732 O O . ASP A 1 337 ? -31.803 0.306 36.000 1.00 64.88 337 ASP A O 1
ATOM 2736 N N . LYS A 1 338 ? -31.956 2.125 34.712 1.00 77.44 338 LYS A N 1
ATOM 2737 C CA . LYS A 1 338 ? -30.689 2.720 35.174 1.00 77.44 338 LYS A CA 1
ATOM 2738 C C . LYS A 1 338 ? -30.688 4.241 35.033 1.00 77.44 338 LYS A C 1
ATOM 2740 O O . LYS A 1 338 ? -30.903 4.761 33.937 1.00 77.44 338 LYS A O 1
ATOM 2745 N N . ASP A 1 339 ? -30.342 4.923 36.118 1.00 74.25 339 ASP A N 1
ATOM 2746 C CA . ASP A 1 339 ? -30.125 6.366 36.116 1.00 74.25 339 ASP A CA 1
ATOM 2747 C C . ASP A 1 339 ? -28.697 6.690 35.679 1.00 74.25 339 ASP A C 1
ATOM 2749 O O . ASP A 1 339 ? -27.716 6.129 36.175 1.00 74.25 339 ASP A O 1
ATOM 2753 N N . PHE A 1 340 ? -28.585 7.622 34.742 1.00 75.94 340 PHE A N 1
ATOM 2754 C CA . PHE A 1 340 ? -27.330 8.202 34.304 1.00 75.94 340 PHE A CA 1
ATOM 2755 C C . PHE A 1 340 ? -27.301 9.675 34.700 1.00 75.94 340 PHE A C 1
ATOM 2757 O O . PHE A 1 340 ? -28.279 10.405 34.561 1.00 75.94 340 PHE A O 1
ATOM 2764 N N . SER A 1 341 ? -26.139 10.135 35.147 1.00 76.44 341 SER A N 1
ATOM 2765 C CA . SER A 1 341 ? -25.851 11.561 35.275 1.00 76.44 341 SER A CA 1
ATOM 2766 C C . SER A 1 341 ? -24.975 12.001 34.110 1.00 76.44 341 SER A C 1
ATOM 2768 O O . SER A 1 341 ? -24.068 11.278 33.675 1.00 76.44 341 SER A O 1
ATOM 2770 N N . GLY A 1 342 ? -25.260 13.191 33.591 1.00 78.19 342 GLY A N 1
ATOM 2771 C CA . GLY A 1 342 ? -24.487 13.768 32.507 1.00 78.19 342 GLY A CA 1
ATOM 2772 C C . GLY A 1 342 ? -24.411 15.284 32.577 1.00 78.19 342 GLY A C 1
ATOM 2773 O O . GLY A 1 342 ? -25.243 15.957 33.187 1.00 78.19 342 GLY A O 1
ATOM 2774 N N . THR A 1 343 ? -23.386 15.825 31.930 1.00 78.12 343 THR A N 1
ATOM 2775 C CA . THR A 1 343 ? -23.182 17.265 31.788 1.00 78.12 343 THR A CA 1
ATOM 2776 C C . THR A 1 343 ? -23.416 17.666 30.347 1.00 78.12 343 THR A C 1
ATOM 2778 O O . THR A 1 343 ? -22.946 17.017 29.410 1.00 78.12 343 THR A O 1
ATOM 2781 N N . TYR A 1 344 ? -24.139 18.758 30.156 1.00 77.06 344 TYR A N 1
ATOM 2782 C CA . TYR A 1 344 ? -24.377 19.288 28.829 1.00 77.06 344 TYR A CA 1
ATOM 2783 C C . TYR A 1 344 ? -23.102 19.899 28.241 1.00 77.06 344 TYR A C 1
ATOM 2785 O O . TYR A 1 344 ? -22.402 20.657 28.912 1.00 77.06 344 TYR A O 1
ATOM 2793 N N . VAL A 1 345 ? -22.799 19.589 26.981 1.00 77.44 345 VAL A N 1
ATOM 2794 C CA . VAL A 1 345 ? -21.611 20.095 26.285 1.00 77.44 345 VAL A CA 1
ATOM 2795 C C . VAL A 1 345 ? -21.959 20.532 24.865 1.00 77.44 345 VAL A C 1
ATOM 2797 O O . VAL A 1 345 ? -22.812 19.943 24.206 1.00 77.44 345 VAL A O 1
ATOM 2800 N N . CYS A 1 346 ? -21.288 21.573 24.378 1.00 76.56 346 CYS A N 1
ATOM 2801 C CA . CYS A 1 346 ? -21.353 21.989 22.980 1.00 76.56 346 CYS A CA 1
ATOM 2802 C C . CYS A 1 346 ? -20.023 21.645 22.311 1.00 76.56 346 CYS A C 1
ATOM 2804 O O . CYS A 1 346 ? -18.982 22.150 22.729 1.00 76.56 346 CYS A O 1
ATOM 2806 N N . ILE A 1 347 ? -20.059 20.789 21.293 1.00 72.50 347 ILE A N 1
ATOM 2807 C CA . ILE A 1 347 ? -18.893 20.370 20.515 1.00 72.50 347 ILE A CA 1
ATOM 2808 C C . ILE A 1 347 ? -19.176 20.729 19.058 1.00 72.50 347 ILE A C 1
ATOM 2810 O O . ILE A 1 347 ? -20.124 20.217 18.472 1.00 72.50 347 ILE A O 1
ATOM 2814 N N . GLU A 1 348 ? -18.395 21.643 18.478 1.00 66.81 348 GLU A N 1
ATOM 2815 C CA . GLU A 1 348 ? -18.524 22.052 17.066 1.00 66.81 348 GLU A CA 1
ATOM 2816 C C . GLU A 1 348 ? -19.955 22.461 16.646 1.00 66.81 348 GLU A C 1
ATOM 2818 O O . GLU A 1 348 ? -20.429 22.122 15.563 1.00 66.81 348 GLU A O 1
ATOM 2823 N N . ASN A 1 349 ? -20.666 23.199 17.509 1.00 73.44 349 ASN A N 1
ATOM 2824 C CA . ASN A 1 349 ? -22.081 23.589 17.348 1.00 73.44 349 ASN A CA 1
ATOM 2825 C C . ASN A 1 349 ? -23.101 22.444 17.463 1.00 73.44 349 ASN A C 1
ATOM 2827 O O . ASN A 1 349 ? -24.300 22.680 17.318 1.00 73.44 349 ASN A O 1
ATOM 2831 N N . THR A 1 350 ? -22.651 21.227 17.752 1.00 73.62 350 THR A N 1
ATOM 2832 C CA . THR A 1 350 ? -23.517 20.105 18.105 1.00 73.62 350 THR A CA 1
ATOM 2833 C C . THR A 1 350 ? -23.595 20.018 19.612 1.00 73.62 350 THR A C 1
ATOM 2835 O O . THR A 1 350 ? -22.583 19.908 20.307 1.00 73.62 350 THR A O 1
ATOM 2838 N N . TYR A 1 351 ? -24.807 20.058 20.136 1.00 77.94 351 TYR A N 1
ATOM 2839 C CA . TYR A 1 351 ? -24.978 19.860 21.554 1.00 77.94 351 TYR A CA 1
ATOM 2840 C C . TYR A 1 351 ? -25.158 18.388 21.889 1.00 77.94 351 TYR A C 1
ATOM 2842 O O . TYR A 1 351 ? -25.953 17.686 21.265 1.00 77.94 351 TYR A O 1
ATOM 2850 N N . CYS A 1 352 ? -24.412 17.946 22.891 1.00 83.00 352 CYS A N 1
ATOM 2851 C CA . CYS A 1 352 ? -24.401 16.573 23.357 1.00 83.00 352 CYS A CA 1
ATOM 2852 C C . CYS A 1 352 ? -24.553 16.550 24.876 1.00 83.00 352 CYS A C 1
ATOM 2854 O O . CYS A 1 352 ? -24.301 17.549 25.556 1.00 83.00 352 CYS A O 1
ATOM 2856 N N . ILE A 1 353 ? -24.884 15.384 25.424 1.00 80.94 353 ILE A N 1
ATOM 2857 C CA . ILE A 1 353 ? -24.734 15.148 26.861 1.00 80.94 353 ILE A CA 1
ATOM 2858 C C . ILE A 1 353 ? -23.541 14.237 27.087 1.00 80.94 353 ILE A C 1
ATOM 2860 O O . ILE A 1 353 ? -23.519 13.115 26.589 1.00 80.94 353 ILE A O 1
ATOM 2864 N N . LYS A 1 354 ? -22.550 14.736 27.826 1.00 83.81 354 LYS A N 1
ATOM 2865 C CA . LYS A 1 354 ? -21.414 13.951 28.291 1.00 83.81 354 LYS A CA 1
ATOM 2866 C C . LYS A 1 354 ? -21.844 13.145 29.514 1.00 83.81 354 LYS A C 1
ATOM 2868 O O . LYS A 1 354 ? -22.047 13.708 30.584 1.00 83.81 354 LYS A O 1
ATOM 2873 N N . LEU A 1 355 ? -21.989 11.845 29.344 1.00 79.94 355 LEU A N 1
ATOM 2874 C CA . LEU A 1 355 ? -22.251 10.878 30.393 1.00 79.94 355 LEU A CA 1
ATOM 2875 C C . LEU A 1 355 ? -21.000 10.601 31.232 1.00 79.94 355 LEU A C 1
ATOM 2877 O O . LEU A 1 355 ? -19.872 10.661 30.735 1.00 79.94 355 LEU A O 1
ATOM 2881 N N . ASN A 1 356 ? -21.221 10.205 32.485 1.00 78.31 356 ASN A N 1
ATOM 2882 C CA . ASN A 1 356 ? -20.173 9.658 33.352 1.00 78.31 356 ASN A CA 1
ATOM 2883 C C . ASN A 1 356 ? -19.741 8.235 32.956 1.00 78.31 356 ASN A C 1
ATOM 2885 O O . ASN A 1 356 ? -18.669 7.782 33.348 1.00 78.31 356 ASN A O 1
ATOM 2889 N N . GLU A 1 357 ? -20.555 7.545 32.156 1.00 78.62 357 GLU A N 1
ATOM 2890 C CA . GLU A 1 357 ? -20.282 6.206 31.640 1.00 78.62 357 GLU A CA 1
ATOM 2891 C C . GLU A 1 357 ? -20.523 6.165 30.129 1.00 78.62 357 GLU A C 1
ATOM 2893 O O . GLU A 1 357 ? -21.443 6.802 29.619 1.00 78.62 357 GLU A O 1
ATOM 2898 N N . SER A 1 358 ? -19.709 5.410 29.393 1.00 77.88 358 SER A N 1
ATOM 2899 C CA . SER A 1 358 ? -19.906 5.238 27.953 1.00 77.88 358 SER A CA 1
ATOM 2900 C C . SER A 1 358 ? -21.137 4.381 27.661 1.00 77.88 358 SER A C 1
ATOM 2902 O O . SER A 1 358 ? -21.363 3.385 28.345 1.00 77.88 358 SER A O 1
ATOM 2904 N N . THR A 1 359 ? -21.854 4.687 26.585 1.00 77.94 359 THR A N 1
ATOM 2905 C CA . THR A 1 359 ? -23.004 3.907 26.115 1.00 77.94 359 THR A CA 1
ATOM 2906 C C . THR A 1 359 ? -22.906 3.613 24.621 1.00 77.94 359 THR A C 1
ATOM 2908 O O . THR A 1 359 ? -22.207 4.308 23.883 1.00 77.94 359 THR A O 1
ATOM 2911 N N . THR A 1 360 ? -23.566 2.552 24.167 1.00 81.06 360 THR A N 1
ATOM 2912 C CA . THR A 1 360 ? -23.638 2.153 22.756 1.00 81.06 360 THR A CA 1
ATOM 2913 C C . THR A 1 360 ? -24.749 2.896 22.008 1.00 81.06 360 THR A C 1
ATOM 2915 O O . THR A 1 360 ? -25.692 3.422 22.599 1.00 81.06 360 THR A O 1
ATOM 2918 N N . ILE A 1 361 ? -24.714 2.868 20.670 1.00 77.88 361 ILE A N 1
ATOM 2919 C CA . ILE A 1 361 ? -25.807 3.406 19.834 1.00 77.88 361 ILE A CA 1
ATOM 2920 C C . ILE A 1 361 ? -27.152 2.761 20.197 1.00 77.88 361 ILE A C 1
ATOM 2922 O O . ILE A 1 361 ? -28.169 3.447 20.292 1.00 77.88 361 ILE A O 1
ATOM 2926 N N . LYS A 1 362 ? -27.174 1.446 20.426 1.00 79.69 362 LYS A N 1
ATOM 2927 C CA . LYS A 1 362 ? -28.405 0.716 20.746 1.00 79.69 362 LYS A CA 1
ATOM 2928 C C . LYS A 1 362 ? -29.014 1.159 22.079 1.00 79.69 362 LYS A C 1
ATOM 2930 O O . LYS A 1 362 ? -30.232 1.287 22.165 1.00 79.69 362 LYS A O 1
ATOM 2935 N N . GLU A 1 363 ? -28.180 1.375 23.089 1.00 82.12 363 GLU A N 1
ATOM 2936 C CA . GLU A 1 363 ? -28.597 1.850 24.413 1.00 82.12 363 GLU A CA 1
ATOM 2937 C C . GLU A 1 363 ? -29.029 3.317 24.369 1.00 82.12 363 GLU A C 1
ATOM 2939 O O . GLU A 1 363 ? -30.096 3.646 24.877 1.00 82.12 363 GLU A O 1
ATOM 2944 N N . SER A 1 364 ? -28.282 4.180 23.669 1.00 79.88 364 SER A N 1
ATOM 2945 C CA . SER A 1 364 ? -28.639 5.600 23.526 1.00 79.88 364 SER A CA 1
ATOM 2946 C C . SER A 1 364 ? -30.042 5.807 22.953 1.00 79.88 364 SER A C 1
ATOM 2948 O O . SER A 1 364 ? -30.779 6.666 23.426 1.00 79.88 364 SER A O 1
ATOM 2950 N N . LYS A 1 365 ? -30.466 4.959 22.006 1.00 79.12 365 LYS A N 1
ATOM 2951 C CA . LYS A 1 365 ? -31.818 4.988 21.421 1.00 79.12 365 LYS A CA 1
ATOM 2952 C C . LYS A 1 365 ? -32.932 4.614 22.409 1.00 79.12 365 LYS A C 1
ATOM 2954 O O . LYS A 1 365 ? -34.105 4.826 22.114 1.00 79.12 365 LYS A O 1
ATOM 2959 N N . GLN A 1 366 ? -32.587 4.037 23.559 1.00 82.06 366 GLN A N 1
ATOM 2960 C CA . GLN A 1 366 ? -33.518 3.688 24.638 1.00 82.06 366 GLN A CA 1
ATOM 2961 C C . GLN A 1 366 ? -33.528 4.731 25.764 1.00 82.06 366 GLN A C 1
ATOM 2963 O O . GLN A 1 366 ? -34.408 4.685 26.624 1.00 82.06 366 GLN A O 1
ATOM 2968 N N . MET A 1 367 ? -32.577 5.669 25.766 1.00 82.69 367 MET A N 1
ATOM 2969 C CA . MET A 1 367 ? -32.460 6.701 26.794 1.00 82.69 367 MET A CA 1
ATOM 2970 C C . MET A 1 367 ? -33.503 7.803 26.607 1.00 82.69 367 MET A C 1
ATOM 2972 O O . MET A 1 367 ? -33.852 8.191 25.486 1.00 82.69 367 MET A O 1
ATOM 2976 N N . LYS A 1 368 ? -33.994 8.331 27.728 1.00 80.94 368 LYS A N 1
ATOM 2977 C CA . LYS A 1 368 ? -34.915 9.466 27.783 1.00 80.94 368 LYS A CA 1
ATOM 2978 C C . LYS A 1 368 ? -34.254 10.599 28.555 1.00 80.94 368 LYS A C 1
ATOM 2980 O O . LYS A 1 368 ? -33.812 10.418 29.687 1.00 80.94 368 LYS A O 1
ATOM 2985 N N . LEU A 1 369 ? -34.209 11.780 27.949 1.00 79.56 369 LEU A N 1
ATOM 2986 C CA . LEU A 1 369 ? -33.763 12.985 28.632 1.00 79.56 369 LEU A CA 1
ATOM 2987 C C . LEU A 1 369 ? -34.909 13.542 29.470 1.00 79.56 369 LEU A C 1
ATOM 2989 O O . LEU A 1 369 ? -35.992 13.820 28.939 1.00 79.56 369 LEU A O 1
ATOM 2993 N N . ARG A 1 370 ? -34.652 13.733 30.763 1.00 74.06 370 ARG A N 1
ATOM 2994 C CA . ARG A 1 370 ? -35.567 14.390 31.688 1.00 74.06 370 ARG A CA 1
ATOM 2995 C C . ARG A 1 370 ? -34.918 15.638 32.279 1.00 74.06 370 ARG A C 1
ATOM 2997 O O . ARG A 1 370 ? -33.710 15.733 32.447 1.00 74.06 370 ARG A O 1
ATOM 3004 N N . PHE A 1 371 ? -35.753 16.622 32.554 1.00 66.56 371 PHE A N 1
ATOM 3005 C CA . PHE A 1 371 ? -35.447 17.772 33.402 1.00 66.56 371 PHE A CA 1
ATOM 3006 C C . PHE A 1 371 ? -36.553 17.797 34.446 1.00 66.56 371 PHE A C 1
ATOM 3008 O O . PHE A 1 371 ? -37.669 17.487 34.041 1.00 66.56 371 PHE A O 1
ATOM 3015 N N . PRO A 1 372 ? -36.291 18.083 35.732 1.00 67.12 372 PRO A N 1
ATOM 3016 C CA . PRO A 1 372 ? -37.149 17.691 36.854 1.00 67.12 372 PRO A CA 1
ATOM 3017 C C . PRO A 1 372 ? -38.651 17.635 36.519 1.00 67.12 372 PRO A C 1
ATOM 3019 O O . PRO A 1 372 ? -39.247 18.626 36.086 1.00 67.12 372 PRO A O 1
ATOM 3022 N N . ASP A 1 373 ? -39.208 16.423 36.621 1.00 70.31 373 ASP A N 1
ATOM 3023 C CA . ASP A 1 373 ? -40.598 16.026 36.326 1.00 70.31 373 ASP A CA 1
ATOM 3024 C C . ASP A 1 373 ? -41.101 16.158 34.872 1.00 70.31 373 ASP A C 1
ATOM 3026 O O . ASP A 1 373 ? -42.257 15.851 34.580 1.00 70.31 373 ASP A O 1
ATOM 3030 N N . ASN A 1 374 ? -40.246 16.543 33.923 1.00 73.25 374 ASN A N 1
ATOM 3031 C CA . ASN A 1 374 ? -40.606 16.760 32.523 1.00 73.25 374 ASN A CA 1
ATOM 3032 C C . ASN A 1 374 ? -39.773 15.897 31.570 1.00 73.25 374 ASN A C 1
ATOM 3034 O O . ASN A 1 374 ? -38.542 15.949 31.533 1.00 73.25 374 ASN A O 1
ATOM 3038 N N . PHE A 1 375 ? -40.467 15.120 30.738 1.00 79.75 375 PHE A N 1
ATOM 3039 C CA . PHE A 1 375 ? -39.857 14.447 29.596 1.00 79.75 375 PHE A CA 1
ATOM 3040 C C . PHE A 1 375 ? -39.490 15.477 28.523 1.00 79.75 375 PHE A C 1
ATOM 3042 O O . PHE A 1 375 ? -40.351 16.234 28.076 1.00 79.75 375 PHE A O 1
ATOM 3049 N N . ILE A 1 376 ? -38.222 15.488 28.105 1.00 79.19 376 ILE A N 1
ATOM 3050 C CA . ILE A 1 376 ? -37.728 16.410 27.081 1.00 79.19 376 ILE A CA 1
ATOM 3051 C C . ILE A 1 376 ? -37.697 15.739 25.709 1.00 79.19 376 ILE A C 1
ATOM 3053 O O . ILE A 1 376 ? -38.297 16.234 24.758 1.00 79.19 376 ILE A O 1
ATOM 3057 N N . SER A 1 377 ? -36.923 14.659 25.586 1.00 79.31 377 SER A N 1
ATOM 3058 C CA . SER A 1 377 ? -36.575 14.062 24.295 1.00 79.31 377 SER A CA 1
ATOM 3059 C C . SER A 1 377 ? -36.057 12.629 24.464 1.00 79.31 377 SER A C 1
ATOM 3061 O O . SER A 1 377 ? -35.712 12.195 25.566 1.00 79.31 377 SER A O 1
ATOM 3063 N N . HIS A 1 378 ? -36.005 11.889 23.359 1.00 78.25 378 HIS A N 1
ATOM 3064 C CA . HIS A 1 378 ? -35.359 10.585 23.264 1.00 78.25 378 HIS A CA 1
ATOM 3065 C C . HIS A 1 378 ? -33.922 10.736 22.771 1.00 78.25 378 HIS A C 1
ATOM 3067 O O . HIS A 1 378 ? -33.635 11.571 21.911 1.00 78.25 378 HIS A O 1
ATOM 3073 N N . GLY A 1 379 ? -33.023 9.895 23.281 1.00 76.44 379 GLY A N 1
ATOM 3074 C CA . GLY A 1 379 ? -31.703 9.758 22.684 1.00 76.44 379 GLY A CA 1
ATOM 3075 C C . GLY A 1 379 ? -31.851 9.251 21.251 1.00 76.44 379 GLY A C 1
ATOM 3076 O O . GLY A 1 379 ? -32.593 8.305 20.984 1.00 76.44 379 GLY A O 1
ATOM 3077 N N . ILE A 1 380 ? -31.180 9.903 20.308 1.00 74.44 380 ILE A N 1
ATOM 3078 C CA . ILE A 1 380 ? -31.215 9.526 18.886 1.00 74.44 380 ILE A CA 1
ATOM 3079 C C . ILE A 1 380 ? -29.968 8.750 18.461 1.00 74.44 380 ILE A C 1
ATOM 3081 O O . ILE A 1 380 ? -29.973 8.060 17.439 1.00 74.44 380 ILE A O 1
ATOM 3085 N N . GLY A 1 381 ? -28.910 8.825 19.265 1.00 76.94 381 GLY A N 1
ATOM 3086 C CA . GLY A 1 381 ? -27.655 8.140 19.023 1.00 76.94 381 GLY A CA 1
ATOM 3087 C C . GLY A 1 381 ? -26.579 8.569 20.008 1.00 76.94 381 GLY A C 1
ATOM 3088 O O . GLY A 1 381 ? -26.830 9.292 20.975 1.00 76.94 381 GLY A O 1
ATOM 3089 N N . VAL A 1 382 ? -25.354 8.158 19.710 1.00 77.94 382 VAL A N 1
ATOM 3090 C CA . VAL A 1 382 ? -24.163 8.652 20.391 1.00 77.94 382 VAL A CA 1
ATOM 3091 C C . VAL A 1 382 ? -23.398 9.589 19.464 1.00 77.94 382 VAL A C 1
ATOM 3093 O O . VAL A 1 382 ? -23.412 9.415 18.246 1.00 77.94 382 VAL A O 1
ATOM 3096 N N . TYR A 1 383 ? -22.747 10.591 20.039 1.00 76.75 383 TYR A N 1
ATOM 3097 C CA . TYR A 1 383 ? -21.818 11.456 19.335 1.00 76.75 383 TYR A CA 1
ATOM 3098 C C . TYR A 1 383 ? -20.419 10.872 19.453 1.00 76.75 383 TYR A C 1
ATOM 3100 O O . TYR A 1 383 ? -19.925 10.619 20.551 1.00 76.75 383 TYR A O 1
ATOM 3108 N N . PHE A 1 384 ? -19.762 10.680 18.325 1.00 78.00 384 PHE A N 1
ATOM 3109 C CA . PHE A 1 384 ? -18.349 10.355 18.288 1.00 78.00 384 PHE A CA 1
ATOM 3110 C C . PHE A 1 384 ? -17.557 11.622 18.024 1.00 78.00 384 PHE A C 1
ATOM 3112 O O . PHE A 1 384 ? -17.878 12.375 17.098 1.00 78.00 384 PHE A O 1
ATOM 3119 N N . GLU A 1 385 ? -16.545 11.853 18.862 1.00 75.12 385 GLU A N 1
ATOM 3120 C CA . GLU A 1 385 ? -15.669 13.010 18.743 1.00 75.12 385 GLU A CA 1
ATOM 3121 C C . GLU A 1 385 ? -15.027 12.994 17.356 1.00 75.12 385 GLU A C 1
ATOM 3123 O O . GLU A 1 385 ? -14.380 12.019 16.960 1.00 75.12 385 GLU A O 1
ATOM 3128 N N . ASN A 1 386 ? -15.262 14.067 16.608 1.00 75.12 386 ASN A N 1
ATOM 3129 C CA . ASN A 1 386 ? -14.548 14.332 15.380 1.00 75.12 386 ASN A CA 1
ATOM 3130 C C . ASN A 1 386 ? -13.249 15.035 15.748 1.00 75.12 386 ASN A C 1
ATOM 3132 O O . ASN A 1 386 ? -13.286 16.009 16.497 1.00 75.12 386 ASN A O 1
ATOM 3136 N N . LYS A 1 387 ? -12.118 14.551 15.245 1.00 73.00 387 LYS A N 1
ATOM 3137 C CA . LYS A 1 387 ? -10.888 15.342 15.283 1.00 73.00 387 LYS A CA 1
ATOM 3138 C C . LYS A 1 387 ? -10.415 15.593 13.875 1.00 73.00 387 LYS A C 1
ATOM 3140 O O . LYS A 1 387 ? -10.612 14.762 12.978 1.00 73.00 387 LYS A O 1
ATOM 3145 N N . ASP A 1 388 ? -9.747 16.729 13.725 1.00 70.56 388 ASP A N 1
ATOM 3146 C CA . ASP A 1 388 ? -8.935 16.968 12.554 1.00 70.56 388 ASP A CA 1
ATOM 3147 C C . ASP A 1 388 ? -7.920 15.830 12.451 1.00 70.56 388 ASP A C 1
ATOM 3149 O O . ASP A 1 388 ? -7.229 15.483 13.415 1.00 70.56 388 ASP A O 1
ATOM 3153 N N . TYR A 1 389 ? -7.856 15.225 11.269 1.00 67.44 389 TYR A N 1
ATOM 3154 C CA . TYR A 1 389 ? -6.893 14.178 10.957 1.00 67.44 389 TYR A CA 1
ATOM 3155 C C . TYR A 1 389 ? -5.468 14.570 11.393 1.00 67.44 389 TYR A C 1
ATOM 3157 O O . TYR A 1 389 ? -4.704 13.741 11.894 1.00 67.44 389 TYR A O 1
ATOM 3165 N N . ARG A 1 390 ? -5.111 15.851 11.241 1.00 66.00 390 ARG A N 1
ATOM 3166 C CA . ARG A 1 390 ? -3.781 16.390 11.544 1.00 66.00 390 ARG A CA 1
ATOM 3167 C C . ARG A 1 390 ? -3.421 16.305 13.026 1.00 66.00 390 ARG A C 1
ATOM 3169 O O . ARG A 1 390 ? -2.254 16.076 13.334 1.00 66.00 390 ARG A O 1
ATOM 3176 N N . ASP A 1 391 ? -4.400 16.420 13.920 1.00 63.03 391 ASP A N 1
ATOM 3177 C CA . ASP A 1 391 ? -4.170 16.438 15.370 1.00 63.03 391 ASP A CA 1
ATOM 3178 C C . ASP A 1 391 ? -3.874 15.045 15.938 1.00 63.03 391 ASP A C 1
ATOM 3180 O O . ASP A 1 391 ? -3.248 14.910 16.989 1.00 63.03 391 ASP A O 1
ATOM 3184 N N . PHE A 1 392 ? -4.319 13.994 15.247 1.00 58.19 392 PHE A N 1
ATOM 3185 C CA . PHE A 1 392 ? -4.173 12.617 15.715 1.00 58.19 392 PHE A CA 1
ATOM 3186 C C . PHE A 1 392 ? -2.934 11.912 15.145 1.00 58.19 392 PHE A C 1
ATOM 3188 O O . PHE A 1 392 ? -2.334 11.076 15.812 1.00 58.19 392 PHE A O 1
ATOM 3195 N N . PHE A 1 393 ? -2.512 12.247 13.922 1.00 57.31 393 PHE A N 1
ATOM 3196 C CA . PHE A 1 393 ? -1.488 11.484 13.192 1.00 57.31 393 PHE A CA 1
ATOM 3197 C C . PHE A 1 393 ? -0.081 12.083 13.193 1.00 57.31 393 PHE A C 1
ATOM 3199 O O . PHE A 1 393 ? 0.722 11.766 12.313 1.00 57.31 393 PHE A O 1
ATOM 3206 N N . LEU A 1 394 ? 0.278 12.866 14.213 1.00 47.50 394 LEU A N 1
ATOM 3207 C CA . LEU A 1 394 ? 1.663 13.323 14.388 1.00 47.50 394 LEU A CA 1
ATOM 3208 C C . LEU A 1 394 ? 2.671 12.155 14.538 1.00 47.50 394 LEU A C 1
ATOM 3210 O O . LEU A 1 394 ? 3.870 12.357 14.344 1.00 47.50 394 LEU A O 1
ATOM 3214 N N . GLU A 1 395 ? 2.203 10.918 14.769 1.00 47.50 395 GLU A N 1
ATOM 3215 C CA . GLU A 1 395 ? 3.034 9.717 14.925 1.00 47.50 395 GLU A CA 1
ATOM 3216 C C . GLU A 1 395 ? 2.649 8.535 14.001 1.00 47.50 395 GLU A C 1
ATOM 3218 O O . GLU A 1 395 ? 2.142 7.502 14.425 1.00 47.50 395 GLU A O 1
ATOM 3223 N N . GLY A 1 396 ? 2.991 8.605 12.716 1.00 46.50 396 GLY A N 1
ATOM 3224 C CA . GLY A 1 396 ? 3.497 7.397 12.033 1.00 46.50 396 GLY A CA 1
ATOM 3225 C C . GLY A 1 396 ? 2.576 6.563 11.136 1.00 46.50 396 GLY A C 1
ATOM 3226 O O . GLY A 1 396 ? 3.100 5.661 10.486 1.00 46.50 396 GLY A O 1
ATOM 3227 N N . ASN A 1 397 ? 1.261 6.793 11.064 1.00 49.00 397 ASN A N 1
ATOM 3228 C CA . ASN A 1 397 ? 0.355 5.797 10.456 1.00 49.00 397 ASN A CA 1
ATOM 3229 C C . ASN A 1 397 ? -0.037 6.029 8.983 1.00 49.00 397 ASN A C 1
ATOM 3231 O O . ASN A 1 397 ? 0.049 7.127 8.425 1.00 49.00 397 ASN A O 1
ATOM 3235 N N . ASP A 1 398 ? -0.450 4.926 8.348 1.00 49.78 398 ASP A N 1
ATOM 3236 C CA . ASP A 1 398 ? -0.466 4.671 6.902 1.00 49.78 398 ASP A CA 1
ATOM 3237 C C . ASP A 1 398 ? -1.728 5.126 6.138 1.00 49.78 398 ASP A C 1
ATOM 3239 O O . ASP A 1 398 ? -2.189 4.454 5.218 1.00 49.78 398 ASP A O 1
ATOM 3243 N N . LEU A 1 399 ? -2.316 6.265 6.512 1.00 53.16 399 LEU A N 1
ATOM 3244 C CA . LEU A 1 399 ? -3.645 6.647 6.029 1.00 53.16 399 LEU A CA 1
ATOM 3245 C C . LEU A 1 399 ? -3.708 7.674 4.906 1.00 53.16 399 LEU A C 1
ATOM 3247 O O . LEU A 1 399 ? -2.772 8.445 4.665 1.00 53.16 399 LEU A O 1
ATOM 3251 N N . ASP A 1 400 ? -4.827 7.585 4.186 1.00 53.75 400 ASP A N 1
ATOM 3252 C CA . ASP A 1 400 ? -5.208 8.418 3.055 1.00 53.75 400 ASP A CA 1
ATOM 3253 C C . ASP A 1 400 ? -5.325 9.884 3.517 1.00 53.75 400 ASP A C 1
ATOM 3255 O O . ASP A 1 400 ? -5.976 10.166 4.516 1.00 53.75 400 ASP A O 1
ATOM 3259 N N . PRO A 1 401 ? -4.654 10.836 2.864 1.00 51.88 401 PRO A N 1
ATOM 3260 C CA . PRO A 1 401 ? -4.739 12.237 3.249 1.00 51.88 401 PRO A CA 1
ATOM 3261 C C . PRO A 1 401 ? -5.999 12.948 2.726 1.00 51.88 401 PRO A C 1
ATOM 3263 O O . PRO A 1 401 ? -6.229 14.091 3.100 1.00 51.88 401 PRO A O 1
ATOM 3266 N N . SER A 1 402 ? -6.832 12.301 1.897 1.00 55.72 402 SER A N 1
ATOM 3267 C CA . SER A 1 402 ? -8.173 12.815 1.551 1.00 55.72 402 SER A CA 1
ATOM 3268 C C . SER A 1 402 ? -9.172 12.728 2.715 1.00 55.72 402 SER A C 1
ATOM 3270 O O . SER A 1 402 ? -10.319 13.159 2.605 1.00 55.72 402 SER A O 1
ATOM 3272 N N . LEU A 1 403 ? -8.737 12.164 3.841 1.00 61.19 403 LEU A N 1
ATOM 3273 C CA . LEU A 1 403 ? -9.500 12.063 5.071 1.00 61.19 403 LEU A CA 1
ATOM 3274 C C . LEU A 1 403 ? -9.542 13.418 5.778 1.00 61.19 403 LEU A C 1
ATOM 3276 O O . LEU A 1 403 ? -8.665 13.732 6.575 1.00 61.19 403 LEU A O 1
ATOM 3280 N N . GLU A 1 404 ? -10.579 14.216 5.520 1.00 61.72 404 GLU A N 1
ATOM 3281 C CA . GLU A 1 404 ? -10.770 15.487 6.237 1.00 61.72 404 GLU A CA 1
ATOM 3282 C C . GLU A 1 404 ? -11.096 15.272 7.720 1.00 61.72 404 GLU A C 1
ATOM 3284 O O . GLU A 1 404 ? -10.818 16.128 8.557 1.00 61.72 404 GLU A O 1
ATOM 3289 N N . ARG A 1 405 ? -11.729 14.141 8.051 1.00 67.56 405 ARG A N 1
ATOM 3290 C CA . ARG A 1 405 ? -12.364 13.926 9.350 1.00 67.56 405 ARG A CA 1
ATOM 3291 C C . ARG A 1 405 ? -12.270 12.479 9.795 1.00 67.56 405 ARG A C 1
ATOM 3293 O O . ARG A 1 405 ? -12.608 11.567 9.041 1.00 67.56 405 ARG A O 1
ATOM 3300 N N . ILE A 1 406 ? -11.876 12.280 11.050 1.00 67.94 406 ILE A N 1
ATOM 3301 C CA . ILE A 1 406 ? -11.843 10.963 11.680 1.00 67.94 406 ILE A CA 1
ATOM 3302 C C . ILE A 1 406 ? -12.670 10.992 12.955 1.00 67.94 406 ILE A C 1
ATOM 3304 O O . ILE A 1 406 ? -12.560 11.904 13.773 1.00 67.94 406 ILE A O 1
ATOM 3308 N N . TYR A 1 407 ? -13.518 9.979 13.094 1.00 74.25 407 TYR A N 1
ATOM 3309 C CA . TYR A 1 407 ? -14.364 9.798 14.262 1.00 74.25 407 TYR A CA 1
ATOM 3310 C C . TYR A 1 407 ? -13.759 8.761 15.192 1.00 74.25 407 TYR A C 1
ATOM 3312 O O . TYR A 1 407 ? -13.422 7.667 14.736 1.00 74.25 407 TYR A O 1
ATOM 3320 N N . PHE A 1 408 ? -13.675 9.110 16.474 1.00 67.44 408 PHE A N 1
ATOM 3321 C CA . PHE A 1 408 ? -13.122 8.260 17.519 1.00 67.44 408 PHE A CA 1
ATOM 3322 C C . PHE A 1 408 ? -14.206 7.663 18.398 1.00 67.44 408 PHE A C 1
ATOM 3324 O O . PHE A 1 408 ? -15.156 8.337 18.795 1.00 67.44 408 PHE A O 1
ATOM 3331 N N . PHE A 1 409 ? -14.013 6.401 18.757 1.00 72.00 409 PHE A N 1
ATOM 3332 C CA . PHE A 1 409 ? -14.833 5.709 19.737 1.00 72.00 409 PHE A CA 1
ATOM 3333 C C . PHE A 1 409 ? -13.981 4.845 20.643 1.00 72.00 409 PHE A C 1
ATOM 3335 O O . PHE A 1 409 ? -12.887 4.414 20.272 1.00 72.00 409 PHE A O 1
ATOM 3342 N N . GLU A 1 410 ? -14.523 4.607 21.830 1.00 68.06 410 GLU A N 1
ATOM 3343 C CA . GLU A 1 410 ? -13.959 3.709 22.817 1.00 68.06 410 GLU A CA 1
ATOM 3344 C C . GLU A 1 410 ? -14.620 2.332 22.695 1.00 68.06 410 GLU A C 1
ATOM 3346 O O . GLU A 1 410 ? -15.762 2.194 22.246 1.00 68.06 410 GLU A O 1
ATOM 3351 N N . LEU A 1 411 ? -13.885 1.298 23.093 1.00 64.62 411 LEU A N 1
ATOM 3352 C CA . LEU A 1 411 ? -14.420 -0.044 23.249 1.00 64.62 411 LEU A CA 1
ATOM 3353 C C . LEU A 1 411 ? -14.440 -0.440 24.718 1.00 64.62 411 LEU A C 1
ATOM 3355 O O . LEU A 1 411 ? -13.383 -0.537 25.345 1.00 64.62 411 LEU A O 1
ATOM 3359 N N . LYS A 1 412 ? -15.633 -0.744 25.235 1.00 62.25 412 LYS A N 1
ATOM 3360 C CA . LYS A 1 412 ? -15.817 -1.314 26.572 1.00 62.25 412 LYS A CA 1
ATOM 3361 C C . LYS A 1 412 ? -16.894 -2.413 26.579 1.00 62.25 412 LYS A C 1
ATOM 3363 O O . LYS A 1 412 ? -17.956 -2.198 25.997 1.00 62.25 412 LYS A O 1
ATOM 3368 N N . PRO A 1 413 ? -16.661 -3.546 27.275 1.00 59.94 413 PRO A N 1
ATOM 3369 C CA . PRO A 1 413 ? -15.392 -3.961 27.885 1.00 59.94 413 PRO A CA 1
ATOM 3370 C C . PRO A 1 413 ? -14.351 -4.377 26.829 1.00 59.94 413 PRO A C 1
ATOM 3372 O O . PRO A 1 413 ? -14.703 -4.796 25.725 1.00 59.94 413 PRO A O 1
ATOM 3375 N N . ARG A 1 414 ? -13.058 -4.274 27.173 1.00 67.69 414 ARG A N 1
ATOM 3376 C CA . ARG A 1 414 ? -11.996 -4.921 26.389 1.00 67.69 414 ARG A CA 1
ATOM 3377 C C . ARG A 1 414 ? -12.240 -6.428 26.424 1.00 67.69 414 ARG A C 1
ATOM 3379 O O . ARG A 1 414 ? -12.438 -6.993 27.496 1.00 67.69 414 ARG A O 1
ATOM 3386 N N . THR A 1 415 ? -12.290 -7.061 25.259 1.00 70.75 415 THR A N 1
ATOM 3387 C CA . THR A 1 415 ? -12.364 -8.520 25.178 1.00 70.75 415 THR A CA 1
ATOM 3388 C C . THR A 1 415 ? -10.961 -9.102 25.374 1.00 70.75 415 THR A C 1
ATOM 3390 O O . THR A 1 415 ? -9.969 -8.436 25.061 1.00 70.75 415 THR A O 1
ATOM 3393 N N . ASN A 1 416 ? -10.854 -10.340 25.867 1.00 73.25 416 ASN A N 1
ATOM 3394 C CA . ASN A 1 416 ? -9.558 -11.014 26.048 1.00 73.25 416 ASN A CA 1
ATOM 3395 C C . ASN A 1 416 ? -8.767 -11.071 24.730 1.00 73.25 416 ASN A C 1
ATOM 3397 O O . ASN A 1 416 ? -7.546 -10.948 24.705 1.00 73.25 416 ASN A O 1
ATOM 3401 N N . GLU A 1 417 ? -9.475 -11.231 23.618 1.00 68.69 417 GLU A N 1
ATOM 3402 C CA . GLU A 1 417 ? -8.936 -11.286 22.263 1.00 68.69 417 GLU A CA 1
ATOM 3403 C C . GLU A 1 417 ? -8.314 -9.945 21.864 1.00 68.69 417 GLU A C 1
ATOM 3405 O O . GLU A 1 417 ? -7.248 -9.899 21.241 1.00 68.69 417 GLU A O 1
ATOM 3410 N N . MET A 1 418 ? -8.932 -8.837 22.279 1.00 69.75 418 MET A N 1
ATOM 3411 C CA . MET A 1 418 ? -8.380 -7.512 22.052 1.00 69.75 418 MET A CA 1
ATOM 3412 C C . MET A 1 418 ? -7.158 -7.247 22.924 1.00 69.75 418 MET A C 1
ATOM 3414 O O . MET A 1 418 ? -6.188 -6.679 22.427 1.00 69.75 418 MET A O 1
ATOM 3418 N N . ASP A 1 419 ? -7.147 -7.707 24.174 1.00 75.56 419 ASP A N 1
ATOM 3419 C CA . ASP A 1 419 ? -5.949 -7.631 25.012 1.00 75.56 419 ASP A CA 1
ATOM 3420 C C . ASP A 1 419 ? -4.800 -8.460 24.426 1.00 75.56 419 ASP A C 1
ATOM 3422 O O . ASP A 1 419 ? -3.663 -7.995 24.398 1.00 75.56 419 ASP A O 1
ATOM 3426 N N . LEU A 1 420 ? -5.075 -9.638 23.857 1.00 71.56 420 LEU A N 1
ATOM 3427 C CA . LEU A 1 420 ? -4.079 -10.430 23.124 1.00 71.56 420 LEU A CA 1
ATOM 3428 C C . LEU A 1 420 ? -3.584 -9.711 21.859 1.00 71.56 420 LEU A C 1
ATOM 3430 O O . LEU A 1 420 ? -2.381 -9.716 21.562 1.00 71.56 420 LEU A O 1
ATOM 3434 N N . PHE A 1 421 ? -4.485 -9.066 21.114 1.00 71.81 421 PHE A N 1
ATOM 3435 C CA . PHE A 1 421 ? -4.125 -8.246 19.958 1.00 71.81 421 PHE A CA 1
ATOM 3436 C C . PHE A 1 421 ? -3.234 -7.065 20.364 1.00 71.81 421 PHE A C 1
ATOM 3438 O O . PHE A 1 421 ? -2.182 -6.862 19.750 1.00 71.81 421 PHE A O 1
ATOM 3445 N N . LEU A 1 422 ? -3.616 -6.331 21.413 1.00 71.06 422 LEU A N 1
ATOM 3446 C CA . LEU A 1 422 ? -2.878 -5.191 21.952 1.00 71.06 422 LEU A CA 1
ATOM 3447 C C . LEU A 1 422 ? -1.548 -5.608 22.550 1.00 71.06 422 LEU A C 1
ATOM 3449 O O . LEU A 1 422 ? -0.549 -4.948 22.299 1.00 71.06 422 LEU A O 1
ATOM 3453 N N . HIS A 1 423 ? -1.494 -6.726 23.265 1.00 74.31 423 HIS A N 1
ATOM 3454 C CA . HIS A 1 423 ? -0.246 -7.302 23.744 1.00 74.31 423 HIS A CA 1
ATOM 3455 C C . HIS A 1 423 ? 0.688 -7.604 22.570 1.00 74.31 423 HIS A C 1
ATOM 3457 O O . HIS A 1 423 ? 1.842 -7.192 22.585 1.00 74.31 423 HIS A O 1
ATOM 3463 N N . SER A 1 424 ? 0.182 -8.238 21.507 1.00 68.00 424 SER A N 1
ATOM 3464 C CA . SER A 1 424 ? 0.972 -8.518 20.298 1.00 68.00 424 SER A CA 1
ATOM 3465 C C . SER A 1 424 ? 1.487 -7.234 19.638 1.00 68.00 424 SER A C 1
ATOM 3467 O O . SER A 1 424 ? 2.614 -7.174 19.158 1.00 68.00 424 SER A O 1
ATOM 3469 N N . VAL A 1 425 ? 0.657 -6.194 19.605 1.00 67.69 425 VAL A N 1
ATOM 3470 C CA . VAL A 1 425 ? 0.990 -4.860 19.098 1.00 67.69 425 VAL A CA 1
ATOM 3471 C C . VAL A 1 425 ? 2.037 -4.153 19.967 1.00 67.69 425 VAL A C 1
ATOM 3473 O O . VAL A 1 425 ? 2.977 -3.560 19.441 1.00 67.69 425 VAL A O 1
ATOM 3476 N N . ARG A 1 426 ? 1.882 -4.204 21.292 1.00 71.88 426 ARG A N 1
ATOM 3477 C CA . ARG A 1 426 ? 2.776 -3.571 22.265 1.00 71.88 426 ARG A CA 1
ATOM 3478 C C . ARG A 1 426 ? 4.116 -4.278 22.282 1.00 71.88 426 ARG A C 1
ATOM 3480 O O . ARG A 1 426 ? 5.131 -3.604 22.287 1.00 71.88 426 ARG A O 1
ATOM 3487 N N . GLN A 1 427 ? 4.128 -5.604 22.198 1.00 67.19 427 GLN A N 1
ATOM 3488 C CA . GLN A 1 427 ? 5.345 -6.390 22.030 1.00 67.19 427 GLN A CA 1
ATOM 3489 C C . GLN A 1 427 ? 6.067 -5.988 20.737 1.00 67.19 427 GLN A C 1
ATOM 3491 O O . GLN A 1 427 ? 7.239 -5.636 20.780 1.00 67.19 427 GLN A O 1
ATOM 3496 N N . LEU A 1 428 ? 5.336 -5.862 19.622 1.00 64.44 428 LEU A N 1
ATOM 3497 C CA . LEU A 1 428 ? 5.874 -5.331 18.363 1.00 64.44 428 LEU A CA 1
ATOM 3498 C C . LEU A 1 428 ? 6.398 -3.895 18.454 1.00 64.44 428 LEU A C 1
ATOM 3500 O O . LEU A 1 428 ? 7.202 -3.511 17.609 1.00 64.44 428 LEU A O 1
ATOM 3504 N N . ALA A 1 429 ? 5.898 -3.081 19.384 1.00 66.25 429 ALA A N 1
ATOM 3505 C CA . ALA A 1 429 ? 6.367 -1.720 19.617 1.00 66.25 429 ALA A CA 1
ATOM 3506 C C . ALA A 1 429 ? 7.558 -1.682 20.587 1.00 66.25 429 ALA A C 1
ATOM 3508 O O . ALA A 1 429 ? 8.488 -0.915 20.369 1.00 66.25 429 ALA A O 1
ATOM 3509 N N . ALA A 1 430 ? 7.561 -2.528 21.615 1.00 65.69 430 ALA A N 1
ATOM 3510 C CA . ALA A 1 430 ? 8.633 -2.654 22.596 1.00 65.69 430 ALA A CA 1
ATOM 3511 C C . ALA A 1 430 ? 9.894 -3.270 21.972 1.00 65.69 430 ALA A C 1
ATOM 3513 O O . ALA A 1 430 ? 10.998 -2.768 22.196 1.00 65.69 430 ALA A O 1
ATOM 3514 N N . ASP A 1 431 ? 9.725 -4.266 21.095 1.00 61.44 431 ASP A N 1
ATOM 3515 C CA . ASP A 1 431 ? 10.808 -4.898 20.329 1.00 61.44 431 ASP A CA 1
ATOM 3516 C C . ASP A 1 431 ? 11.518 -3.906 19.383 1.00 61.44 431 ASP A C 1
ATOM 3518 O O . ASP A 1 431 ? 12.642 -4.156 18.953 1.00 61.44 431 ASP A O 1
ATOM 3522 N N . ARG A 1 432 ? 10.920 -2.734 19.105 1.00 62.34 432 ARG A N 1
ATOM 3523 C CA . ARG A 1 432 ? 11.534 -1.647 18.308 1.00 62.34 432 ARG A CA 1
ATOM 3524 C C . ARG A 1 432 ? 12.676 -0.931 19.026 1.00 62.34 432 ARG A C 1
ATOM 3526 O O . ARG A 1 432 ? 13.427 -0.194 18.393 1.00 62.34 432 ARG A O 1
ATOM 3533 N N . SER A 1 433 ? 12.803 -1.096 20.344 1.00 58.00 433 SER A N 1
ATOM 3534 C CA . SER A 1 433 ? 13.760 -0.326 21.151 1.00 58.00 433 SER A CA 1
ATOM 3535 C C . SER A 1 433 ? 15.195 -0.871 21.126 1.00 58.00 433 SER A C 1
ATOM 3537 O O . SER A 1 433 ? 16.115 -0.139 21.484 1.00 58.00 433 SER A O 1
ATOM 3539 N N . ASN A 1 434 ? 15.419 -2.100 20.639 1.00 55.47 434 ASN A N 1
ATOM 3540 C CA . ASN A 1 434 ? 16.742 -2.725 20.600 1.00 55.47 434 ASN A CA 1
ATOM 3541 C C . ASN A 1 434 ? 17.184 -3.015 19.155 1.00 55.47 434 ASN A C 1
ATOM 3543 O O . ASN A 1 434 ? 16.717 -3.954 18.522 1.00 55.47 434 ASN A O 1
ATOM 3547 N N . THR A 1 435 ? 18.104 -2.186 18.648 1.00 60.28 435 THR A N 1
ATOM 3548 C CA . THR A 1 435 ? 18.883 -2.384 17.404 1.00 60.28 435 THR A CA 1
ATOM 3549 C C . THR A 1 435 ? 18.073 -2.889 16.198 1.00 60.28 435 THR A C 1
ATOM 3551 O O . THR A 1 435 ? 18.173 -4.051 15.803 1.00 60.28 435 THR A O 1
ATOM 3554 N N . GLU A 1 436 ? 17.269 -2.013 15.590 1.00 79.38 436 GLU A N 1
ATOM 3555 C CA . GLU A 1 436 ? 16.526 -2.342 14.369 1.00 79.38 436 GLU A CA 1
ATOM 3556 C C . GLU A 1 436 ? 17.484 -2.468 13.166 1.00 79.38 436 GLU A C 1
ATOM 3558 O O . GLU A 1 436 ? 17.842 -1.484 12.510 1.00 79.38 436 GLU A O 1
ATOM 3563 N N . ASP A 1 437 ? 17.895 -3.698 12.865 1.00 91.38 437 ASP A N 1
ATOM 3564 C CA . ASP A 1 437 ? 18.476 -4.037 11.569 1.00 91.38 437 ASP A CA 1
ATOM 3565 C C . ASP A 1 437 ? 17.373 -4.099 10.510 1.00 91.38 437 ASP A C 1
ATOM 3567 O O . ASP A 1 437 ? 16.293 -4.661 10.721 1.00 91.38 437 ASP A O 1
ATOM 3571 N N . PHE A 1 438 ? 17.664 -3.545 9.342 1.00 91.69 438 PHE A N 1
ATOM 3572 C CA . PHE A 1 438 ? 16.767 -3.488 8.201 1.00 91.69 438 PHE A CA 1
ATOM 3573 C C . PHE A 1 438 ? 17.268 -4.368 7.063 1.00 91.69 438 PHE A C 1
ATOM 3575 O O . PHE A 1 438 ? 18.470 -4.547 6.854 1.00 91.69 438 PHE A O 1
ATOM 3582 N N . CYS A 1 439 ? 16.318 -4.882 6.293 1.00 93.31 439 CYS A N 1
ATOM 3583 C CA . CYS A 1 439 ? 16.542 -5.668 5.097 1.00 93.31 439 CYS A CA 1
ATOM 3584 C C . CYS A 1 439 ? 15.661 -5.127 3.972 1.00 93.31 439 CYS A C 1
ATOM 3586 O O . CYS A 1 439 ? 14.448 -5.009 4.128 1.00 93.31 439 CYS A O 1
ATOM 3588 N N . VAL A 1 440 ? 16.260 -4.842 2.821 1.00 93.31 440 VAL A N 1
ATOM 3589 C CA . VAL A 1 440 ? 15.537 -4.472 1.600 1.00 93.31 440 VAL A CA 1
ATOM 3590 C C . VAL A 1 440 ? 15.726 -5.582 0.589 1.00 93.31 440 VAL A C 1
ATOM 3592 O O . VAL A 1 440 ? 16.865 -5.929 0.283 1.00 93.31 440 VAL A O 1
ATOM 3595 N N . ILE A 1 441 ? 14.626 -6.110 0.053 1.00 93.81 441 ILE A N 1
ATOM 3596 C CA . ILE A 1 441 ? 14.649 -7.113 -1.017 1.00 93.81 441 ILE A CA 1
ATOM 3597 C C . ILE A 1 441 ? 13.939 -6.519 -2.228 1.00 93.81 441 ILE A C 1
ATOM 3599 O O . ILE A 1 441 ? 12.782 -6.125 -2.118 1.00 93.81 441 ILE A O 1
ATOM 3603 N N . GLY A 1 442 ? 14.589 -6.467 -3.388 1.00 93.12 442 GLY A N 1
ATOM 3604 C CA . GLY A 1 442 ? 13.960 -5.897 -4.576 1.00 93.12 442 GLY A CA 1
ATOM 3605 C C . GLY A 1 442 ? 14.633 -6.245 -5.888 1.00 93.12 442 GLY A C 1
ATOM 3606 O O . GLY A 1 442 ? 15.595 -7.001 -5.925 1.00 93.12 442 GLY A O 1
ATOM 3607 N N . HIS A 1 443 ? 14.111 -5.672 -6.969 1.00 92.31 443 HIS A N 1
ATOM 3608 C CA . HIS A 1 443 ? 14.627 -5.777 -8.332 1.00 92.31 443 HIS A CA 1
ATOM 3609 C C . HIS A 1 443 ? 15.141 -4.411 -8.803 1.00 92.31 443 HIS A C 1
ATOM 3611 O O . HIS A 1 443 ? 14.413 -3.688 -9.496 1.00 92.31 443 HIS A O 1
ATOM 3617 N N . PRO A 1 444 ? 16.380 -4.023 -8.447 1.00 88.62 444 PRO A N 1
ATOM 3618 C CA . PRO A 1 444 ? 16.951 -2.744 -8.852 1.00 88.62 444 PRO A CA 1
ATOM 3619 C C . PRO A 1 444 ? 16.888 -2.582 -10.376 1.00 88.62 444 PRO A C 1
ATOM 3621 O O . PRO A 1 444 ? 17.512 -3.341 -11.112 1.00 88.62 444 PRO A O 1
ATOM 3624 N N . HIS A 1 445 ? 16.109 -1.614 -10.867 1.00 84.81 445 HIS A N 1
ATOM 3625 C CA . HIS A 1 445 ? 15.923 -1.370 -12.308 1.00 84.81 445 HIS A CA 1
ATOM 3626 C C . HIS A 1 445 ? 15.345 -2.559 -13.096 1.00 84.81 445 HIS A C 1
ATOM 3628 O O . HIS A 1 445 ? 15.544 -2.649 -14.304 1.00 84.81 445 HIS A O 1
ATOM 3634 N N . GLY A 1 446 ? 14.639 -3.482 -12.437 1.00 87.31 446 GLY A N 1
ATOM 3635 C CA . GLY A 1 446 ? 14.149 -4.703 -13.081 1.00 87.31 446 GLY A CA 1
ATOM 3636 C C . GLY A 1 446 ? 15.243 -5.732 -13.397 1.00 87.31 446 GLY A C 1
ATOM 3637 O O . GLY A 1 446 ? 14.995 -6.636 -14.200 1.00 87.31 446 GLY A O 1
ATOM 3638 N N . LYS A 1 447 ? 16.435 -5.598 -12.793 1.00 88.19 447 LYS A N 1
ATOM 3639 C CA . LYS A 1 447 ? 17.514 -6.597 -12.844 1.00 88.19 447 LYS A CA 1
ATOM 3640 C C . LYS A 1 447 ? 17.219 -7.784 -11.903 1.00 88.19 447 LYS A C 1
ATOM 3642 O O . LYS A 1 447 ? 16.112 -7.919 -11.367 1.00 88.19 447 LYS A O 1
ATOM 3647 N N . ILE A 1 448 ? 18.210 -8.664 -11.735 1.00 90.06 448 ILE A N 1
ATOM 3648 C CA . ILE A 1 448 ? 18.177 -9.795 -10.794 1.00 90.06 448 ILE A CA 1
ATOM 3649 C C . ILE A 1 448 ? 17.774 -9.294 -9.402 1.00 90.06 448 ILE A C 1
ATOM 3651 O O . ILE A 1 448 ? 18.146 -8.191 -8.994 1.00 90.06 448 ILE A O 1
ATOM 3655 N N . LYS A 1 449 ? 16.989 -10.104 -8.686 1.00 92.88 449 LYS A N 1
ATOM 3656 C CA . LYS A 1 449 ? 16.578 -9.806 -7.316 1.00 92.88 449 LYS A CA 1
ATOM 3657 C C . LYS A 1 449 ? 17.806 -9.705 -6.420 1.00 92.88 449 LYS A C 1
ATOM 3659 O O . LYS A 1 449 ? 18.645 -10.606 -6.414 1.00 92.88 449 LYS A O 1
ATOM 3664 N N . THR A 1 450 ? 17.892 -8.651 -5.629 1.00 93.50 450 THR A N 1
ATOM 3665 C CA . THR A 1 450 ? 18.959 -8.472 -4.649 1.00 93.50 450 THR A CA 1
ATOM 3666 C C . THR A 1 450 ? 18.384 -8.242 -3.265 1.00 93.50 450 THR A C 1
ATOM 3668 O O . THR A 1 450 ? 17.222 -7.863 -3.094 1.00 93.50 450 THR A O 1
ATOM 3671 N N . VAL A 1 451 ? 19.221 -8.490 -2.266 1.00 94.38 451 VAL A N 1
ATOM 3672 C CA . VAL A 1 451 ? 18.974 -8.168 -0.870 1.00 94.38 451 VAL A CA 1
ATOM 3673 C C . VAL A 1 451 ? 20.107 -7.305 -0.340 1.00 94.38 451 VAL A C 1
ATOM 3675 O O . VAL A 1 451 ? 21.274 -7.495 -0.684 1.00 94.38 451 VAL A O 1
ATOM 3678 N N . SER A 1 452 ? 19.750 -6.332 0.486 1.00 94.06 452 SER A N 1
ATOM 3679 C CA . SER A 1 452 ? 20.699 -5.465 1.171 1.00 94.06 452 SER A CA 1
ATOM 3680 C C . SER A 1 452 ? 20.304 -5.310 2.631 1.00 94.06 452 SER A C 1
ATOM 3682 O O . SER A 1 452 ? 19.118 -5.337 2.971 1.00 94.06 452 SER A O 1
ATOM 3684 N N . PHE A 1 453 ? 21.308 -5.134 3.482 1.00 93.44 453 PHE A N 1
ATOM 3685 C CA . PHE A 1 453 ? 21.135 -4.973 4.919 1.00 93.44 453 PHE A CA 1
ATOM 3686 C C . PHE A 1 453 ? 21.641 -3.608 5.369 1.00 93.44 453 PHE A C 1
ATOM 3688 O O . PHE A 1 453 ? 22.503 -3.001 4.731 1.00 93.44 453 PHE A O 1
ATOM 3695 N N . GLY A 1 454 ? 21.076 -3.115 6.460 1.00 91.62 454 GLY A N 1
ATOM 3696 C CA . GLY A 1 454 ? 21.484 -1.874 7.095 1.00 91.62 454 GLY A CA 1
ATOM 3697 C C . GLY A 1 454 ? 20.902 -1.772 8.494 1.00 91.62 454 GLY A C 1
ATOM 3698 O O . GLY A 1 454 ? 20.316 -2.720 9.005 1.00 91.62 454 GLY A O 1
ATOM 3699 N N . HIS A 1 455 ? 21.039 -0.603 9.094 1.00 90.75 455 HIS A N 1
ATOM 3700 C CA . HIS A 1 455 ? 20.597 -0.317 10.450 1.00 90.75 455 HIS A CA 1
ATOM 3701 C C . HIS A 1 455 ? 19.666 0.887 10.434 1.00 90.75 455 HIS A C 1
ATOM 3703 O O . HIS A 1 455 ? 19.746 1.729 9.530 1.00 90.75 455 HIS A O 1
ATOM 3709 N N . HIS A 1 456 ? 18.808 0.987 11.442 1.00 88.50 456 HIS A N 1
ATOM 3710 C CA . HIS A 1 456 ? 18.075 2.209 11.725 1.00 88.50 456 HIS A CA 1
ATOM 3711 C C . HIS A 1 456 ? 19.043 3.378 11.893 1.00 88.50 456 HIS A C 1
ATOM 3713 O O . HIS A 1 456 ? 20.034 3.279 12.613 1.00 88.50 456 HIS A O 1
ATOM 3719 N N . LEU A 1 457 ? 18.739 4.499 11.253 1.00 86.12 457 LEU A N 1
ATOM 3720 C CA . LEU A 1 457 ? 19.500 5.734 11.397 1.00 86.12 457 LEU A CA 1
ATOM 3721 C C . LEU A 1 457 ? 18.738 6.745 12.243 1.00 86.12 457 LEU A C 1
ATOM 3723 O O . LEU A 1 457 ? 19.311 7.353 13.142 1.00 86.12 457 LEU A O 1
ATOM 3727 N N . ALA A 1 458 ? 17.461 6.960 11.931 1.00 83.75 458 ALA A N 1
ATOM 3728 C CA . ALA A 1 458 ? 16.625 7.918 12.634 1.00 83.75 458 ALA A CA 1
ATOM 3729 C C . ALA A 1 458 ? 15.149 7.728 12.288 1.00 83.75 458 ALA A C 1
ATOM 3731 O O . ALA A 1 458 ? 14.802 7.321 11.180 1.00 83.75 458 ALA A O 1
ATOM 3732 N N . TYR A 1 459 ? 14.293 8.167 13.202 1.00 82.06 459 TYR A N 1
ATOM 3733 C CA . TYR A 1 459 ? 12.900 8.473 12.919 1.00 82.06 459 TYR A CA 1
ATOM 3734 C C . TYR A 1 459 ? 12.758 9.993 12.841 1.00 82.06 459 TYR A C 1
ATOM 3736 O O . TYR A 1 459 ? 13.152 10.691 13.777 1.00 82.06 459 TYR A O 1
ATOM 3744 N N . LYS A 1 460 ? 12.277 10.521 11.713 1.00 79.94 460 LYS A N 1
ATOM 3745 C CA . LYS A 1 460 ? 12.087 11.966 11.526 1.00 79.94 460 LYS A CA 1
ATOM 3746 C C . LYS A 1 460 ? 10.844 12.238 10.709 1.00 79.94 460 LYS A C 1
ATOM 3748 O O . LYS A 1 460 ? 10.535 11.495 9.786 1.00 79.94 460 LYS A O 1
ATOM 3753 N N . THR A 1 461 ? 10.189 13.345 11.000 1.00 79.81 461 THR A N 1
ATOM 3754 C CA . THR A 1 461 ? 9.102 13.856 10.174 1.00 79.81 461 THR A CA 1
ATOM 3755 C C . THR A 1 461 ? 9.687 14.699 9.045 1.00 79.81 461 THR A C 1
ATOM 3757 O O . THR A 1 461 ? 10.371 15.686 9.299 1.00 79.81 461 THR A O 1
ATOM 3760 N N . GLU A 1 462 ? 9.443 14.296 7.802 1.00 80.19 462 GLU A N 1
ATOM 3761 C CA . GLU A 1 462 ? 9.854 15.022 6.600 1.00 80.19 462 GLU A CA 1
ATOM 3762 C C . GLU A 1 462 ? 8.687 15.832 6.047 1.00 80.19 462 GLU A C 1
ATOM 3764 O O . GLU A 1 462 ? 7.534 15.413 6.129 1.00 80.19 462 GLU A O 1
ATOM 3769 N N . ILE A 1 463 ? 8.985 16.988 5.459 1.00 80.75 463 ILE A N 1
ATOM 3770 C CA . ILE A 1 463 ? 7.975 17.794 4.780 1.00 80.75 463 ILE A CA 1
ATOM 3771 C C . ILE A 1 463 ? 7.960 17.400 3.308 1.00 80.75 463 ILE A C 1
ATOM 3773 O O . ILE A 1 463 ? 8.953 17.554 2.596 1.00 80.75 463 ILE A O 1
ATOM 3777 N N . ILE A 1 464 ? 6.823 16.900 2.844 1.00 74.81 464 ILE A N 1
ATOM 3778 C CA . ILE A 1 464 ? 6.607 16.510 1.456 1.00 74.81 464 ILE A CA 1
ATOM 3779 C C . ILE A 1 464 ? 5.700 17.551 0.811 1.00 74.81 464 ILE A C 1
ATOM 3781 O O . ILE A 1 464 ? 4.636 17.877 1.337 1.00 74.81 464 ILE A O 1
ATOM 3785 N N . HIS A 1 465 ? 6.147 18.087 -0.323 1.00 70.00 465 HIS A N 1
ATOM 3786 C CA . HIS A 1 465 ? 5.350 18.995 -1.139 1.00 70.00 465 HIS A CA 1
ATOM 3787 C C . HIS A 1 465 ? 4.286 18.207 -1.900 1.00 70.00 465 HIS A C 1
ATOM 3789 O O . HIS A 1 465 ? 4.632 17.292 -2.654 1.00 70.00 465 HIS A O 1
ATOM 3795 N N . ASP A 1 466 ? 3.020 18.579 -1.723 1.00 64.06 466 ASP A N 1
ATOM 3796 C CA . ASP A 1 466 ? 1.923 18.017 -2.503 1.00 64.06 466 ASP A CA 1
ATOM 3797 C C . ASP A 1 466 ? 1.753 18.749 -3.849 1.00 64.06 466 ASP A C 1
ATOM 3799 O O . ASP A 1 466 ? 2.260 19.855 -4.080 1.00 64.06 466 ASP A O 1
ATOM 3803 N N . VAL A 1 467 ? 1.025 18.115 -4.765 1.00 56.72 467 VAL A N 1
ATOM 3804 C CA . VAL A 1 467 ? 0.545 18.719 -6.008 1.00 56.72 467 VAL A CA 1
ATOM 3805 C C . VAL A 1 467 ? -0.560 19.719 -5.650 1.00 56.72 467 VAL A C 1
ATOM 3807 O O . VAL A 1 467 ? -1.737 19.388 -5.692 1.00 56.72 467 VAL A O 1
ATOM 3810 N N . GLY A 1 468 ? -0.178 20.939 -5.263 1.00 63.56 468 GLY A N 1
ATOM 3811 C CA . GLY A 1 468 ? -1.142 21.989 -4.900 1.00 63.56 468 GLY A CA 1
ATOM 3812 C C . GLY A 1 468 ? -0.669 23.014 -3.868 1.00 63.56 468 GLY A C 1
ATOM 3813 O O . GLY A 1 468 ? -1.506 23.606 -3.207 1.00 63.56 468 GLY A O 1
ATOM 3814 N N . GLU A 1 469 ? 0.644 23.210 -3.702 1.00 66.94 469 GLU A N 1
ATOM 3815 C CA . GLU A 1 469 ? 1.265 24.143 -2.734 1.00 66.94 469 GLU A CA 1
ATOM 3816 C C . GLU A 1 469 ? 1.087 23.806 -1.240 1.00 66.94 469 GLU A C 1
ATOM 3818 O O . GLU A 1 469 ? 1.787 24.383 -0.409 1.00 66.94 469 GLU A O 1
ATOM 3823 N N . GLU A 1 470 ? 0.262 22.824 -0.873 1.00 72.44 470 GLU A N 1
ATOM 3824 C CA . GLU A 1 470 ? 0.177 22.356 0.513 1.00 72.44 470 GLU A CA 1
ATOM 3825 C C . GLU A 1 470 ? 1.407 21.527 0.927 1.00 72.44 470 GLU A C 1
ATOM 3827 O O . GLU A 1 470 ? 1.884 20.636 0.214 1.00 72.44 470 GLU A O 1
ATOM 3832 N N . PHE A 1 471 ? 1.917 21.817 2.125 1.00 74.69 471 PHE A N 1
ATOM 3833 C CA . PHE A 1 471 ? 2.988 21.065 2.771 1.00 74.69 471 PHE A CA 1
ATOM 3834 C C . PHE A 1 471 ? 2.394 20.006 3.693 1.00 74.69 471 PHE A C 1
ATOM 3836 O O . PHE A 1 471 ? 1.481 20.295 4.469 1.00 74.69 471 PHE A O 1
ATOM 3843 N N . ARG A 1 472 ? 2.947 18.790 3.667 1.00 70.88 472 ARG A N 1
ATOM 3844 C CA . ARG A 1 472 ? 2.539 17.724 4.588 1.00 70.88 472 ARG A CA 1
ATOM 3845 C C . ARG A 1 472 ? 3.718 17.131 5.326 1.00 70.88 472 ARG A C 1
ATOM 3847 O O . ARG A 1 472 ? 4.759 16.856 4.741 1.00 70.88 472 ARG A O 1
ATOM 3854 N N . TYR A 1 473 ? 3.514 16.902 6.612 1.00 75.56 473 TYR A N 1
ATOM 3855 C CA . TYR A 1 473 ? 4.471 16.283 7.511 1.00 75.56 473 TYR A CA 1
ATOM 3856 C C . TYR A 1 473 ? 4.284 14.767 7.469 1.00 75.56 473 TYR A C 1
ATOM 3858 O O . TYR A 1 473 ? 3.233 14.260 7.854 1.00 75.56 473 TYR A O 1
ATOM 3866 N N . VAL A 1 474 ? 5.286 14.042 6.973 1.00 72.00 474 VAL A N 1
ATOM 3867 C CA . VAL A 1 474 ? 5.266 12.582 6.876 1.00 72.00 474 VAL A CA 1
ATOM 3868 C C . VAL A 1 474 ? 6.334 11.986 7.782 1.00 72.00 474 VAL A C 1
ATOM 3870 O O . VAL A 1 474 ? 7.525 12.230 7.577 1.00 72.00 474 VAL A O 1
ATOM 3873 N N . PRO A 1 475 ? 5.944 11.169 8.764 1.00 70.88 475 PRO A N 1
ATOM 3874 C CA . PRO A 1 475 ? 6.886 10.415 9.572 1.00 70.88 475 PRO A CA 1
ATOM 3875 C C . PRO A 1 475 ? 7.641 9.411 8.696 1.00 70.88 475 PRO A C 1
ATOM 3877 O O . PRO A 1 475 ? 7.054 8.543 8.052 1.00 70.88 475 PRO A O 1
ATOM 3880 N N . CYS A 1 476 ? 8.962 9.533 8.675 1.00 79.19 476 CYS A N 1
ATOM 3881 C CA . CYS A 1 476 ? 9.868 8.735 7.867 1.00 79.19 476 CYS A CA 1
ATOM 3882 C C . CYS A 1 476 ? 10.850 7.970 8.760 1.00 79.19 476 CYS A C 1
ATOM 3884 O O . CYS A 1 476 ? 11.422 8.510 9.711 1.00 79.19 476 CYS A O 1
ATOM 3886 N N . ARG A 1 477 ? 11.098 6.707 8.402 1.00 82.50 477 ARG A N 1
ATOM 3887 C CA . ARG A 1 477 ? 12.212 5.921 8.941 1.00 82.50 477 ARG A CA 1
ATOM 3888 C C . ARG A 1 477 ? 13.395 6.010 7.996 1.00 82.50 477 ARG A C 1
ATOM 3890 O O . ARG A 1 477 ? 13.285 5.688 6.815 1.00 82.50 477 ARG A O 1
ATOM 3897 N N . PHE A 1 478 ? 14.531 6.408 8.541 1.00 84.88 478 PHE A N 1
ATOM 3898 C CA . PHE A 1 478 ? 15.806 6.434 7.850 1.00 84.88 478 PHE A CA 1
ATOM 3899 C C . PHE A 1 478 ? 16.579 5.182 8.232 1.00 84.88 478 PHE A C 1
ATOM 3901 O O . PHE A 1 478 ? 16.692 4.855 9.412 1.00 84.88 478 PHE A O 1
ATOM 3908 N N . TYR A 1 479 ? 17.133 4.501 7.241 1.00 89.88 479 TYR A N 1
ATOM 3909 C CA . TYR A 1 479 ? 17.942 3.301 7.418 1.00 89.88 479 TYR A CA 1
ATOM 3910 C C . TYR A 1 479 ? 19.134 3.346 6.457 1.00 89.88 479 TYR A C 1
ATOM 3912 O O . TYR A 1 479 ? 19.113 4.065 5.455 1.00 89.88 479 TYR A O 1
ATOM 3920 N N . SER A 1 480 ? 20.187 2.590 6.765 1.00 90.06 480 SER A N 1
ATOM 3921 C CA . SER A 1 480 ? 21.431 2.594 5.983 1.00 90.06 480 SER A CA 1
ATOM 3922 C C . SER A 1 480 ? 21.484 1.570 4.846 1.00 90.06 480 SER A C 1
ATOM 3924 O O . SER A 1 480 ? 22.503 1.502 4.161 1.00 90.06 480 SER A O 1
ATOM 3926 N N . CYS A 1 481 ? 20.422 0.783 4.625 1.00 89.56 481 CYS A N 1
ATOM 3927 C CA . CYS A 1 481 ? 20.382 -0.220 3.559 1.00 89.56 481 CYS A CA 1
ATOM 3928 C C . CYS A 1 481 ? 20.754 0.404 2.204 1.00 89.56 481 CYS A C 1
ATOM 3930 O O . CYS A 1 481 ? 20.103 1.366 1.772 1.00 89.56 481 CYS A O 1
ATOM 3932 N N . PRO A 1 482 ? 21.754 -0.153 1.502 1.00 86.06 482 PRO A N 1
ATOM 3933 C CA . PRO A 1 482 ? 22.036 0.199 0.122 1.00 86.06 482 PRO A CA 1
ATOM 3934 C C . PRO A 1 482 ? 20.781 0.039 -0.736 1.00 86.06 482 PRO A C 1
ATOM 3936 O O . PRO A 1 482 ? 20.281 -1.063 -0.932 1.00 86.06 482 PRO A O 1
ATOM 3939 N N . THR A 1 483 ? 20.266 1.138 -1.274 1.00 82.44 483 THR A N 1
ATOM 3940 C CA . THR A 1 483 ? 19.142 1.108 -2.212 1.00 82.44 483 THR A CA 1
ATOM 3941 C C . THR A 1 483 ? 19.537 1.794 -3.499 1.00 82.44 483 THR A C 1
ATOM 3943 O O . THR A 1 483 ? 20.315 2.747 -3.527 1.00 82.44 483 THR A O 1
ATOM 3946 N N . CYS A 1 484 ? 18.995 1.288 -4.592 1.00 74.88 484 CYS A N 1
ATOM 3947 C CA . CYS A 1 484 ? 19.129 1.905 -5.889 1.00 74.88 484 CYS A CA 1
ATOM 3948 C C . CYS A 1 484 ? 17.879 2.761 -6.164 1.00 74.88 484 CYS A C 1
ATOM 3950 O O . CYS A 1 484 ? 16.787 2.344 -5.780 1.00 74.88 484 CYS A O 1
ATOM 3952 N N . PRO A 1 485 ? 17.962 3.879 -6.913 1.00 60.94 485 PRO A N 1
ATOM 3953 C CA . PRO A 1 485 ? 16.788 4.592 -7.422 1.00 60.94 485 PRO A CA 1
ATOM 3954 C C . PRO A 1 485 ? 15.813 3.712 -8.223 1.00 60.94 485 PRO A C 1
ATOM 3956 O O . PRO A 1 485 ? 14.709 4.140 -8.530 1.00 60.94 485 PRO A O 1
ATOM 3959 N N . GLY A 1 486 ? 16.233 2.506 -8.625 1.00 56.69 486 GLY A N 1
ATOM 3960 C CA . GLY A 1 486 ? 15.399 1.486 -9.259 1.00 56.69 486 GLY A CA 1
ATOM 3961 C C . GLY A 1 486 ? 14.816 0.428 -8.333 1.00 56.69 486 GLY A C 1
ATOM 3962 O O . GLY A 1 486 ? 14.154 -0.469 -8.840 1.00 56.69 486 GLY A O 1
ATOM 3963 N N . CYS A 1 487 ? 15.077 0.490 -7.028 1.00 61.47 487 CYS A N 1
ATOM 3964 C CA . CYS A 1 487 ? 14.442 -0.357 -6.015 1.00 61.47 487 CYS A CA 1
ATOM 3965 C C . CYS A 1 487 ? 13.056 0.172 -5.612 1.00 61.47 487 CYS A C 1
ATOM 3967 O O . CYS A 1 487 ? 12.516 -0.235 -4.589 1.00 61.47 487 CYS A O 1
ATOM 3969 N N . SER A 1 488 ? 12.480 1.100 -6.376 1.00 70.94 488 SER A N 1
ATOM 3970 C CA . SER A 1 488 ? 11.137 1.619 -6.140 1.00 70.94 488 SER A CA 1
ATOM 3971 C C . SER A 1 488 ? 10.116 0.492 -5.995 1.00 70.94 488 SER A C 1
ATOM 3973 O O . SER A 1 488 ? 10.045 -0.400 -6.846 1.00 70.94 488 SER A O 1
ATOM 3975 N N . GLY A 1 489 ? 9.334 0.530 -4.916 1.00 78.69 489 GLY A N 1
ATOM 3976 C CA . GLY A 1 489 ? 8.372 -0.519 -4.570 1.00 78.69 489 GLY A CA 1
ATOM 3977 C C . GLY A 1 489 ? 8.962 -1.723 -3.843 1.00 78.69 489 GLY A C 1
ATOM 3978 O O . GLY A 1 489 ? 8.206 -2.627 -3.493 1.00 78.69 489 GLY A O 1
ATOM 3979 N N . ALA A 1 490 ? 10.275 -1.755 -3.588 1.00 89.81 490 ALA A N 1
ATOM 3980 C CA . ALA A 1 490 ? 10.863 -2.815 -2.782 1.00 89.81 490 ALA A CA 1
ATOM 3981 C C . ALA A 1 490 ? 10.353 -2.732 -1.334 1.00 89.81 490 ALA A C 1
ATOM 3983 O O . ALA A 1 490 ? 10.300 -1.641 -0.759 1.00 89.81 490 ALA A O 1
ATOM 3984 N N . PRO A 1 491 ? 9.930 -3.856 -0.737 1.00 91.19 491 PRO A N 1
ATOM 3985 C CA . PRO A 1 491 ? 9.581 -3.873 0.670 1.00 91.19 491 PRO A CA 1
ATOM 3986 C C . PRO A 1 491 ? 10.824 -3.689 1.539 1.00 91.19 491 PRO A C 1
ATOM 3988 O O . PRO A 1 491 ? 11.882 -4.282 1.299 1.00 91.19 491 PRO A O 1
ATOM 3991 N N . VAL A 1 492 ? 10.644 -2.904 2.596 1.00 90.19 492 VAL A N 1
ATOM 3992 C CA . VAL A 1 492 ? 11.597 -2.776 3.691 1.00 90.19 492 VAL A CA 1
ATOM 3993 C C . VAL A 1 492 ? 11.110 -3.627 4.858 1.00 90.19 492 VAL A C 1
ATOM 3995 O O . VAL A 1 492 ? 9.976 -3.483 5.317 1.00 90.19 492 VAL A O 1
ATOM 3998 N N . PHE A 1 493 ? 11.968 -4.519 5.341 1.00 89.69 493 PHE A N 1
ATOM 3999 C CA . PHE A 1 493 ? 11.697 -5.399 6.471 1.00 89.69 493 PHE A CA 1
ATOM 4000 C C . PHE A 1 493 ? 12.569 -5.004 7.661 1.00 89.69 493 PHE A C 1
ATOM 4002 O O . PHE A 1 493 ? 13.781 -4.858 7.518 1.00 89.69 493 PHE A O 1
ATOM 4009 N N . MET A 1 494 ? 11.972 -4.887 8.847 1.00 88.38 494 MET A N 1
ATOM 4010 C CA . MET A 1 494 ? 12.724 -4.826 10.105 1.00 88.38 494 MET A CA 1
ATOM 4011 C C . MET A 1 494 ? 13.002 -6.258 10.556 1.00 88.38 494 MET A C 1
ATOM 4013 O O . MET A 1 494 ? 12.049 -7.002 10.798 1.00 88.38 494 MET A O 1
ATOM 4017 N N . LEU A 1 495 ? 14.271 -6.652 10.681 1.00 87.81 495 LEU A N 1
ATOM 4018 C CA . LEU A 1 495 ? 14.658 -8.038 10.975 1.00 87.81 495 LEU A CA 1
ATOM 4019 C C . LEU A 1 495 ? 14.125 -8.540 12.320 1.00 87.81 495 LEU A C 1
ATOM 4021 O O . LEU A 1 495 ? 13.750 -9.704 12.416 1.00 87.81 495 LEU A O 1
ATOM 4025 N N . ALA A 1 496 ? 13.989 -7.657 13.313 1.00 81.81 496 ALA A N 1
ATOM 4026 C CA . ALA A 1 496 ? 13.348 -7.978 14.591 1.00 81.81 496 ALA A CA 1
ATOM 4027 C C . ALA A 1 496 ? 11.867 -8.386 14.433 1.00 81.81 496 ALA A C 1
ATOM 4029 O O . ALA A 1 496 ? 11.354 -9.195 15.195 1.00 81.81 496 ALA A O 1
ATOM 4030 N N . SER A 1 497 ? 11.183 -7.863 13.410 1.00 72.81 497 SER A N 1
ATOM 4031 C CA . SER A 1 497 ? 9.753 -8.103 13.160 1.00 72.81 497 SER A CA 1
ATOM 4032 C C . SER A 1 497 ? 9.468 -9.211 12.145 1.00 72.81 497 SER A C 1
ATOM 4034 O O . SER A 1 497 ? 8.308 -9.575 11.948 1.00 72.81 497 SER A O 1
ATOM 4036 N N . VAL A 1 498 ? 10.501 -9.748 11.483 1.00 70.38 498 VAL A N 1
ATOM 4037 C CA . VAL A 1 498 ? 10.346 -10.838 10.502 1.00 70.38 498 VAL A CA 1
ATOM 4038 C C . VAL A 1 498 ? 9.733 -12.078 11.159 1.00 70.38 498 VAL A C 1
ATOM 4040 O O . VAL A 1 498 ? 9.038 -12.848 10.499 1.00 70.38 498 VAL A O 1
ATOM 4043 N N . ASP A 1 499 ? 9.927 -12.236 12.469 1.00 60.44 499 ASP A N 1
ATOM 4044 C CA . ASP A 1 499 ? 9.399 -13.357 13.238 1.00 60.44 499 ASP A CA 1
ATOM 4045 C C . ASP A 1 499 ? 7.909 -13.233 13.567 1.00 60.44 499 ASP A C 1
ATOM 4047 O O . ASP A 1 499 ? 7.230 -14.249 13.737 1.00 60.44 499 ASP A O 1
ATOM 4051 N N . ALA A 1 500 ? 7.371 -12.015 13.591 1.00 55.12 500 ALA A N 1
ATOM 4052 C CA . ALA A 1 500 ? 5.949 -11.815 13.774 1.00 55.12 500 ALA A CA 1
ATOM 4053 C C . ALA A 1 500 ? 5.216 -12.173 12.477 1.00 55.12 500 ALA A C 1
ATOM 4055 O O . ALA A 1 500 ? 5.583 -11.708 11.398 1.00 55.12 500 ALA A O 1
ATOM 4056 N N . LYS A 1 501 ? 4.084 -12.884 12.582 1.00 56.00 501 LYS A N 1
ATOM 4057 C CA . LYS A 1 501 ? 3.101 -13.113 11.492 1.00 56.00 501 LYS A CA 1
ATOM 4058 C C . LYS A 1 501 ? 2.553 -11.814 10.851 1.00 56.00 501 LYS A C 1
ATOM 4060 O O . LYS A 1 501 ? 1.587 -11.836 10.101 1.00 56.00 501 LYS A O 1
ATOM 4065 N N . LYS A 1 502 ? 3.127 -10.661 11.183 1.00 53.56 502 LYS A N 1
ATOM 4066 C CA . LYS A 1 502 ? 2.692 -9.307 10.864 1.00 53.56 502 LYS A CA 1
ATOM 4067 C C . LYS A 1 502 ? 3.846 -8.502 10.258 1.00 53.56 502 LYS A C 1
ATOM 4069 O O . LYS A 1 502 ? 4.018 -7.331 10.583 1.00 53.56 502 LYS A O 1
ATOM 4074 N N . THR A 1 503 ? 4.673 -9.118 9.409 1.00 52.59 503 THR A N 1
ATOM 4075 C CA . THR A 1 503 ? 5.710 -8.380 8.677 1.00 52.59 503 THR A CA 1
ATOM 4076 C C . THR A 1 503 ? 5.036 -7.487 7.634 1.00 52.59 503 THR A C 1
ATOM 4078 O O . THR A 1 503 ? 4.689 -7.914 6.531 1.00 52.59 503 THR A O 1
ATOM 4081 N N . PHE A 1 504 ? 4.805 -6.231 8.006 1.00 54.91 504 PHE A N 1
ATOM 4082 C CA . PHE A 1 504 ? 4.396 -5.191 7.077 1.00 54.91 504 PHE A CA 1
ATOM 4083 C C . PHE A 1 504 ? 5.637 -4.732 6.318 1.00 54.91 504 PHE A C 1
ATOM 4085 O O . PHE A 1 504 ? 6.570 -4.200 6.915 1.00 54.91 504 PHE A O 1
ATOM 4092 N N . GLY A 1 505 ? 5.655 -4.933 5.000 1.00 51.81 505 GLY A N 1
ATOM 4093 C CA . GLY A 1 505 ? 6.604 -4.222 4.153 1.00 51.81 505 GLY A CA 1
ATOM 4094 C C . GLY A 1 505 ? 6.261 -2.736 4.207 1.00 51.81 505 GLY A C 1
ATOM 4095 O O . GLY A 1 505 ? 5.266 -2.305 3.603 1.00 51.81 505 GLY A O 1
ATOM 4096 N N . THR A 1 506 ? 7.050 -1.957 4.946 1.00 58.56 506 THR A N 1
ATOM 4097 C CA . THR A 1 506 ? 6.992 -0.501 4.826 1.00 58.56 506 THR A CA 1
ATOM 4098 C C . THR A 1 506 ? 7.504 -0.144 3.435 1.00 58.56 506 THR A C 1
ATOM 4100 O O . THR A 1 506 ? 8.415 -0.780 2.896 1.00 58.56 506 THR A O 1
ATOM 4103 N N . THR A 1 507 ? 6.829 0.792 2.778 1.00 55.38 507 THR A N 1
ATOM 4104 C CA . THR A 1 507 ? 7.196 1.203 1.423 1.00 55.38 507 THR A CA 1
ATOM 4105 C C . THR A 1 507 ? 8.326 2.211 1.459 1.00 55.38 507 THR A C 1
ATOM 4107 O O . THR A 1 507 ? 8.388 3.073 2.334 1.00 55.38 507 THR A O 1
ATOM 4110 N N . HIS A 1 508 ? 9.224 2.100 0.485 1.00 55.47 508 HIS A N 1
ATOM 4111 C CA . HIS A 1 508 ? 10.301 3.053 0.286 1.00 55.47 508 HIS A CA 1
ATOM 4112 C C . HIS A 1 508 ? 9.767 4.444 -0.051 1.00 55.47 508 HIS A C 1
ATOM 4114 O O . HIS A 1 508 ? 9.253 4.661 -1.149 1.00 55.47 508 HIS A O 1
ATOM 4120 N N . PHE A 1 509 ? 10.013 5.404 0.841 1.00 53.31 509 PHE A N 1
ATOM 4121 C CA . PHE A 1 509 ? 9.991 6.819 0.499 1.00 53.31 509 PHE A CA 1
ATOM 4122 C C . PHE A 1 509 ? 11.403 7.275 0.143 1.00 53.31 509 PHE A C 1
ATOM 4124 O O . PHE A 1 509 ? 12.220 7.582 1.009 1.00 53.31 509 PHE A O 1
ATOM 4131 N N . MET A 1 510 ? 11.711 7.338 -1.150 1.00 49.59 510 MET A N 1
ATOM 4132 C CA . MET A 1 510 ? 12.884 8.083 -1.599 1.00 49.59 510 MET A CA 1
ATOM 4133 C C . MET A 1 510 ? 12.470 9.540 -1.783 1.00 49.59 510 MET A C 1
ATOM 4135 O O . MET A 1 510 ? 12.196 9.989 -2.896 1.00 49.59 510 MET A O 1
ATOM 4139 N N . GLY A 1 511 ? 12.416 10.288 -0.678 1.00 37.09 511 GLY A N 1
ATOM 4140 C CA . GLY A 1 511 ? 12.377 11.743 -0.752 1.00 37.09 511 GLY A CA 1
ATOM 4141 C C . GLY A 1 511 ? 13.565 12.201 -1.596 1.00 37.09 511 GLY A C 1
ATOM 4142 O O . GLY A 1 511 ? 14.724 11.980 -1.238 1.00 37.09 511 GLY A O 1
ATOM 4143 N N . LYS A 1 512 ? 13.309 12.783 -2.772 1.00 35.25 512 LYS A N 1
ATOM 4144 C CA . LYS A 1 512 ? 14.388 13.380 -3.558 1.00 35.25 512 LYS A CA 1
ATOM 4145 C C . LYS A 1 512 ? 15.036 14.457 -2.692 1.00 35.25 512 LYS A C 1
ATOM 4147 O O . LYS A 1 512 ? 14.429 15.498 -2.467 1.00 35.25 512 LYS A O 1
ATOM 4152 N N . LYS A 1 513 ? 16.323 14.301 -2.366 1.00 37.22 513 LYS A N 1
ATOM 4153 C CA . LYS A 1 513 ? 17.216 15.458 -2.205 1.00 37.22 513 LYS A CA 1
ATOM 4154 C C . LYS A 1 513 ? 17.350 16.141 -3.567 1.00 37.22 513 LYS A C 1
ATOM 4156 O O . LYS A 1 513 ? 18.369 16.026 -4.243 1.00 37.22 513 LYS A O 1
ATOM 4161 N N . LYS A 1 514 ? 16.310 16.852 -4.007 1.00 33.75 514 LYS A N 1
ATOM 4162 C CA . LYS A 1 514 ? 16.498 17.912 -4.990 1.00 33.75 514 LYS A CA 1
ATOM 4163 C C . LYS A 1 514 ? 16.934 19.117 -4.174 1.00 33.75 514 LYS A C 1
ATOM 4165 O O . LYS A 1 514 ? 16.169 19.683 -3.412 1.00 33.75 514 LYS A O 1
ATOM 4170 N N . LYS A 1 515 ? 18.215 19.439 -4.288 1.00 39.56 515 LYS A N 1
ATOM 4171 C CA . LYS A 1 515 ? 18.868 20.621 -3.729 1.00 39.56 515 LYS A CA 1
ATOM 4172 C C . LYS A 1 515 ? 18.269 21.882 -4.394 1.00 39.56 515 LYS A C 1
ATOM 4174 O O . LYS A 1 515 ? 18.911 22.469 -5.249 1.00 39.56 515 LYS A O 1
ATOM 4179 N N . ILE A 1 516 ? 17.003 22.203 -4.114 1.00 36.12 516 ILE A N 1
ATOM 4180 C CA . ILE A 1 516 ? 16.175 23.291 -4.679 1.00 36.12 516 ILE A CA 1
ATOM 4181 C C . ILE A 1 516 ? 15.073 23.530 -3.621 1.00 36.12 516 ILE A C 1
ATOM 4183 O O . ILE A 1 516 ? 14.284 22.625 -3.408 1.00 36.12 516 ILE A O 1
ATOM 4187 N N . LEU A 1 517 ? 14.954 24.622 -2.867 1.00 33.09 517 LEU A N 1
ATOM 4188 C CA . LEU A 1 517 ? 15.495 25.974 -2.947 1.00 33.09 517 LEU A CA 1
ATOM 4189 C C . LEU A 1 517 ? 16.050 26.388 -1.577 1.00 33.09 517 LEU A C 1
ATOM 4191 O O . LEU A 1 517 ? 15.441 26.112 -0.548 1.00 33.09 517 LEU A O 1
ATOM 4195 N N . ARG A 1 518 ? 17.143 27.158 -1.568 1.00 36.84 518 ARG A N 1
ATOM 4196 C CA . ARG A 1 518 ? 17.306 28.189 -0.538 1.00 36.84 518 ARG A CA 1
ATOM 4197 C C . ARG A 1 518 ? 16.153 29.176 -0.740 1.00 36.84 518 ARG A C 1
ATOM 4199 O O . ARG A 1 518 ? 16.294 30.125 -1.502 1.00 36.84 518 ARG A O 1
ATOM 4206 N N . LEU A 1 519 ? 14.997 28.917 -0.138 1.00 39.97 519 LEU A N 1
ATOM 4207 C CA . LEU A 1 519 ? 14.134 30.016 0.265 1.00 39.97 519 LEU A CA 1
ATOM 4208 C C . LEU A 1 519 ? 14.934 30.710 1.364 1.00 39.97 519 LEU A C 1
ATOM 4210 O O . LEU A 1 519 ? 15.142 30.145 2.434 1.00 39.97 519 LEU A O 1
ATOM 4214 N N . THR A 1 520 ? 15.533 31.851 1.033 1.00 40.81 520 THR A N 1
ATOM 4215 C CA . THR A 1 520 ? 16.109 32.742 2.037 1.00 40.81 520 THR A CA 1
ATOM 4216 C C . THR A 1 520 ? 15.021 33.031 3.071 1.00 40.81 520 THR A C 1
ATOM 4218 O O . THR A 1 520 ? 13.863 33.233 2.698 1.00 40.81 520 THR A O 1
ATOM 4221 N N . GLU A 1 521 ? 15.372 33.017 4.361 1.00 41.91 521 GLU A N 1
ATOM 4222 C CA . GLU A 1 521 ? 14.455 33.302 5.482 1.00 41.91 521 GLU A CA 1
ATOM 4223 C C . GLU A 1 521 ? 13.615 34.575 5.254 1.00 41.91 521 GLU A C 1
ATOM 4225 O O . GLU A 1 521 ? 12.472 34.657 5.695 1.00 41.91 521 GLU A O 1
ATOM 4230 N N . GLU A 1 522 ? 14.125 35.518 4.458 1.00 39.94 522 GLU A N 1
ATOM 4231 C CA . GLU A 1 522 ? 13.443 36.743 4.028 1.00 39.94 522 GLU A CA 1
ATOM 4232 C C . GLU A 1 522 ? 12.080 36.520 3.352 1.00 39.94 522 GLU A C 1
ATOM 4234 O O . GLU A 1 522 ? 11.205 37.374 3.470 1.00 39.94 522 GLU A O 1
ATOM 4239 N N . ARG A 1 523 ? 11.850 35.386 2.671 1.00 38.59 523 ARG A N 1
ATOM 4240 C CA . ARG A 1 523 ? 10.555 35.116 2.015 1.00 38.59 523 ARG A CA 1
ATOM 4241 C C . ARG A 1 523 ? 9.524 34.465 2.939 1.00 38.59 523 ARG A C 1
ATOM 4243 O O . ARG A 1 523 ? 8.333 34.592 2.683 1.00 38.59 523 ARG A O 1
ATOM 4250 N N . LEU A 1 524 ? 9.970 33.815 4.015 1.00 40.19 524 LEU A N 1
ATOM 4251 C CA . LEU A 1 524 ? 9.092 33.289 5.068 1.00 40.19 524 LEU A CA 1
ATOM 4252 C C . LEU A 1 524 ? 8.581 34.416 5.979 1.00 40.19 524 LEU A C 1
ATOM 4254 O O . LEU A 1 524 ? 7.435 34.367 6.407 1.00 40.19 524 LEU A O 1
ATOM 4258 N N . ILE A 1 525 ? 9.377 35.473 6.176 1.00 42.34 525 ILE A N 1
ATOM 4259 C CA . ILE A 1 525 ? 8.988 36.680 6.933 1.00 42.34 525 ILE A CA 1
ATOM 4260 C C . ILE A 1 525 ? 8.010 37.584 6.152 1.00 42.34 525 ILE A C 1
ATOM 4262 O O . ILE A 1 525 ? 7.387 38.456 6.735 1.00 42.34 525 ILE A O 1
ATOM 4266 N N . GLN A 1 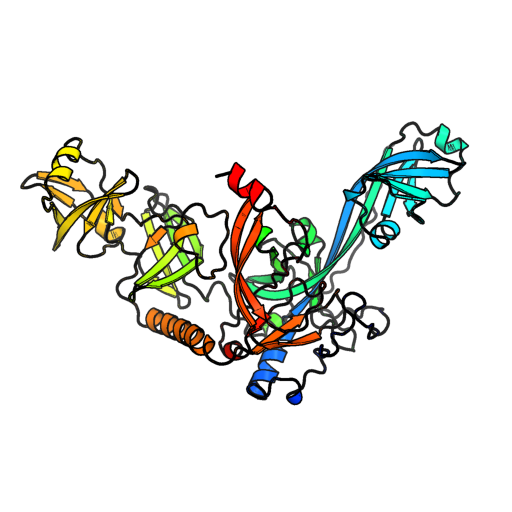526 ? 7.842 37.390 4.839 1.00 38.81 526 GLN A N 1
ATOM 4267 C CA . GLN A 1 526 ? 6.848 38.136 4.048 1.00 38.81 526 GLN A CA 1
ATOM 4268 C C . GLN A 1 526 ? 5.491 37.426 3.916 1.00 38.81 526 GLN A C 1
ATOM 4270 O O . GLN A 1 526 ? 4.553 38.025 3.393 1.00 38.81 526 GLN A O 1
ATOM 4275 N N . ILE A 1 527 ? 5.392 36.157 4.329 1.00 41.59 527 ILE A N 1
ATOM 4276 C CA . ILE A 1 527 ? 4.157 35.352 4.259 1.00 41.59 527 ILE A CA 1
ATOM 4277 C C . ILE A 1 527 ? 3.506 35.187 5.649 1.00 41.59 527 ILE A C 1
ATOM 4279 O O . ILE A 1 527 ? 2.312 34.903 5.725 1.00 41.59 527 ILE A O 1
ATOM 4283 N N . ILE A 1 528 ? 4.263 35.406 6.728 1.00 40.81 528 ILE A N 1
ATOM 4284 C CA . ILE A 1 528 ? 3.760 35.612 8.099 1.00 40.81 528 ILE A CA 1
ATOM 4285 C C . ILE A 1 528 ? 3.574 37.112 8.308 1.00 40.81 528 ILE A C 1
ATOM 4287 O O . ILE A 1 528 ? 2.536 37.500 8.889 1.00 40.81 528 ILE A O 1
#